Protein 8XTY (pdb70)

Organism: Homo sapiens (NCBI:txid9606)

Solvent-accessible surface area: 17473 Å² total; per-residue (Å²): 246,99,96,182,99,9,20,82,17,3,1,52,10,5,39,19,9,17,34,8,7,70,16,2,61,94,19,1,52,91,80,47,117,157,123,92,103,39,11,57,1,34,1,10,14,4,67,50,3,52,116,24,0,53,139,3,0,49,46,1,30,173,86,66,26,32,40,0,5,40,73,0,8,38,29,3,61,51,0,3,48,59,6,0,106,3,108,80,58,68,39,6,61,45,0,17,20,64,1,0,52,0,3,0,36,3,27,2,0,1,22,0,6,5,0,64,69,21,80,101,88,80,70,2,14,148,6,2,3,66,0,16,23,62,41,9,78,0,33,25,17,16,25,29,117,16,38,92,88,35,141,176,46,33,15,112,92,28,9,67,86,30,3,58,65,18,82,133,14,15,102,81,3,74,67,48,32,131,45,166,69,153,148,137,20,24,60,36,122,124,5,90,134,11,86,52,0,41,17,0,9,17,0,9,37,17,1,22,53,0,37,5,23,0,74,72,11,11,40,78,29,2,115,145,55,37,87,12,63,138,175,61,52,45,60,6,35,45,58,1,45,86,26,17,41,109,0,10,128,83,4,18,101,60,18,68,160,114,100,107,50,50,34,69,19,0,20,97,0,0,35,50,0,0,49,13,0,32,100,0,12,82,7,147,57,61,67,62,2,25,107,10,1,20,20,0,7,60,0,17,0,16,0,29,6,0,1,19,7,6,4,1,49,0,2,56,32,95,53,60,71,22,10,0,3,3,6,0,13,15,27,49,9,64,0,53,6,43,8,106,0,41,58,51,0,43,122,58,37,170,87,114,26,13,101,103,19,0,86,40,11,0,89,48,1,73,128,48,12,83,54,1,85,115,3,129,95,17,46,148,60,160

GO terms:
  GO:0015311 monoamine:proton antiporter activity (F, IDA)
  GO:0005278 acetylcholine:proton antiporter activity (F, IDA)
  GO:0051610 serotonin uptake (P, IDA)
  GO:0051630 acetylcholine uptake (P, IDA)
  GO:0005277 acetylcholine transmembrane transporter activity (F, TAS)
  GO:0060201 clathrin-sculpted acetylcholine transport vesicle membrane (C, TAS)
  GO:0005886 plasma membrane (C, TAS)
  GO:0030669 clathrin-coated endocytic vesicle membrane (C, TAS)
  GO:0006836 neurotransmitter transport (P, TAS)
  GO:0005515 protein binding (F, IPI)

Radius of gyration: 20.35 Å; Cα contacts (8 Å, |Δi|>4): 512; chains: 1; bounding box: 43×50×57 Å

Secondary structure (DSSP, 8-state):
-HHHHHHHHHHHHHHHHHHHHHTTTTTHHHHH--HHHHHHHHTTHHHHHHHHHHHHHHHHTTSTTTHHHHHHHHHHHHHHHHHHT--SHHHHHHHHHHHHHHHHHHHHHHHHHHHHH--SHHHHHHHHHHHHHHHHHHHHTHHHHHHHHHHHH-SHHHHHHHHHHHHHHHHHHHHHH-TT---PPPPHHHHTTSHHHHHHHHHHHHHTHHHHHHSTTSHHHHHHHH---HHHHHSSSGGGHHHHHHHHHHHHHHHHHSTT-HHHHHHHHHHHHHHHHHHGGG--SHHHHHHHHHHHHHHHHHHHHHHHHHHHHHHHHHS-S--SSSHHHHHHHHHHHHHHHHHHHHHHHHHH-HHHHHHHHHHHHHHHGGGGGGGTTTTS--

Nearest PDB structures (foldseek):
  8xty-assembly1_A  TM=1.003E+00  e=2.393E-48  Aequorea victoria
  8zms-assembly1_A  TM=9.905E-01  e=5.746E-39  Escherichia coli K-12
  8tgg-assembly1_A  TM=9.441E-01  e=5.287E-25  Homo sapiens
  8tgl-assembly1_B  TM=8.091E-01  e=7.254E-21  Homo sapiens
  8uck-assembly1_A  TM=8.853E-01  e=5.872E-19  Homo sapiens

Structure (mmCIF, N/CA/C/O backbone):
data_8XTY
#
_entry.id   8XTY
#
_cell.length_a   1.00
_cell.length_b   1.00
_cell.length_c   1.00
_cell.angle_alpha   90.00
_cell.angle_beta   90.00
_cell.angle_gamma   90.00
#
_symmetry.space_group_name_H-M   'P 1'
#
loop_
_entity.id
_entity.type
_entity.pdbx_description
1 polymer 'Vesicular acetylcholine transporter,Green fluorescent protein,antibody'
2 non-polymer vesamicol
#
loop_
_atom_site.group_PDB
_atom_site.id
_atom_site.type_symbol
_atom_site.label_atom_id
_atom_site.label_alt_id
_atom_site.label_comp_id
_atom_site.label_asym_id
_atom_site.label_entity_id
_atom_site.label_seq_id
_atom_site.pdbx_PDB_ins_code
_atom_site.Cartn_x
_atom_site.Cartn_y
_atom_site.Cartn_z
_atom_site.occupancy
_atom_site.B_iso_or_equiv
_atom_site.auth_seq_id
_atom_site.auth_comp_id
_atom_site.auth_asym_id
_atom_site.auth_atom_id
_atom_site.pdbx_PDB_model_num
ATOM 1 N N . ARG A 1 258 ? 7.451 -13.261 13.352 1.00 112.64 30 ARG A N 1
ATOM 2 C CA . ARG A 1 258 ? 7.974 -14.014 12.219 1.00 113.09 30 ARG A CA 1
ATOM 3 C C . ARG A 1 258 ? 6.907 -14.218 11.149 1.00 114.04 30 ARG A C 1
ATOM 4 O O . ARG A 1 258 ? 7.179 -14.067 9.960 1.00 116.81 30 ARG A O 1
ATOM 12 N N . GLN A 1 259 ? 5.693 -14.572 11.579 1.00 107.24 31 GLN A N 1
ATOM 13 C CA . GLN A 1 259 ? 4.605 -14.775 10.629 1.00 106.22 31 GLN A CA 1
ATOM 14 C C . GLN A 1 259 ? 4.264 -13.485 9.893 1.00 104.64 31 GLN A C 1
ATOM 15 O O . GLN A 1 259 ? 4.033 -13.498 8.680 1.00 103.03 31 GLN A O 1
ATOM 21 N N . ARG A 1 260 ? 4.221 -12.362 10.614 1.00 83.26 32 ARG A N 1
ATOM 22 C CA . ARG A 1 260 ? 3.944 -11.083 9.970 1.00 74.57 32 ARG A CA 1
ATOM 23 C C . ARG A 1 260 ? 5.035 -10.717 8.972 1.00 84.46 32 ARG A C 1
ATOM 24 O O . ARG A 1 260 ? 4.746 -10.198 7.889 1.00 89.06 32 ARG A O 1
ATOM 32 N N . ARG A 1 261 ? 6.296 -10.971 9.326 1.00 86.09 33 ARG A N 1
ATOM 33 C CA . ARG A 1 261 ? 7.398 -10.650 8.428 1.00 80.48 33 ARG A CA 1
ATOM 34 C C . ARG A 1 261 ? 7.406 -11.545 7.196 1.00 85.93 33 ARG A C 1
ATOM 35 O O . ARG A 1 261 ? 7.767 -11.092 6.106 1.00 93.38 33 ARG A O 1
ATOM 43 N N . LEU A 1 262 ? 7.021 -12.813 7.349 1.00 78.51 34 LEU A N 1
ATOM 44 C CA . LEU A 1 262 ? 7.014 -13.725 6.209 1.00 68.08 34 LEU A CA 1
ATOM 45 C C . LEU A 1 262 ? 5.898 -13.385 5.230 1.00 71.22 34 LEU A C 1
ATOM 46 O O . LEU A 1 262 ? 6.098 -13.435 4.013 1.00 80.58 34 LEU A O 1
ATOM 51 N N . VAL A 1 263 ? 4.714 -13.047 5.744 1.00 67.10 35 VAL A N 1
ATOM 52 C CA . VAL A 1 263 ? 3.587 -12.731 4.873 1.00 55.49 35 VAL A CA 1
ATOM 53 C C . VAL A 1 263 ? 3.829 -11.421 4.133 1.00 64.65 35 VAL A C 1
ATOM 54 O O . VAL A 1 263 ? 3.457 -11.275 2.963 1.00 76.78 35 VAL A O 1
ATOM 58 N N . LEU A 1 264 ? 4.457 -10.449 4.799 1.00 69.06 36 LEU A N 1
ATOM 59 C CA . LEU A 1 264 ? 4.741 -9.171 4.152 1.00 68.87 36 LEU A CA 1
ATOM 60 C C . LEU A 1 264 ? 5.685 -9.344 2.969 1.00 69.57 36 LEU A C 1
ATOM 61 O O . LEU A 1 264 ? 5.501 -8.711 1.924 1.00 76.82 36 LEU A O 1
ATOM 66 N N . VAL A 1 265 ? 6.705 -10.191 3.117 1.00 69.67 37 VAL A N 1
ATOM 67 C CA . VAL A 1 265 ? 7.643 -10.421 2.023 1.00 68.80 37 VAL A CA 1
ATOM 68 C C . VAL A 1 265 ? 6.938 -11.073 0.840 1.00 71.70 37 VAL A C 1
ATOM 69 O O . VAL A 1 265 ? 7.171 -10.705 -0.317 1.00 76.99 37 VAL A O 1
ATOM 73 N N . ILE A 1 266 ? 6.063 -12.044 1.109 1.00 72.35 38 ILE A N 1
ATOM 74 C CA . ILE A 1 266 ? 5.334 -12.716 0.037 1.00 70.76 38 ILE A CA 1
ATOM 75 C C . ILE A 1 266 ? 4.439 -11.730 -0.702 1.00 70.04 38 ILE A C 1
ATOM 76 O O . ILE A 1 266 ? 4.369 -11.737 -1.937 1.00 74.41 38 ILE A O 1
ATOM 81 N N . VAL A 1 267 ? 3.741 -10.868 0.038 1.00 68.10 39 VAL A N 1
ATOM 82 C CA . VAL A 1 267 ? 2.871 -9.879 -0.591 1.00 69.23 39 VAL A CA 1
ATOM 83 C C . VAL A 1 267 ? 3.689 -8.878 -1.399 1.00 75.81 39 VAL A C 1
ATOM 84 O O . VAL A 1 267 ? 3.302 -8.488 -2.506 1.00 83.53 39 VAL A O 1
ATOM 88 N N . CYS A 1 268 ? 4.833 -8.448 -0.859 1.00 77.30 40 CYS A N 1
ATOM 89 C CA . CYS A 1 268 ? 5.654 -7.455 -1.546 1.00 67.46 40 CYS A CA 1
ATOM 90 C C . CYS A 1 268 ? 6.215 -7.997 -2.855 1.00 70.12 40 CYS A C 1
ATOM 91 O O . CYS A 1 268 ? 6.304 -7.267 -3.848 1.00 74.80 40 CYS A O 1
ATOM 94 N N . VAL A 1 269 ? 6.614 -9.272 -2.873 1.00 74.50 41 VAL A N 1
ATOM 95 C CA . VAL A 1 269 ? 7.159 -9.864 -4.092 1.00 72.84 41 VAL A CA 1
ATOM 96 C C . VAL A 1 269 ? 6.108 -9.875 -5.195 1.00 75.63 41 VAL A C 1
ATOM 97 O O . VAL A 1 269 ? 6.416 -9.636 -6.369 1.00 85.30 41 VAL A O 1
ATOM 101 N N . ALA A 1 270 ? 4.852 -10.148 -4.836 1.00 67.92 42 ALA A N 1
ATOM 102 C CA . ALA A 1 270 ? 3.780 -10.137 -5.824 1.00 69.65 42 ALA A CA 1
ATOM 103 C C . ALA A 1 270 ? 3.589 -8.750 -6.423 1.00 67.14 42 ALA A C 1
ATOM 104 O O . ALA A 1 270 ? 3.348 -8.614 -7.628 1.00 71.39 42 ALA A O 1
ATOM 106 N N . LEU A 1 271 ? 3.678 -7.706 -5.595 1.00 76.93 43 LEU A N 1
ATOM 107 C CA . LEU A 1 271 ? 3.522 -6.345 -6.099 1.00 73.94 43 LEU A CA 1
ATOM 108 C C . LEU A 1 271 ? 4.669 -5.948 -7.020 1.00 74.98 43 LEU A C 1
ATOM 109 O O . LEU A 1 271 ? 4.468 -5.165 -7.953 1.00 80.22 43 LEU A O 1
ATOM 114 N N . LEU A 1 272 ? 5.875 -6.458 -6.764 1.00 77.02 44 LEU A N 1
ATOM 115 C CA . LEU A 1 272 ? 7.007 -6.162 -7.637 1.00 74.87 44 LEU A CA 1
ATOM 116 C C . LEU A 1 272 ? 6.808 -6.757 -9.025 1.00 83.50 44 LEU A C 1
ATOM 117 O O . LEU A 1 272 ? 7.121 -6.113 -10.033 1.00 87.98 44 LEU A O 1
ATOM 122 N N . LEU A 1 273 ? 6.294 -7.987 -9.099 1.00 90.16 45 LEU A N 1
ATOM 123 C CA . LEU A 1 273 ? 6.134 -8.648 -10.391 1.00 84.81 45 LEU A CA 1
ATOM 124 C C . LEU A 1 273 ? 4.969 -8.063 -11.179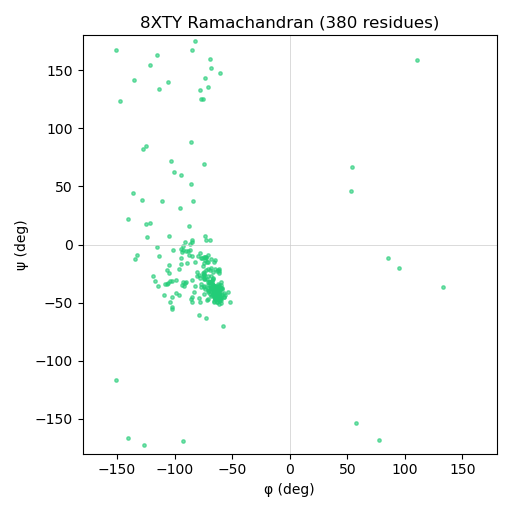 1.00 86.16 45 LEU A C 1
ATOM 125 O O . LEU A 1 273 ? 5.027 -7.983 -12.411 1.00 93.29 45 LEU A O 1
ATOM 130 N N . ASP A 1 274 ? 3.897 -7.667 -10.491 1.00 80.84 46 ASP A N 1
ATOM 131 C CA . ASP A 1 274 ? 2.736 -7.121 -11.185 1.00 78.24 46 ASP A CA 1
ATOM 132 C C . ASP A 1 274 ? 3.065 -5.801 -11.868 1.00 85.79 46 ASP A C 1
ATOM 133 O O . ASP A 1 274 ? 2.690 -5.583 -13.026 1.00 92.58 46 ASP A O 1
ATOM 138 N N . ASN A 1 275 ? 3.768 -4.907 -11.170 1.00 84.55 47 ASN A N 1
ATOM 139 C CA . ASN A 1 275 ? 4.083 -3.604 -11.745 1.00 82.89 47 ASN A CA 1
ATOM 140 C C . ASN A 1 275 ? 5.123 -3.711 -12.852 1.00 86.63 47 ASN A C 1
ATOM 141 O O . ASN A 1 275 ? 5.162 -2.861 -13.747 1.00 91.96 47 ASN A O 1
ATOM 146 N N . MET A 1 276 ? 5.976 -4.734 -12.805 1.00 85.83 48 MET A N 1
ATOM 147 C CA . MET A 1 276 ? 6.932 -4.942 -13.884 1.00 86.81 48 MET A CA 1
ATOM 148 C C . MET A 1 276 ? 6.239 -5.379 -15.168 1.00 95.26 48 MET A C 1
ATOM 149 O O . MET A 1 276 ? 6.695 -5.038 -16.264 1.00 97.87 48 MET A O 1
ATOM 154 N N . LEU A 1 277 ? 5.138 -6.124 -15.054 1.00 90.28 49 LEU A N 1
ATOM 155 C CA . LEU A 1 277 ? 4.440 -6.604 -16.240 1.00 86.45 49 LEU A CA 1
ATOM 156 C C . LEU A 1 277 ? 3.648 -5.498 -16.927 1.00 89.83 49 LEU A C 1
ATOM 157 O O . LEU A 1 277 ? 3.375 -5.594 -18.129 1.00 95.42 49 LEU A O 1
ATOM 162 N N . TYR A 1 278 ? 3.261 -4.452 -16.194 1.00 88.83 50 TYR A N 1
ATOM 163 C CA . TYR A 1 278 ? 2.488 -3.376 -16.803 1.00 84.64 50 TYR A CA 1
ATOM 164 C C . TYR A 1 278 ? 3.339 -2.469 -17.682 1.00 87.48 50 TYR A C 1
ATOM 165 O O . TYR A 1 278 ? 2.787 -1.740 -18.510 1.00 90.61 50 TYR A O 1
ATOM 174 N N . MET A 1 279 ? 4.661 -2.495 -17.522 1.00 85.96 51 MET A N 1
ATOM 175 C CA . MET A 1 279 ? 5.534 -1.573 -18.236 1.00 88.29 51 MET A CA 1
ATOM 176 C C . MET A 1 279 ? 6.304 -2.215 -19.379 1.00 89.07 51 MET A C 1
ATOM 177 O O . MET A 1 279 ? 6.563 -1.546 -20.383 1.00 91.88 51 MET A O 1
ATOM 182 N N . VAL A 1 280 ? 6.679 -3.490 -19.259 1.00 86.28 52 VAL A N 1
ATOM 183 C CA . VAL A 1 280 ? 7.521 -4.120 -20.270 1.00 86.91 52 VAL A CA 1
ATOM 184 C C . VAL A 1 280 ? 6.789 -4.402 -21.572 1.00 92.27 52 VAL A C 1
ATOM 185 O O . VAL A 1 280 ? 7.434 -4.746 -22.567 1.00 96.13 52 VAL A O 1
ATOM 189 N N . ILE A 1 281 ? 5.463 -4.268 -21.597 1.00 95.76 53 ILE A N 1
ATOM 190 C CA . ILE A 1 281 ? 4.708 -4.572 -22.806 1.00 91.41 53 ILE A CA 1
ATOM 191 C C . ILE A 1 281 ? 4.442 -3.346 -23.672 1.00 91.23 53 ILE A C 1
ATOM 192 O O . ILE A 1 281 ? 4.086 -3.499 -24.849 1.00 91.48 53 ILE A O 1
ATOM 197 N N . VAL A 1 282 ? 4.591 -2.138 -23.125 1.00 96.23 54 VAL A N 1
ATOM 198 C CA . VAL A 1 282 ? 4.301 -0.931 -23.900 1.00 98.47 54 VAL A CA 1
ATOM 199 C C . VAL A 1 282 ? 5.197 -0.803 -25.129 1.00 97.26 54 VAL A C 1
ATOM 200 O O . VAL A 1 282 ? 4.674 -0.526 -26.220 1.00 95.92 54 VAL A O 1
ATOM 204 N N . PRO A 1 283 ? 6.522 -0.985 -25.041 1.00 96.43 55 PRO A N 1
ATOM 205 C CA . PRO A 1 283 ? 7.330 -0.904 -26.269 1.00 95.05 55 PRO A CA 1
ATOM 206 C C . PRO A 1 283 ? 7.186 -2.116 -27.172 1.00 99.64 55 PRO A C 1
ATOM 207 O O . PRO A 1 283 ? 7.390 -1.994 -28.385 1.00 105.26 55 PRO A O 1
ATOM 211 N N . ILE A 1 284 ? 6.853 -3.283 -26.617 1.00 99.02 56 ILE A N 1
ATOM 212 C CA . ILE A 1 284 ? 6.780 -4.504 -27.414 1.00 99.96 56 ILE A CA 1
ATOM 213 C C . ILE A 1 284 ? 5.574 -4.477 -28.347 1.00 100.94 56 ILE A C 1
ATOM 214 O O . ILE A 1 284 ? 5.653 -4.923 -29.499 1.00 93.29 56 ILE A O 1
ATOM 219 N N . VAL A 1 285 ? 4.443 -3.949 -27.867 1.00 104.48 57 VAL A N 1
ATOM 220 C CA . VAL A 1 285 ? 3.181 -4.083 -28.604 1.00 102.73 57 VAL A CA 1
ATOM 221 C C . VAL A 1 285 ? 3.248 -3.523 -30.022 1.00 102.72 57 VAL A C 1
ATOM 222 O O . VAL A 1 285 ? 2.770 -4.197 -30.949 1.00 102.50 57 VAL A O 1
ATOM 226 N N . PRO A 1 286 ? 3.808 -2.332 -30.273 1.00 102.66 58 PRO A N 1
ATOM 227 C CA . PRO A 1 286 ? 3.806 -1.813 -31.652 1.00 100.66 58 PRO A CA 1
ATOM 228 C C . PRO A 1 286 ? 4.548 -2.687 -32.650 1.00 104.40 58 PRO A C 1
ATOM 229 O O . PRO A 1 286 ? 4.300 -2.564 -33.856 1.00 107.32 58 PRO A O 1
ATOM 233 N N . ASP A 1 287 ? 5.455 -3.553 -32.196 1.00 115.48 59 ASP A N 1
ATOM 234 C CA . ASP A 1 287 ? 6.177 -4.421 -33.121 1.00 114.50 59 ASP A CA 1
ATOM 235 C C . ASP A 1 287 ? 5.240 -5.400 -33.816 1.00 117.76 59 ASP A C 1
ATOM 236 O O . ASP A 1 287 ? 5.369 -5.647 -35.021 1.00 119.12 59 ASP A O 1
ATOM 241 N N . TYR A 1 288 ? 4.291 -5.970 -33.076 1.00 117.12 60 TYR A N 1
ATOM 242 C CA . TYR A 1 288 ? 3.401 -6.997 -33.603 1.00 112.30 60 TYR A CA 1
ATOM 243 C C . TYR A 1 288 ? 2.100 -6.438 -34.166 1.00 115.66 60 TYR A C 1
ATOM 244 O O . TYR A 1 288 ? 1.273 -7.215 -34.654 1.00 118.97 60 TYR A O 1
ATOM 253 N N . ILE A 1 289 ? 1.894 -5.128 -34.111 1.00 114.91 61 ILE A N 1
ATOM 254 C CA . ILE A 1 289 ? 0.688 -4.503 -34.644 1.00 111.37 61 ILE A CA 1
ATOM 255 C C . ILE A 1 289 ? 0.955 -3.839 -35.987 1.00 115.91 61 ILE A C 1
ATOM 256 O O . ILE A 1 289 ? 0.266 -4.110 -36.970 1.00 116.78 61 ILE A O 1
ATOM 261 N N . ALA A 1 290 ? 1.958 -2.968 -36.047 1.00 128.93 62 ALA A N 1
ATOM 262 C CA . ALA A 1 290 ? 2.305 -2.279 -37.282 1.00 129.67 62 ALA A CA 1
ATOM 263 C C . ALA A 1 290 ? 3.793 -1.947 -37.320 1.00 127.12 62 ALA A C 1
ATOM 264 O O . ALA A 1 290 ? 4.538 -2.474 -38.146 1.00 127.18 62 ALA A O 1
ATOM 266 N N . GLU A 1 348 ? -4.791 5.731 -37.204 1.00 140.47 120 GLU A N 1
ATOM 267 C CA . GLU A 1 348 ? -4.698 4.403 -36.611 1.00 140.33 120 GLU A CA 1
ATOM 268 C C . GLU A 1 348 ? -4.038 4.479 -35.236 1.00 138.75 120 GLU A C 1
ATOM 269 O O . GLU A 1 348 ? -4.052 3.513 -34.474 1.00 138.28 120 GLU A O 1
ATOM 275 N N . ASP A 1 349 ? -3.463 5.641 -34.922 1.00 124.24 121 ASP A N 1
ATOM 276 C CA . ASP A 1 349 ? -2.839 5.834 -33.620 1.00 123.44 121 ASP A CA 1
ATOM 277 C C . ASP A 1 349 ? -3.858 5.866 -32.488 1.00 122.94 121 ASP A C 1
ATOM 278 O O . ASP A 1 349 ? -3.486 5.649 -31.331 1.00 121.89 121 ASP A O 1
ATOM 283 N N . VAL A 1 350 ? -5.127 6.141 -32.793 1.00 110.90 122 VAL A N 1
ATOM 284 C CA . VAL A 1 350 ? -6.159 6.100 -31.762 1.00 110.46 122 VAL A CA 1
ATOM 285 C C . VAL A 1 350 ? -6.393 4.668 -31.299 1.00 112.32 122 VAL A C 1
ATOM 286 O O . VAL A 1 350 ? -6.627 4.418 -30.112 1.00 112.14 122 VAL A O 1
ATOM 290 N N . LYS A 1 351 ? -6.335 3.708 -32.226 1.00 108.11 123 LYS A N 1
ATOM 291 C CA . LYS A 1 351 ? -6.572 2.313 -31.870 1.00 102.90 123 LYS A CA 1
ATOM 292 C C . LYS A 1 351 ? -5.528 1.805 -30.885 1.00 104.56 123 LYS A C 1
ATOM 293 O O . LYS A 1 351 ? -5.854 1.068 -29.947 1.00 110.77 123 LYS A O 1
ATOM 299 N N . ILE A 1 352 ? -4.264 2.179 -31.088 1.00 94.76 124 ILE A N 1
ATOM 300 C CA . ILE A 1 352 ? -3.206 1.751 -30.180 1.00 93.19 124 ILE A CA 1
ATOM 301 C C . ILE A 1 352 ? -3.380 2.384 -28.805 1.00 92.20 124 ILE A C 1
ATOM 302 O O . ILE A 1 352 ? -3.137 1.736 -27.780 1.00 91.44 124 ILE A O 1
ATOM 307 N N . GLY A 1 353 ? -3.815 3.645 -28.754 1.00 88.49 125 GLY A N 1
ATOM 308 C CA . GLY A 1 353 ? -3.989 4.308 -27.471 1.00 84.83 125 GLY A CA 1
ATOM 309 C C . GLY A 1 353 ? -5.042 3.650 -26.601 1.00 88.49 125 GLY A C 1
ATOM 310 O O . GLY A 1 353 ? -4.878 3.547 -25.384 1.00 91.91 125 GLY A O 1
ATOM 311 N N . VAL A 1 354 ? -6.143 3.202 -27.211 1.00 93.98 126 VAL A N 1
ATOM 312 C CA . VAL A 1 354 ? -7.186 2.521 -26.450 1.00 91.09 126 VAL A CA 1
ATOM 313 C C . VAL A 1 354 ? -6.682 1.190 -25.911 1.00 89.39 126 VAL A C 1
ATOM 314 O O . VAL A 1 354 ? -7.077 0.766 -24.819 1.00 93.87 126 VAL A O 1
ATOM 318 N N . LEU A 1 355 ? -5.817 0.502 -26.660 1.00 87.59 127 LEU A N 1
ATOM 319 C CA . LEU A 1 355 ? -5.270 -0.765 -26.185 1.00 85.44 127 LEU A CA 1
ATOM 320 C C . LEU A 1 355 ? -4.453 -0.574 -24.914 1.00 88.86 127 LEU A C 1
ATOM 321 O O . LEU A 1 355 ? -4.584 -1.351 -23.961 1.00 91.03 127 LEU A O 1
ATOM 326 N N . PHE A 1 356 ? -3.599 0.451 -24.880 1.00 86.07 128 PHE A N 1
ATOM 327 C CA . PHE A 1 356 ? -2.795 0.699 -23.688 1.00 83.38 128 PHE A CA 1
ATOM 328 C C . PHE A 1 356 ? -3.661 1.152 -22.521 1.00 83.66 128 PHE A C 1
ATOM 329 O O . PHE A 1 356 ? -3.486 0.681 -21.391 1.00 88.92 128 PHE A O 1
ATOM 337 N N . ALA A 1 357 ? -4.599 2.060 -22.770 1.00 81.81 129 ALA A N 1
ATOM 338 C CA . ALA A 1 357 ? -5.498 2.544 -21.725 1.00 83.37 129 ALA A CA 1
ATOM 339 C C . ALA A 1 357 ? -6.704 1.628 -21.562 1.00 87.34 129 ALA A C 1
ATOM 340 O O . ALA A 1 357 ? -7.851 2.062 -21.600 1.00 96.39 129 ALA A O 1
ATOM 342 N N . SER A 1 358 ? -6.442 0.338 -21.384 1.00 78.02 130 SER A N 1
ATOM 343 C CA . SER A 1 358 ? -7.482 -0.649 -21.143 1.00 72.51 130 SER A CA 1
ATOM 344 C C . SER A 1 358 ? -7.348 -1.344 -19.800 1.00 74.93 130 SER A C 1
ATOM 345 O O . SER A 1 358 ? -8.354 -1.796 -19.253 1.00 77.25 130 SER A O 1
ATOM 348 N N . LYS A 1 359 ? -6.131 -1.447 -19.262 1.00 82.92 131 LYS A N 1
ATOM 349 C CA . LYS A 1 359 ? -5.959 -1.971 -17.913 1.00 78.67 131 LYS A CA 1
ATOM 350 C C . LYS A 1 359 ? -6.590 -1.047 -16.881 1.00 83.14 131 LYS A C 1
ATOM 351 O O . LYS A 1 359 ? -7.252 -1.508 -15.945 1.00 88.61 131 LYS A O 1
ATOM 357 N N . ALA A 1 360 ? -6.402 0.265 -17.040 1.00 82.78 132 ALA A N 1
ATOM 358 C CA . ALA A 1 360 ? -6.932 1.222 -16.076 1.00 74.73 132 ALA A CA 1
ATOM 359 C C . ALA A 1 360 ? -8.435 1.418 -16.217 1.00 77.75 132 ALA A C 1
ATOM 360 O O . ALA A 1 360 ? -9.098 1.783 -15.241 1.00 87.49 132 ALA A O 1
ATOM 362 N N . ILE A 1 361 ? -8.988 1.200 -17.412 1.00 75.30 133 ILE A N 1
ATOM 363 C CA . ILE A 1 361 ? -10.426 1.363 -17.603 1.00 72.53 133 ILE A CA 1
ATOM 364 C C . ILE A 1 361 ? -11.195 0.277 -16.862 1.00 76.92 133 ILE A C 1
ATOM 365 O O . ILE A 1 361 ? -12.218 0.550 -16.223 1.00 82.16 133 ILE A O 1
ATOM 370 N N . LEU A 1 362 ? -10.721 -0.969 -16.928 1.00 75.22 134 LEU A N 1
ATOM 371 C CA . LEU A 1 362 ? -11.385 -2.046 -16.204 1.00 78.06 134 LEU A CA 1
ATOM 372 C C . LEU A 1 362 ? -11.219 -1.925 -14.696 1.00 80.62 134 LEU A C 1
ATOM 373 O O . LEU A 1 362 ? -12.016 -2.503 -13.953 1.00 87.04 134 LEU A O 1
ATOM 378 N N . GLN A 1 363 ? -10.202 -1.204 -14.225 1.00 76.02 135 GLN A N 1
ATOM 379 C CA . GLN A 1 363 ? -10.072 -0.977 -12.790 1.00 73.43 135 GLN A CA 1
ATOM 380 C C . GLN A 1 363 ? -11.169 -0.051 -12.279 1.00 76.83 135 GLN A C 1
ATOM 381 O O . GLN A 1 363 ? -11.616 -0.180 -11.135 1.00 87.16 135 GLN A O 1
ATOM 387 N N . LEU A 1 364 ? -11.609 0.895 -13.111 1.00 68.18 136 LEU A N 1
ATOM 388 C CA . LEU A 1 364 ? -12.675 1.801 -12.699 1.00 67.83 136 LEU A CA 1
ATOM 389 C C . LEU A 1 364 ? -14.012 1.080 -12.607 1.00 80.71 136 LEU A C 1
ATOM 390 O O . LEU A 1 364 ? -14.860 1.433 -11.780 1.00 90.63 136 LEU A O 1
ATOM 395 N N . LEU A 1 365 ? -14.226 0.077 -13.455 1.00 75.65 137 LEU A N 1
ATOM 396 C CA . LEU A 1 365 ? -15.502 -0.622 -13.512 1.00 72.71 137 LEU A CA 1
ATOM 397 C C . LEU A 1 365 ? -15.586 -1.814 -12.568 1.00 76.00 137 LEU A C 1
ATOM 398 O O . LEU A 1 365 ? -16.692 -2.298 -12.308 1.00 84.52 137 LEU A O 1
ATOM 403 N N . VAL A 1 366 ? -14.458 -2.293 -12.045 1.00 68.34 138 VAL A N 1
ATOM 404 C CA . VAL A 1 366 ? -14.450 -3.464 -11.186 1.00 66.77 138 VAL A CA 1
ATOM 405 C C . VAL A 1 366 ? -14.215 -3.113 -9.719 1.00 70.34 138 VAL A C 1
ATOM 406 O O . VAL A 1 366 ? -14.783 -3.771 -8.840 1.00 82.04 138 VAL A O 1
ATOM 410 N N . ASN A 1 367 ? -13.418 -2.083 -9.430 1.00 67.98 139 ASN A N 1
ATOM 411 C CA . ASN A 1 367 ? -13.132 -1.728 -8.042 1.00 66.32 139 ASN A CA 1
ATOM 412 C C . ASN A 1 367 ? -14.373 -1.436 -7.203 1.00 72.47 139 ASN A C 1
ATOM 413 O O . ASN A 1 367 ? -14.396 -1.860 -6.034 1.00 78.19 139 ASN A O 1
ATOM 418 N N . PRO A 1 368 ? -15.399 -0.726 -7.685 1.00 69.38 140 PRO A N 1
ATOM 419 C CA . PRO A 1 368 ? -16.608 -0.562 -6.860 1.00 65.00 140 PRO A CA 1
ATOM 420 C C . PRO A 1 368 ? -17.299 -1.872 -6.523 1.00 73.56 140 PRO A C 1
ATOM 421 O O . PRO A 1 368 ? -18.035 -1.924 -5.530 1.00 80.79 140 PRO A O 1
ATOM 425 N N . LEU A 1 369 ? -17.093 -2.926 -7.310 1.00 77.70 141 LEU A N 1
ATOM 426 C CA . LEU A 1 369 ? -17.684 -4.227 -7.031 1.00 70.10 141 LEU A CA 1
ATOM 427 C C . LEU A 1 369 ? -16.773 -5.143 -6.228 1.00 68.01 141 LEU A C 1
ATOM 428 O O . LEU A 1 369 ? -17.267 -5.915 -5.402 1.00 80.10 141 LEU A O 1
ATOM 433 N N . SER A 1 370 ? -15.462 -5.080 -6.446 1.00 63.52 142 SER A N 1
ATOM 434 C CA . SER A 1 370 ? -14.516 -5.921 -5.728 1.00 64.09 142 SER A CA 1
ATOM 435 C C . SER A 1 370 ? -14.079 -5.318 -4.402 1.00 67.05 142 SER A C 1
ATOM 436 O O . SER A 1 370 ? -13.336 -5.967 -3.659 1.00 76.79 142 SER A O 1
ATOM 439 N N . GLY A 1 371 ? -14.511 -4.101 -4.090 1.00 72.71 143 GLY A N 1
ATOM 440 C CA . GLY A 1 371 ? -14.193 -3.473 -2.831 1.00 63.42 143 GLY A CA 1
ATOM 441 C C . GLY A 1 371 ? -14.955 -4.088 -1.676 1.00 68.80 143 GLY A C 1
ATOM 442 O O . GLY A 1 371 ? -14.368 -4.654 -0.750 1.00 72.89 143 GLY A O 1
ATOM 443 N N . PRO A 1 372 ? -16.285 -3.976 -1.702 1.00 82.56 144 PRO A N 1
ATOM 444 C CA . PRO A 1 372 ? -17.094 -4.625 -0.657 1.00 85.86 144 PRO A CA 1
ATOM 445 C C . PRO A 1 372 ? -16.942 -6.135 -0.614 1.00 85.70 144 PRO A C 1
ATOM 446 O O . PRO A 1 372 ? -17.183 -6.734 0.441 1.00 86.55 144 PRO A O 1
ATOM 450 N N . PHE A 1 373 ? -16.563 -6.772 -1.724 1.00 80.60 145 PHE A N 1
ATOM 451 C CA . PHE A 1 373 ? -16.354 -8.215 -1.716 1.00 74.05 145 PHE A CA 1
ATOM 452 C C . PHE A 1 373 ? -15.166 -8.593 -0.840 1.00 76.77 145 PHE A C 1
ATOM 453 O O . PHE A 1 373 ? -15.184 -9.633 -0.173 1.00 86.17 145 PHE A O 1
ATOM 461 N N . ILE A 1 374 ? -14.123 -7.761 -0.833 1.00 79.33 146 ILE A N 1
ATOM 462 C CA . ILE A 1 374 ? -12.972 -8.004 0.030 1.00 74.26 146 ILE A CA 1
ATOM 463 C C . ILE A 1 374 ? -13.373 -7.902 1.497 1.00 72.18 146 ILE A C 1
ATOM 464 O O . ILE A 1 374 ? -12.895 -8.667 2.342 1.00 75.31 146 ILE A O 1
ATOM 469 N N . ASP A 1 375 ? -14.272 -6.969 1.821 1.00 82.15 147 ASP A N 1
ATOM 470 C CA . ASP A 1 375 ? -14.736 -6.794 3.192 1.00 80.46 147 ASP A CA 1
ATOM 471 C C . ASP A 1 375 ? -15.510 -7.995 3.709 1.00 87.51 147 ASP A C 1
ATOM 472 O O . ASP A 1 375 ? -15.751 -8.083 4.918 1.00 92.67 147 ASP A O 1
ATOM 477 N N . ARG A 1 376 ? -15.911 -8.913 2.831 1.00 97.53 148 ARG A N 1
ATOM 478 C CA . ARG A 1 376 ? -16.770 -10.024 3.203 1.00 92.78 148 ARG A CA 1
ATOM 479 C C . ARG A 1 376 ? -16.054 -11.364 3.263 1.00 96.25 148 ARG A C 1
ATOM 480 O O . ARG A 1 376 ? -16.540 -12.269 3.948 1.00 100.67 148 ARG A O 1
ATOM 488 N N . MET A 1 377 ? -14.920 -11.514 2.582 1.00 94.24 149 MET A N 1
ATOM 489 C CA . MET A 1 377 ? -14.217 -12.789 2.496 1.00 91.71 149 MET A CA 1
ATOM 490 C C . MET A 1 377 ? -12.749 -12.634 2.865 1.00 98.57 149 MET A C 1
ATOM 491 O O . MET A 1 377 ? -11.874 -13.264 2.266 1.00 107.62 149 MET A O 1
ATOM 496 N N . SER A 1 378 ? -12.460 -11.807 3.864 1.00 83.52 150 SER A N 1
ATOM 497 C CA . SER A 1 378 ? -11.104 -11.586 4.393 1.00 79.29 150 SER A CA 1
ATOM 498 C C . SER A 1 378 ? -10.201 -11.102 3.253 1.00 82.92 150 SER A C 1
ATOM 499 O O . SER A 1 378 ? -10.675 -10.498 2.283 1.00 92.02 150 SER A O 1
ATOM 502 N N . TYR A 1 379 ? -8.893 -11.361 3.352 1.00 79.71 151 TYR A N 1
ATOM 503 C CA . TYR A 1 379 ? -7.924 -10.816 2.409 1.00 80.77 151 TYR A CA 1
ATOM 504 C C . TYR A 1 379 ? -7.055 -11.876 1.740 1.00 80.94 151 TYR A C 1
ATOM 505 O O . TYR A 1 379 ? -6.006 -11.531 1.185 1.00 86.11 151 TYR A O 1
ATOM 514 N N . ASP A 1 380 ? -7.449 -13.149 1.770 1.00 85.73 152 ASP A N 1
ATOM 515 C CA . ASP A 1 380 ? -6.667 -14.210 1.142 1.00 84.21 152 ASP A CA 1
ATOM 516 C C . ASP A 1 380 ? -7.271 -14.687 -0.174 1.00 86.45 152 ASP A C 1
ATOM 517 O O . ASP A 1 380 ? -6.564 -14.788 -1.184 1.00 98.12 152 ASP A O 1
ATOM 522 N N . VAL A 1 381 ? -8.568 -14.997 -0.174 1.00 72.32 153 VAL A N 1
ATOM 523 C CA . VAL A 1 381 ? -9.216 -15.477 -1.395 1.00 80.54 153 VAL A CA 1
ATOM 524 C C . VAL A 1 381 ? -9.149 -14.451 -2.522 1.00 83.07 153 VAL A C 1
ATOM 525 O O . VAL A 1 381 ? -8.830 -14.838 -3.659 1.00 86.20 153 VAL A O 1
ATOM 529 N N . PRO A 1 382 ? -9.449 -13.161 -2.304 1.00 76.23 154 PRO A N 1
ATOM 530 C CA . PRO A 1 382 ? -9.278 -12.195 -3.403 1.00 74.78 154 PRO A CA 1
ATOM 531 C C . PRO A 1 382 ? -7.855 -12.121 -3.928 1.00 79.73 154 PRO A C 1
ATOM 532 O O . PRO A 1 382 ? -7.657 -11.979 -5.142 1.00 87.89 154 PRO A O 1
ATOM 536 N N . LEU A 1 383 ? -6.856 -12.222 -3.050 1.00 75.38 155 LEU A N 1
ATOM 537 C CA . LEU A 1 383 ? -5.472 -12.200 -3.509 1.00 72.94 155 LEU A CA 1
ATOM 538 C C . LEU A 1 383 ? -5.160 -13.411 -4.378 1.00 73.83 155 LEU A C 1
ATOM 539 O O . LEU A 1 383 ? -4.487 -13.287 -5.409 1.00 82.94 155 LEU A O 1
ATOM 544 N N . LEU A 1 384 ? -5.638 -14.591 -3.979 1.00 69.24 156 LEU A N 1
ATOM 545 C CA . LEU A 1 384 ? -5.414 -15.783 -4.792 1.00 70.46 156 LEU A CA 1
ATOM 546 C C . LEU A 1 384 ? -6.091 -15.654 -6.152 1.00 75.13 156 LEU A C 1
ATOM 547 O O . LEU A 1 384 ? -5.521 -16.035 -7.184 1.00 84.53 156 LEU A O 1
ATOM 552 N N . ILE A 1 385 ? -7.311 -15.109 -6.174 1.00 66.66 157 ILE A N 1
ATOM 553 C CA . ILE A 1 385 ? -8.022 -14.926 -7.440 1.00 67.66 157 ILE A CA 1
ATOM 554 C C . ILE A 1 385 ? -7.258 -13.970 -8.345 1.00 77.71 157 ILE A C 1
ATOM 555 O O . ILE A 1 385 ? -7.099 -14.212 -9.550 1.00 87.10 157 ILE A O 1
ATOM 560 N N . GLY A 1 386 ? -6.775 -12.865 -7.781 1.00 74.72 158 GLY A N 1
ATOM 561 C CA . GLY A 1 386 ? -6.004 -11.903 -8.544 1.00 72.70 158 GLY A CA 1
ATOM 562 C C . GLY A 1 386 ? -4.726 -12.485 -9.111 1.00 77.57 158 GLY A C 1
ATOM 563 O O . GLY A 1 386 ? -4.380 -12.233 -10.271 1.00 83.80 158 GLY A O 1
ATOM 564 N N . LEU A 1 387 ? -4.012 -13.268 -8.298 1.00 71.39 159 LEU A N 1
ATOM 565 C CA . LEU A 1 387 ? -2.792 -13.907 -8.781 1.00 70.24 159 LEU A CA 1
ATOM 566 C C . LEU A 1 387 ? -3.090 -14.886 -9.909 1.00 81.79 159 LEU A C 1
ATOM 567 O O . LEU A 1 387 ? -2.346 -14.952 -10.896 1.00 89.38 159 LEU A O 1
ATOM 572 N N . GLY A 1 388 ? -4.174 -15.656 -9.786 1.00 69.81 160 GLY A N 1
ATOM 573 C CA . GLY A 1 388 ? -4.548 -16.559 -10.865 1.00 62.09 160 GLY A CA 1
ATOM 574 C C . GLY A 1 388 ? -4.866 -15.824 -12.154 1.00 70.36 160 GLY A C 1
ATOM 575 O O . GLY A 1 388 ? -4.449 -16.234 -13.243 1.00 84.46 160 GLY A O 1
ATOM 576 N N . VAL A 1 389 ? -5.607 -14.719 -12.045 1.00 68.16 161 VAL A N 1
ATOM 577 C CA . VAL A 1 389 ? -5.952 -13.940 -13.233 1.00 69.25 161 VAL A CA 1
ATOM 578 C C . VAL A 1 389 ? -4.69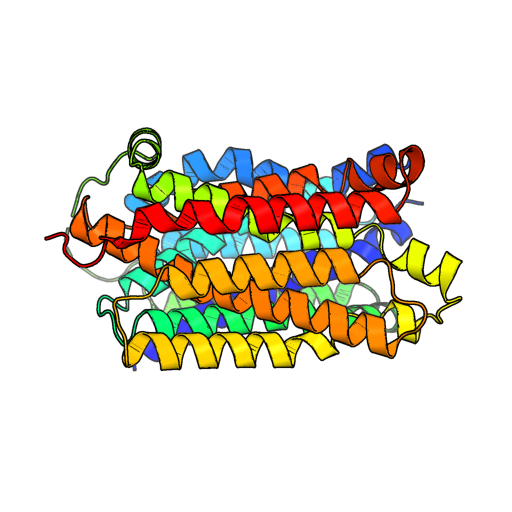7 -13.368 -13.884 1.00 77.05 161 VAL A C 1
ATOM 579 O O . VAL A 1 389 ? -4.556 -13.386 -15.114 1.00 84.65 161 VAL A O 1
ATOM 583 N N . MET A 1 390 ? -3.767 -12.851 -13.077 1.00 75.99 162 MET A N 1
ATOM 584 C CA . MET A 1 390 ? -2.531 -12.309 -13.638 1.00 76.38 162 MET A CA 1
ATOM 585 C C . MET A 1 390 ? -1.694 -13.396 -14.305 1.00 78.20 162 MET A C 1
ATOM 586 O O . MET A 1 390 ? -1.077 -13.156 -15.350 1.00 83.19 162 MET A O 1
ATOM 591 N N . PHE A 1 391 ? -1.647 -14.592 -13.713 1.00 73.77 163 PHE A N 1
ATOM 592 C CA . PHE A 1 391 ? -0.925 -15.698 -14.338 1.00 69.40 163 PHE A CA 1
ATOM 593 C C . PHE A 1 391 ? -1.529 -16.045 -15.694 1.00 72.95 163 PHE A C 1
ATOM 594 O O . PHE A 1 391 ? -0.810 -16.241 -16.683 1.00 80.81 163 PHE A O 1
ATOM 602 N N . ALA A 1 392 ? -2.860 -16.121 -15.756 1.00 67.49 164 ALA A N 1
ATOM 603 C CA . ALA A 1 392 ? -3.526 -16.415 -17.021 1.00 69.53 164 ALA A CA 1
ATOM 604 C C . ALA A 1 392 ? -3.230 -15.334 -18.055 1.00 76.09 164 ALA A C 1
ATOM 605 O O . ALA A 1 392 ? -2.989 -15.625 -19.233 1.00 76.69 164 ALA A O 1
ATOM 607 N N . SER A 1 393 ? -3.238 -14.071 -17.623 1.00 79.09 165 SER A N 1
ATOM 608 C CA . SER A 1 393 ? -2.948 -12.958 -18.517 1.00 77.21 165 SER A CA 1
ATOM 609 C C . SER A 1 393 ? -1.530 -13.037 -19.073 1.00 78.49 165 SER A C 1
ATOM 610 O O . SER A 1 393 ? -1.301 -12.790 -20.260 1.00 77.19 165 SER A O 1
ATOM 613 N N . THR A 1 394 ? -0.562 -13.375 -18.218 1.00 79.14 166 THR A N 1
ATOM 614 C CA . THR A 1 394 ? 0.818 -13.510 -18.680 1.00 68.27 166 THR A CA 1
ATOM 615 C C . THR A 1 394 ? 0.953 -14.644 -19.690 1.00 78.29 166 THR A C 1
ATOM 616 O O . THR A 1 394 ? 1.620 -14.499 -20.725 1.00 86.76 166 THR A O 1
ATOM 620 N N . VAL A 1 395 ? 0.323 -15.787 -19.404 1.00 77.93 167 VAL A N 1
ATOM 621 C CA . VAL A 1 395 ? 0.395 -16.917 -20.330 1.00 72.44 167 VAL A CA 1
ATOM 622 C C . VAL A 1 395 ? -0.225 -16.543 -21.672 1.00 80.22 167 VAL A C 1
ATOM 623 O O . VAL A 1 395 ? 0.275 -16.926 -22.735 1.00 85.60 167 VAL A O 1
ATOM 627 N N . LEU A 1 396 ? -1.088 -15.573 -21.804 1.00 83.01 168 LEU A N 1
ATOM 628 C CA . LEU A 1 396 ? -1.659 -15.308 -23.145 1.00 75.63 168 LEU A CA 1
ATOM 629 C C . LEU A 1 396 ? -0.866 -14.245 -23.869 1.00 80.68 168 LEU A C 1
ATOM 630 O O . LEU A 1 396 ? -1.150 -14.073 -25.012 1.00 87.27 168 LEU A O 1
ATOM 635 N N . PHE A 1 397 ? 0.109 -13.579 -23.270 1.00 85.74 169 PHE A N 1
ATOM 636 C CA . PHE A 1 397 ? 0.964 -12.573 -23.933 1.00 84.21 169 PHE A CA 1
ATOM 637 C C . PHE A 1 397 ? 2.070 -13.317 -24.640 1.00 81.05 169 PHE A C 1
ATOM 638 O O . PHE A 1 397 ? 2.341 -12.986 -25.742 1.00 82.15 169 PHE A O 1
ATOM 646 N N . ALA A 1 398 ? 2.627 -14.328 -24.048 1.00 81.68 170 ALA A N 1
ATOM 647 C CA . ALA A 1 398 ? 3.593 -15.149 -24.755 1.00 76.81 170 ALA A CA 1
ATOM 648 C C . ALA A 1 398 ? 2.951 -15.690 -25.992 1.00 79.71 170 ALA A C 1
ATOM 649 O O . ALA A 1 398 ? 3.591 -15.693 -27.006 1.00 84.54 170 ALA A O 1
ATOM 651 N N . PHE A 1 399 ? 1.718 -16.185 -25.893 1.00 90.39 171 PHE A N 1
ATOM 652 C CA . PHE A 1 399 ? 1.210 -16.616 -27.197 1.00 89.94 171 PHE A CA 1
ATOM 653 C C . PHE A 1 399 ? 0.218 -15.580 -27.721 1.00 95.14 171 PHE A C 1
ATOM 654 O O . PHE A 1 399 ? -0.988 -15.839 -27.764 1.00 104.63 171 PHE A O 1
ATOM 662 N N . ALA A 1 400 ? 0.715 -14.414 -28.127 1.00 98.74 172 ALA A N 1
ATOM 663 C CA . ALA A 1 400 ? -0.159 -13.364 -28.644 1.00 97.97 172 ALA A CA 1
ATOM 664 C C . ALA A 1 400 ? 0.580 -12.576 -29.713 1.00 102.81 172 ALA A C 1
ATOM 665 O O . ALA A 1 400 ? 1.661 -12.042 -29.452 1.00 108.47 172 ALA A O 1
ATOM 667 N N . GLU A 1 401 ? -0.002 -12.501 -30.913 1.00 110.59 173 GLU A N 1
ATOM 668 C CA . GLU A 1 401 ? 0.595 -11.772 -32.027 1.00 112.10 173 GLU A CA 1
ATOM 669 C C . GLU A 1 401 ? -0.454 -11.018 -32.838 1.00 110.84 173 GLU A C 1
ATOM 670 O O . GLU A 1 401 ? -0.222 -10.687 -34.003 1.00 112.17 173 GLU A O 1
ATOM 676 N N . ASP A 1 402 ? -1.611 -10.734 -32.243 1.00 109.07 174 ASP A N 1
ATOM 677 C CA . ASP A 1 402 ? -2.660 -10.003 -32.944 1.00 110.39 174 ASP A CA 1
ATOM 678 C C . ASP A 1 402 ? -3.106 -8.784 -32.149 1.00 110.40 174 ASP A C 1
ATOM 679 O O . ASP A 1 402 ? -2.496 -8.442 -31.133 1.00 116.42 174 ASP A O 1
ATOM 684 N N . TYR A 1 403 ? -4.164 -8.120 -32.607 1.00 84.82 175 TYR A N 1
ATOM 685 C CA . TYR A 1 403 ? -4.743 -6.984 -31.901 1.00 87.41 175 TYR A CA 1
ATOM 686 C C . TYR A 1 403 ? -5.738 -7.414 -30.829 1.00 96.38 175 TYR A C 1
ATOM 687 O O . TYR A 1 403 ? -5.659 -6.953 -29.685 1.00 99.13 175 TYR A O 1
ATOM 696 N N . ALA A 1 404 ? -6.677 -8.295 -31.183 1.00 90.28 176 ALA A N 1
ATOM 697 C CA . ALA A 1 404 ? -7.694 -8.726 -30.230 1.00 84.79 176 ALA A CA 1
ATOM 698 C C . ALA A 1 404 ? -7.080 -9.489 -29.064 1.00 89.61 176 ALA A C 1
ATOM 699 O O . ALA A 1 404 ? -7.498 -9.321 -27.913 1.00 90.75 176 ALA A O 1
ATOM 701 N N . THR A 1 405 ? -6.091 -10.342 -29.344 1.00 90.75 177 THR A N 1
ATOM 702 C CA . THR A 1 405 ? -5.454 -11.109 -28.279 1.00 89.98 177 THR A CA 1
ATOM 703 C C . THR A 1 405 ? -4.730 -10.197 -27.295 1.00 94.55 177 THR A C 1
ATOM 704 O O . THR A 1 405 ? -4.826 -10.385 -26.076 1.00 100.54 177 THR A O 1
ATOM 708 N N . LEU A 1 406 ? -4.007 -9.197 -27.804 1.00 86.83 178 LEU A N 1
ATOM 709 C CA . LEU A 1 406 ? -3.317 -8.262 -26.920 1.00 83.63 178 LEU A CA 1
ATOM 710 C C . LEU A 1 406 ? -4.309 -7.410 -26.138 1.00 83.81 178 LEU A C 1
ATOM 711 O O . LEU A 1 406 ? -4.078 -7.100 -24.962 1.00 90.93 178 LEU A O 1
ATOM 716 N N . PHE A 1 407 ? -5.418 -7.020 -26.772 1.00 81.05 179 PHE A N 1
ATOM 717 C CA . PHE A 1 407 ? -6.464 -6.289 -26.065 1.00 83.84 179 PHE A CA 1
ATOM 718 C C . PHE A 1 407 ? -7.016 -7.111 -24.906 1.00 87.69 179 PHE A C 1
ATOM 719 O O . PHE A 1 407 ? -7.175 -6.607 -23.784 1.00 91.68 179 PHE A O 1
ATOM 727 N N . ALA A 1 408 ? -7.310 -8.388 -25.162 1.00 78.33 180 ALA A N 1
ATOM 728 C CA . ALA A 1 408 ? -7.826 -9.259 -24.112 1.00 76.38 180 ALA A CA 1
ATOM 729 C C . ALA A 1 408 ? -6.807 -9.443 -22.996 1.00 80.32 180 ALA A C 1
ATOM 730 O O . ALA A 1 408 ? -7.167 -9.451 -21.813 1.00 89.33 180 ALA A O 1
ATOM 732 N N . ALA A 1 409 ? -5.530 -9.596 -23.353 1.00 76.62 181 ALA A N 1
ATOM 733 C CA . ALA A 1 409 ? -4.496 -9.754 -22.338 1.00 76.65 181 ALA A CA 1
ATOM 734 C C . ALA A 1 409 ? -4.381 -8.513 -21.459 1.00 82.06 181 ALA A C 1
ATOM 735 O O . ALA A 1 409 ? -4.252 -8.621 -20.235 1.00 93.40 181 ALA A O 1
ATOM 737 N N . ARG A 1 410 ? -4.434 -7.324 -22.064 1.00 66.94 182 ARG A N 1
ATOM 738 C CA . ARG A 1 410 ? -4.362 -6.095 -21.278 1.00 71.28 182 ARG A CA 1
ATOM 739 C C . ARG A 1 410 ? -5.577 -5.943 -20.367 1.00 81.37 182 ARG A C 1
ATOM 740 O O . ARG A 1 410 ? -5.447 -5.523 -19.208 1.00 81.26 182 ARG A O 1
ATOM 748 N N . SER A 1 411 ? -6.769 -6.280 -20.868 1.00 73.79 183 SER A N 1
ATOM 749 C CA . SER A 1 411 ? -7.963 -6.208 -20.031 1.00 69.22 183 SER A CA 1
ATOM 750 C C . SER A 1 411 ? -7.880 -7.183 -18.859 1.00 74.80 183 SER A C 1
ATOM 751 O O . SER A 1 411 ? -8.278 -6.853 -17.731 1.00 78.92 183 SER A O 1
ATOM 754 N N . LEU A 1 412 ? -7.372 -8.392 -19.108 1.00 77.05 184 LEU A N 1
ATOM 755 C CA . LEU A 1 412 ? -7.192 -9.355 -18.027 1.00 69.79 184 LEU A CA 1
ATOM 756 C C . LEU A 1 412 ? -6.173 -8.852 -17.013 1.00 67.38 184 LEU A C 1
ATOM 757 O O . LEU A 1 412 ? -6.324 -9.074 -15.807 1.00 81.59 184 LEU A O 1
ATOM 762 N N . GLN A 1 413 ? -5.124 -8.176 -17.489 1.00 66.46 185 GLN A N 1
ATOM 763 C CA . GLN A 1 413 ? -4.170 -7.553 -16.579 1.00 71.81 185 GLN A CA 1
ATOM 764 C C . GLN A 1 413 ? -4.858 -6.532 -15.685 1.00 76.27 185 GLN A C 1
ATOM 765 O O . GLN A 1 413 ? -4.598 -6.473 -14.478 1.00 80.93 185 GLN A O 1
ATOM 771 N N . GLY A 1 414 ? -5.742 -5.720 -16.264 1.00 83.66 186 GLY A N 1
ATOM 772 C CA . GLY A 1 414 ? -6.465 -4.741 -15.465 1.00 80.38 186 GLY A CA 1
ATOM 773 C C . GLY A 1 414 ? -7.349 -5.377 -14.408 1.00 78.14 186 GLY A C 1
ATOM 774 O O . GLY A 1 414 ? -7.366 -4.943 -13.252 1.00 77.60 186 GLY A O 1
ATOM 775 N N . LEU A 1 415 ? -8.093 -6.418 -14.790 1.00 81.52 187 LEU A N 1
ATOM 776 C CA . LEU A 1 415 ? -8.957 -7.103 -13.829 1.00 73.08 187 LEU A CA 1
ATOM 777 C C . LEU A 1 415 ? -8.145 -7.747 -12.708 1.00 75.80 187 LEU A C 1
ATOM 778 O O . LEU A 1 415 ? -8.505 -7.647 -11.524 1.00 79.79 187 LEU A O 1
ATOM 783 N N . GLY A 1 416 ? -7.038 -8.405 -13.060 1.00 77.22 188 GLY A N 1
ATOM 784 C CA . GLY A 1 416 ? -6.192 -9.002 -12.043 1.00 68.18 188 GLY A CA 1
ATOM 785 C C . GLY A 1 416 ? -5.590 -7.974 -11.107 1.00 71.51 188 GLY A C 1
ATOM 786 O O . GLY A 1 416 ? -5.492 -8.203 -9.900 1.00 78.50 188 GLY A O 1
ATOM 787 N N . SER A 1 417 ? -5.172 -6.827 -11.649 1.00 73.59 189 SER A N 1
ATOM 788 C CA . SER A 1 417 ? -4.648 -5.760 -10.804 1.00 73.40 189 SER A CA 1
ATOM 789 C C . SER A 1 417 ? -5.710 -5.268 -9.834 1.00 67.97 189 SER A C 1
ATOM 790 O O . SER A 1 417 ? -5.445 -5.098 -8.637 1.00 68.18 189 SER A O 1
ATOM 793 N N . ALA A 1 418 ? -6.931 -5.060 -10.333 1.00 84.59 190 ALA A N 1
ATOM 794 C CA . ALA A 1 418 ? -8.010 -4.585 -9.474 1.00 83.35 190 ALA A CA 1
ATOM 795 C C . ALA A 1 418 ? -8.285 -5.565 -8.344 1.00 79.39 190 ALA A C 1
ATOM 796 O O . ALA A 1 418 ? -8.548 -5.156 -7.207 1.00 83.61 190 ALA A O 1
ATOM 798 N N . PHE A 1 419 ? -8.236 -6.866 -8.635 1.00 87.30 191 PHE A N 1
ATOM 799 C CA . PHE A 1 419 ? -8.505 -7.839 -7.579 1.00 81.56 191 PHE A CA 1
ATOM 800 C C . PHE A 1 419 ? -7.324 -8.039 -6.630 1.00 78.39 191 PHE A C 1
ATOM 801 O O . PHE A 1 419 ? -7.537 -8.371 -5.459 1.00 75.76 191 PHE A O 1
ATOM 809 N N . ALA A 1 420 ? -6.087 -7.846 -7.093 1.00 84.91 192 ALA A N 1
ATOM 810 C CA . ALA A 1 420 ? -4.928 -8.276 -6.317 1.00 77.72 192 ALA A CA 1
ATOM 811 C C . ALA A 1 420 ? -4.166 -7.150 -5.628 1.00 80.33 192 ALA A C 1
ATOM 812 O O . ALA A 1 420 ? -3.384 -7.436 -4.716 1.00 85.60 192 ALA A O 1
ATOM 814 N N . ASP A 1 421 ? -4.348 -5.892 -6.028 1.00 84.87 193 ASP A N 1
ATOM 815 C CA . ASP A 1 421 ? -3.615 -4.820 -5.362 1.00 80.79 193 ASP A CA 1
ATOM 816 C C . ASP A 1 421 ? -4.327 -4.345 -4.099 1.00 84.60 193 ASP A C 1
ATOM 817 O O . ASP A 1 421 ? -3.694 -4.163 -3.048 1.00 94.71 193 ASP A O 1
ATOM 822 N N . THR A 1 422 ? -5.643 -4.141 -4.196 1.00 72.10 194 THR A N 1
ATOM 823 C CA . THR A 1 422 ? -6.420 -3.690 -3.048 1.00 70.68 194 THR A CA 1
ATOM 824 C C . THR A 1 422 ? -6.361 -4.701 -1.912 1.00 79.82 194 THR A C 1
ATOM 825 O O . THR A 1 422 ? -6.207 -4.323 -0.745 1.00 84.70 194 THR A O 1
ATOM 829 N N . SER A 1 423 ? -6.480 -5.990 -2.234 1.00 78.84 195 SER A N 1
ATOM 830 C CA . SER A 1 423 ? -6.448 -7.016 -1.199 1.00 75.79 195 SER A CA 1
ATOM 831 C C . SER A 1 423 ? -5.094 -7.061 -0.504 1.00 75.89 195 SER A C 1
ATOM 832 O O . SER A 1 423 ? -5.023 -7.213 0.720 1.00 83.85 195 SER A O 1
ATOM 835 N N . GLY A 1 424 ? -4.007 -6.925 -1.265 1.00 70.22 196 GLY A N 1
ATOM 836 C CA . GLY A 1 424 ? -2.688 -6.924 -0.654 1.00 73.56 196 GLY A CA 1
ATOM 837 C C . GLY A 1 424 ? -2.464 -5.735 0.260 1.00 74.84 196 GLY A C 1
ATOM 838 O O . GLY A 1 424 ? -1.951 -5.883 1.376 1.00 87.85 196 GLY A O 1
ATOM 839 N N . ILE A 1 425 ? -2.850 -4.540 -0.194 1.00 67.49 197 ILE A N 1
ATOM 840 C CA . ILE A 1 425 ? -2.692 -3.355 0.646 1.00 66.28 197 ILE A CA 1
ATOM 841 C C . ILE A 1 425 ? -3.551 -3.473 1.901 1.00 72.24 197 ILE A C 1
ATOM 842 O O . ILE A 1 425 ? -3.118 -3.118 3.007 1.00 73.56 197 ILE A O 1
ATOM 847 N N . ALA A 1 426 ? -4.777 -3.985 1.753 1.00 73.67 198 ALA A N 1
ATOM 848 C CA . ALA A 1 426 ? -5.655 -4.154 2.904 1.00 69.64 198 ALA A CA 1
ATOM 849 C C . ALA A 1 426 ? -5.090 -5.166 3.893 1.00 76.13 198 ALA A C 1
ATOM 850 O O . ALA A 1 426 ? -5.193 -4.974 5.108 1.00 84.89 198 ALA A O 1
ATOM 852 N N . MET A 1 427 ? -4.502 -6.257 3.395 1.00 74.93 199 MET A N 1
ATOM 853 C CA . MET A 1 427 ? -3.896 -7.234 4.294 1.00 69.36 199 MET A CA 1
ATOM 854 C C . MET A 1 427 ? -2.712 -6.638 5.040 1.00 64.98 199 MET A C 1
ATOM 855 O O . MET A 1 427 ? -2.532 -6.893 6.238 1.00 76.51 199 MET A O 1
ATOM 860 N N . ILE A 1 428 ? -1.888 -5.847 4.349 1.00 63.09 200 ILE A N 1
ATOM 861 C CA . ILE A 1 428 ? -0.768 -5.195 5.025 1.00 67.55 200 ILE A CA 1
ATOM 862 C C . ILE A 1 428 ? -1.280 -4.264 6.117 1.00 72.26 200 ILE A C 1
ATOM 863 O O . ILE A 1 428 ? -0.730 -4.220 7.225 1.00 67.74 200 ILE A O 1
ATOM 868 N N . ALA A 1 429 ? -2.341 -3.508 5.827 1.00 84.78 201 ALA A N 1
ATOM 869 C CA . ALA A 1 429 ? -2.905 -2.612 6.834 1.00 70.93 201 ALA A CA 1
ATOM 870 C C . ALA A 1 429 ? -3.489 -3.385 8.011 1.00 69.86 201 ALA A C 1
ATOM 871 O O . ALA A 1 429 ? -3.374 -2.954 9.163 1.00 81.39 201 ALA A O 1
ATOM 873 N N . ASP A 1 430 ? -4.129 -4.524 7.743 1.00 72.72 202 ASP A N 1
ATOM 874 C CA . ASP A 1 430 ? -4.799 -5.279 8.795 1.00 71.42 202 ASP A CA 1
ATOM 875 C C . ASP A 1 430 ? -3.811 -6.007 9.699 1.00 73.30 202 ASP A C 1
ATOM 876 O O . ASP A 1 430 ? -4.019 -6.078 10.915 1.00 74.05 202 ASP A O 1
ATOM 881 N N . LYS A 1 431 ? -2.737 -6.557 9.130 1.00 80.84 203 LYS A N 1
ATOM 882 C CA . LYS A 1 431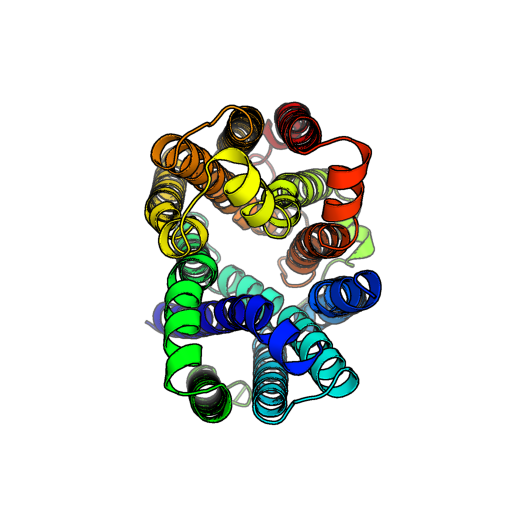 ? -1.775 -7.311 9.928 1.00 73.37 203 LYS A CA 1
ATOM 883 C C . LYS A 1 431 ? -0.932 -6.427 10.837 1.00 79.46 203 LYS A C 1
ATOM 884 O O . LYS A 1 431 ? -0.291 -6.950 11.753 1.00 83.20 203 LYS A O 1
ATOM 890 N N . TYR A 1 432 ? -0.917 -5.112 10.614 1.00 77.13 204 TYR A N 1
ATOM 891 C CA . TYR A 1 432 ? -0.134 -4.166 11.406 1.00 68.46 204 TYR A CA 1
ATOM 892 C C . TYR A 1 432 ? -1.087 -3.105 11.946 1.00 75.00 204 TYR A C 1
ATOM 893 O O . TYR A 1 432 ? -1.249 -2.035 11.342 1.00 79.55 204 TYR A O 1
ATOM 902 N N . PRO A 1 433 ? -1.737 -3.368 13.079 1.00 77.70 205 PRO A N 1
ATOM 903 C CA . PRO A 1 433 ? -2.739 -2.434 13.608 1.00 77.46 205 PRO A CA 1
ATOM 904 C C . PRO A 1 433 ? -2.188 -1.298 14.457 1.00 82.88 205 PRO A C 1
ATOM 905 O O . PRO A 1 433 ? -2.981 -0.498 14.962 1.00 86.02 205 PRO A O 1
ATOM 909 N N . GLU A 1 434 ? -0.874 -1.199 14.629 1.00 101.03 206 GLU A N 1
ATOM 910 C CA . GLU A 1 434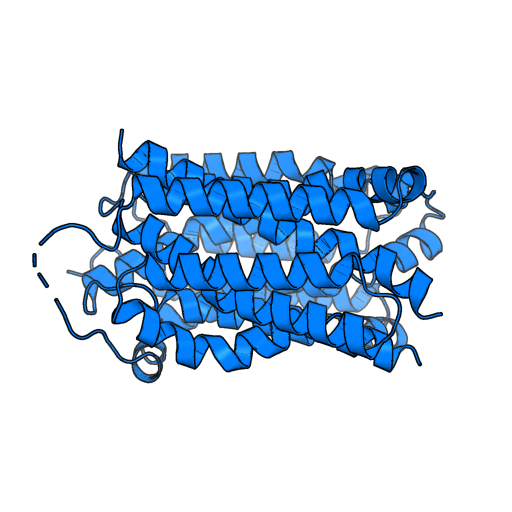 ? -0.275 -0.183 15.481 1.00 94.15 206 GLU A CA 1
ATOM 911 C C . GLU A 1 434 ? 0.372 0.906 14.636 1.00 96.16 206 GLU A C 1
ATOM 912 O O . GLU A 1 434 ? 1.008 0.622 13.618 1.00 103.93 206 GLU A O 1
ATOM 918 N N . GLU A 1 435 ? 0.205 2.153 15.076 1.00 98.56 207 GLU A N 1
ATOM 919 C CA . GLU A 1 435 ? 0.663 3.299 14.292 1.00 101.64 207 GLU A CA 1
ATOM 920 C C . GLU A 1 435 ? 2.164 3.303 14.021 1.00 104.79 207 GLU A C 1
ATOM 921 O O . GLU A 1 435 ? 2.553 3.574 12.871 1.00 108.38 207 GLU A O 1
ATOM 927 N N . PRO A 1 436 ? 3.053 3.059 14.995 1.00 92.75 208 PRO A N 1
ATOM 928 C CA . PRO A 1 436 ? 4.493 3.145 14.688 1.00 88.01 208 PRO A CA 1
ATOM 929 C C . PRO A 1 436 ? 4.965 2.167 13.624 1.00 88.35 208 PRO A C 1
ATOM 930 O O . PRO A 1 436 ? 5.845 2.518 12.829 1.00 90.67 208 PRO A O 1
ATOM 934 N N . GLU A 1 437 ? 4.407 0.957 13.574 1.00 93.87 209 GLU A N 1
ATOM 935 C CA . GLU A 1 437 ? 4.896 -0.093 12.689 1.00 87.48 209 GLU A CA 1
ATOM 936 C C . GLU A 1 437 ? 3.997 -0.315 11.478 1.00 87.32 209 GLU A C 1
ATOM 937 O O . GLU A 1 437 ? 4.216 -1.261 10.716 1.00 92.09 209 GLU A O 1
ATOM 943 N N . ARG A 1 438 ? 2.993 0.536 11.281 1.00 71.66 210 ARG A N 1
ATOM 944 C CA . ARG A 1 438 ? 2.135 0.471 10.105 1.00 68.63 210 ARG A CA 1
ATOM 945 C C . ARG A 1 438 ? 2.725 1.236 8.925 1.00 81.74 210 ARG A C 1
ATOM 946 O O . ARG A 1 438 ? 2.781 0.715 7.805 1.00 90.04 210 ARG A O 1
ATOM 954 N N . SER A 1 439 ? 3.185 2.466 9.167 1.00 75.07 211 SER A N 1
ATOM 955 C CA . SER A 1 439 ? 3.870 3.220 8.126 1.00 77.29 211 SER A CA 1
ATOM 956 C C . SER A 1 439 ? 5.164 2.541 7.705 1.00 79.74 211 SER A C 1
ATOM 957 O O . SER A 1 439 ? 5.520 2.564 6.523 1.00 89.08 211 SER A O 1
ATOM 960 N N . ARG A 1 440 ? 5.878 1.931 8.655 1.00 72.62 212 ARG A N 1
ATOM 961 C CA . ARG A 1 440 ? 7.102 1.213 8.315 1.00 73.39 212 ARG A CA 1
ATOM 962 C C . ARG A 1 440 ? 6.815 0.042 7.385 1.00 81.04 212 ARG A C 1
ATOM 963 O O . ARG A 1 440 ? 7.570 -0.209 6.440 1.00 86.73 212 ARG A O 1
ATOM 971 N N . ALA A 1 441 ? 5.728 -0.689 7.639 1.00 70.54 213 ALA A N 1
ATOM 972 C CA . ALA A 1 441 ? 5.384 -1.820 6.786 1.00 61.24 213 ALA A CA 1
ATOM 973 C C . ALA A 1 441 ? 4.889 -1.358 5.422 1.00 72.24 213 ALA A C 1
ATOM 974 O O . ALA A 1 441 ? 5.144 -2.018 4.408 1.00 82.95 213 ALA A O 1
ATOM 976 N N . LEU A 1 442 ? 4.172 -0.233 5.369 1.00 68.07 214 LEU A N 1
ATOM 977 C CA . LEU A 1 442 ? 3.686 0.254 4.081 1.00 68.51 214 LEU A CA 1
ATOM 978 C C . LEU A 1 442 ? 4.810 0.850 3.237 1.00 78.25 214 LEU A C 1
ATOM 979 O O . LEU A 1 442 ? 4.748 0.807 1.999 1.00 88.71 214 LEU A O 1
ATOM 984 N N . GLY A 1 443 ? 5.839 1.405 3.879 1.00 72.39 215 GLY A N 1
ATOM 985 C CA . GLY A 1 443 ? 6.962 1.946 3.130 1.00 68.92 215 GLY A CA 1
ATOM 986 C C . GLY A 1 443 ? 7.710 0.884 2.347 1.00 74.80 215 GLY A C 1
ATOM 987 O O . GLY A 1 443 ? 8.182 1.139 1.237 1.00 78.87 215 GLY A O 1
ATOM 988 N N . VAL A 1 444 ? 7.831 -0.317 2.914 1.00 73.55 216 VAL A N 1
ATOM 989 C CA . VAL A 1 444 ? 8.497 -1.411 2.211 1.00 72.27 216 VAL A CA 1
ATOM 990 C C . VAL A 1 444 ? 7.725 -1.786 0.952 1.00 77.39 216 VAL A C 1
ATOM 991 O O . VAL A 1 444 ? 8.313 -2.011 -0.115 1.00 82.92 216 VAL A O 1
ATOM 995 N N . ALA A 1 445 ? 6.397 -1.865 1.056 1.00 62.98 217 ALA A N 1
ATOM 996 C CA . ALA A 1 445 ? 5.581 -2.173 -0.115 1.00 65.54 217 ALA A CA 1
ATOM 997 C C . ALA A 1 445 ? 5.706 -1.085 -1.173 1.00 67.61 217 ALA A C 1
ATOM 998 O O . ALA A 1 445 ? 5.798 -1.381 -2.371 1.00 76.24 217 ALA A O 1
ATOM 1000 N N . LEU A 1 446 ? 5.711 0.182 -0.750 1.00 58.94 218 LEU A N 1
ATOM 1001 C CA . LEU A 1 446 ? 5.876 1.269 -1.712 1.00 68.23 218 LEU A CA 1
ATOM 1002 C C . LEU A 1 446 ? 7.235 1.200 -2.400 1.00 69.10 218 LEU A C 1
ATOM 1003 O O . LEU A 1 446 ? 7.340 1.441 -3.609 1.00 71.34 218 LEU A O 1
ATOM 1008 N N . ALA A 1 447 ? 8.289 0.876 -1.646 1.00 69.01 219 ALA A N 1
ATOM 1009 C CA . ALA A 1 447 ? 9.616 0.742 -2.239 1.00 67.70 219 ALA A CA 1
ATOM 1010 C C . ALA A 1 447 ? 9.661 -0.397 -3.247 1.00 72.16 219 ALA A C 1
ATOM 1011 O O . ALA A 1 447 ? 10.266 -0.264 -4.319 1.00 79.29 219 ALA A O 1
ATOM 1013 N N . PHE A 1 448 ? 9.031 -1.529 -2.923 1.00 69.82 220 PHE A N 1
ATOM 1014 C CA . PHE A 1 448 ? 8.983 -2.642 -3.868 1.00 66.07 220 PHE A CA 1
ATOM 1015 C C . PHE A 1 448 ? 8.240 -2.253 -5.141 1.00 69.89 220 PHE A C 1
ATOM 1016 O O . PHE A 1 448 ? 8.679 -2.581 -6.253 1.00 75.24 220 PHE A O 1
ATOM 1024 N N . ILE A 1 449 ? 7.115 -1.550 -4.996 1.00 71.22 221 ILE A N 1
ATOM 1025 C CA . ILE A 1 449 ? 6.345 -1.120 -6.162 1.00 76.08 221 ILE A CA 1
ATOM 1026 C C . ILE A 1 449 ? 7.179 -0.192 -7.037 1.00 80.03 221 ILE A C 1
ATOM 1027 O O . ILE A 1 449 ? 7.219 -0.334 -8.265 1.00 86.86 221 ILE A O 1
ATOM 1032 N N . SER A 1 450 ? 7.860 0.773 -6.413 1.00 72.27 222 SER A N 1
ATOM 1033 C CA . SER A 1 450 ? 8.675 1.711 -7.178 1.00 69.43 222 SER A CA 1
ATOM 1034 C C . SER A 1 450 ? 9.821 1.002 -7.886 1.00 72.77 222 SER A C 1
ATOM 1035 O O . SER A 1 450 ? 10.134 1.316 -9.040 1.00 70.91 222 SER A O 1
ATOM 1038 N N . PHE A 1 451 ? 10.468 0.050 -7.210 1.00 77.09 223 PHE A N 1
ATOM 1039 C CA . PHE A 1 451 ? 11.542 -0.705 -7.846 1.00 74.32 223 PHE A CA 1
ATOM 1040 C C . PHE A 1 451 ? 11.028 -1.444 -9.072 1.00 76.27 223 PHE A C 1
ATOM 1041 O O . PHE A 1 451 ? 11.598 -1.332 -10.165 1.00 75.45 223 PHE A O 1
ATOM 1049 N N . GLY A 1 452 ? 9.927 -2.183 -8.914 1.00 79.60 224 GLY A N 1
ATOM 1050 C CA . GLY A 1 452 ? 9.378 -2.924 -10.035 1.00 73.32 224 GLY A CA 1
ATOM 1051 C C . GLY A 1 452 ? 8.939 -2.037 -11.181 1.00 77.45 224 GLY A C 1
ATOM 1052 O O . GLY A 1 452 ? 9.044 -2.426 -12.346 1.00 80.83 224 GLY A O 1
ATOM 1053 N N . SER A 1 453 ? 8.447 -0.838 -10.874 1.00 81.32 225 SER A N 1
ATOM 1054 C CA . SER A 1 453 ? 7.981 0.075 -11.907 1.00 73.65 225 SER A CA 1
ATOM 1055 C C . SER A 1 453 ? 9.100 0.854 -12.587 1.00 73.59 225 SER A C 1
ATOM 1056 O O . SER A 1 453 ? 8.915 1.300 -13.724 1.00 76.33 225 SER A O 1
ATOM 1059 N N . LEU A 1 454 ? 10.247 1.031 -11.935 1.00 80.03 226 LEU A N 1
ATOM 1060 C CA . LEU A 1 454 ? 11.296 1.899 -12.463 1.00 78.50 226 LEU A CA 1
ATOM 1061 C C . LEU A 1 454 ? 12.528 1.166 -12.971 1.00 78.85 226 LEU A C 1
ATOM 1062 O O . LEU A 1 454 ? 13.042 1.515 -14.034 1.00 76.00 226 LEU A O 1
ATOM 1067 N N . VAL A 1 455 ? 13.032 0.164 -12.249 1.00 84.56 227 VAL A N 1
ATOM 1068 C CA . VAL A 1 455 ? 14.361 -0.369 -12.537 1.00 84.31 227 VAL A CA 1
ATOM 1069 C C . VAL A 1 455 ? 14.305 -1.538 -13.513 1.00 90.98 227 VAL A C 1
ATOM 1070 O O . VAL A 1 455 ? 15.199 -1.700 -14.350 1.00 92.40 227 VAL A O 1
ATOM 1074 N N . ALA A 1 456 ? 13.265 -2.356 -13.416 1.00 87.52 228 ALA A N 1
ATOM 1075 C CA . ALA A 1 456 ? 13.201 -3.606 -14.168 1.00 86.42 228 ALA A CA 1
ATOM 1076 C C . ALA A 1 456 ? 12.911 -3.450 -15.664 1.00 91.68 228 ALA A C 1
ATOM 1077 O O . ALA A 1 456 ? 13.534 -4.157 -16.467 1.00 95.15 228 ALA A O 1
ATOM 1079 N N . PRO A 1 457 ? 11.982 -2.590 -16.095 1.00 87.91 229 PRO A N 1
ATOM 1080 C CA . PRO A 1 457 ? 11.644 -2.531 -17.535 1.00 86.92 229 PRO A CA 1
ATOM 1081 C C . PRO A 1 457 ? 12.837 -2.175 -18.412 1.00 90.39 229 PRO A C 1
ATOM 1082 O O . PRO A 1 457 ? 12.916 -2.656 -19.553 1.00 98.26 229 PRO A O 1
ATOM 1086 N N . PRO A 1 458 ? 13.770 -1.319 -17.957 1.00 90.93 230 PRO A N 1
ATOM 1087 C CA . PRO A 1 458 ? 14.996 -1.135 -18.753 1.00 91.64 230 PRO A CA 1
ATOM 1088 C C . PRO A 1 458 ? 15.720 -2.431 -19.075 1.00 94.75 230 PRO A C 1
ATOM 1089 O O . PRO A 1 458 ? 16.203 -2.602 -20.201 1.00 95.13 230 PRO A O 1
ATOM 1093 N N . PHE A 1 459 ? 15.811 -3.354 -18.115 1.00 100.21 231 PHE A N 1
ATOM 1094 C CA . PHE A 1 459 ? 16.470 -4.630 -18.368 1.00 99.64 231 PHE A CA 1
ATOM 1095 C C . PHE A 1 459 ? 15.586 -5.580 -19.164 1.00 101.84 231 PHE A C 1
ATOM 1096 O O . PHE A 1 459 ? 16.095 -6.372 -19.967 1.00 104.51 231 PHE A O 1
ATOM 1104 N N . GLY A 1 460 ? 14.270 -5.525 -18.948 1.00 96.80 232 GLY A N 1
ATOM 1105 C CA . GLY A 1 460 ? 13.365 -6.326 -19.752 1.00 99.08 232 GLY A CA 1
ATOM 1106 C C . GLY A 1 460 ? 13.424 -5.977 -21.224 1.00 98.23 232 GLY A C 1
ATOM 1107 O O . GLY A 1 460 ? 13.341 -6.863 -22.081 1.00 99.51 232 GLY A O 1
ATOM 1108 N N . GLY A 1 461 ? 13.571 -4.690 -21.540 1.00 96.34 233 GLY A N 1
ATOM 1109 C CA . GLY A 1 461 ? 13.713 -4.289 -22.929 1.00 96.86 233 GLY A CA 1
ATOM 1110 C C . GLY A 1 461 ? 14.975 -4.824 -23.575 1.00 102.35 233 GLY A C 1
ATOM 1111 O O . GLY A 1 461 ? 14.974 -5.163 -24.761 1.00 100.48 233 GLY A O 1
ATOM 1112 N N . ILE A 1 462 ? 16.067 -4.903 -22.812 1.00 104.32 234 ILE A N 1
ATOM 1113 C CA . ILE A 1 4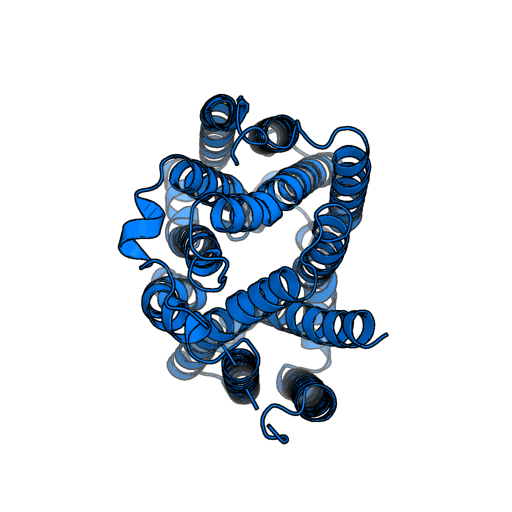62 ? 17.303 -5.478 -23.330 1.00 97.88 234 ILE A CA 1
ATOM 1114 C C . ILE A 1 462 ? 17.159 -6.983 -23.516 1.00 100.50 234 ILE A C 1
ATOM 1115 O O . ILE A 1 462 ? 17.648 -7.548 -24.500 1.00 104.07 234 ILE A O 1
ATOM 1120 N N . LEU A 1 463 ? 16.487 -7.651 -22.577 1.00 99.79 235 LEU A N 1
ATOM 1121 C CA . LEU A 1 463 ? 16.290 -9.095 -22.688 1.00 98.60 235 LEU A CA 1
ATOM 1122 C C . LEU A 1 463 ? 15.385 -9.461 -23.859 1.00 100.17 235 LEU A C 1
ATOM 1123 O O . LEU A 1 463 ? 15.578 -10.511 -24.483 1.00 99.61 235 LEU A O 1
ATOM 1128 N N . TYR A 1 464 ? 14.385 -8.625 -24.153 1.00 104.55 236 TYR A N 1
ATOM 1129 C CA . TYR A 1 464 ? 13.463 -8.925 -25.246 1.00 96.42 236 TYR A CA 1
ATOM 1130 C C . TYR A 1 464 ? 14.178 -8.958 -26.590 1.00 100.63 236 TYR A C 1
ATOM 1131 O O . TYR A 1 464 ? 13.897 -9.821 -27.429 1.00 103.95 236 TYR A O 1
ATOM 1140 N N . GLU A 1 465 ? 15.101 -8.023 -26.819 1.00 108.88 237 GLU A N 1
ATOM 1141 C CA . GLU A 1 465 ? 15.823 -7.975 -28.083 1.00 109.81 237 GLU A CA 1
ATOM 1142 C C . GLU A 1 465 ? 16.772 -9.151 -28.266 1.00 109.05 237 GLU A C 1
ATOM 1143 O O . GLU A 1 465 ? 17.267 -9.356 -29.378 1.00 113.54 237 GLU A O 1
ATOM 1149 N N . PHE A 1 466 ? 17.035 -9.921 -27.213 1.00 109.81 238 PHE A N 1
ATOM 1150 C CA . PHE A 1 466 ? 17.972 -11.033 -27.276 1.00 111.39 238 PHE A CA 1
ATOM 1151 C C . PHE A 1 466 ? 17.308 -12.399 -27.228 1.00 116.71 238 PHE A C 1
ATOM 1152 O O . PHE A 1 466 ? 17.797 -13.327 -27.875 1.00 120.20 238 PHE A O 1
ATOM 1160 N N . ALA A 1 467 ? 16.204 -12.549 -26.490 1.00 104.11 239 ALA A N 1
ATOM 1161 C CA . ALA A 1 467 ? 15.587 -13.858 -26.309 1.00 99.62 239 ALA A CA 1
ATOM 1162 C C . ALA A 1 467 ? 14.121 -13.905 -26.723 1.00 99.64 239 ALA A C 1
ATOM 1163 O O . ALA A 1 467 ? 13.465 -14.930 -26.502 1.00 102.73 239 ALA A O 1
ATOM 1165 N N . GLY A 1 468 ? 13.589 -12.843 -27.316 1.00 104.14 240 GLY A N 1
ATOM 1166 C CA . GLY A 1 468 ? 12.187 -12.837 -27.685 1.00 101.52 240 GLY A CA 1
ATOM 1167 C C . GLY A 1 468 ? 11.281 -12.599 -26.485 1.00 100.87 240 GLY A C 1
ATOM 1168 O O . GLY A 1 468 ? 11.715 -12.230 -25.395 1.00 103.29 240 GLY A O 1
ATOM 1169 N N . LYS A 1 469 ? 9.987 -12.827 -26.711 1.00 87.70 241 LYS A N 1
ATOM 1170 C CA . LYS A 1 469 ? 8.977 -12.598 -25.687 1.00 87.16 241 LYS A CA 1
ATOM 1171 C C . LYS A 1 469 ? 8.276 -13.869 -25.230 1.00 93.02 241 LYS A C 1
ATOM 1172 O O . LYS A 1 469 ? 7.439 -13.804 -24.325 1.00 95.56 241 LYS A O 1
ATOM 1178 N N . ARG A 1 470 ? 8.599 -15.024 -25.809 1.00 97.22 242 ARG A N 1
ATOM 1179 C CA . ARG A 1 470 ? 7.922 -16.255 -25.417 1.00 93.51 242 ARG A CA 1
ATOM 1180 C C . ARG A 1 470 ? 8.472 -16.798 -24.103 1.00 100.28 242 ARG A C 1
ATOM 1181 O O . ARG A 1 470 ? 7.738 -16.933 -23.118 1.00 104.20 242 ARG A O 1
ATOM 1189 N N . VAL A 1 471 ? 9.767 -17.122 -24.073 1.00 89.85 243 VAL A N 1
ATOM 1190 C CA . VAL A 1 471 ? 10.353 -17.737 -22.880 1.00 87.81 243 VAL A CA 1
ATOM 1191 C C . VAL A 1 471 ? 10.331 -16.813 -21.665 1.00 90.62 243 VAL A C 1
ATOM 1192 O O . VAL A 1 471 ? 9.973 -17.280 -20.571 1.00 99.17 243 VAL A O 1
ATOM 1196 N N . PRO A 1 472 ? 10.729 -15.534 -21.759 1.00 86.68 244 PRO A N 1
ATOM 1197 C CA . PRO A 1 472 ? 10.714 -14.691 -20.548 1.00 90.49 244 PRO A CA 1
ATOM 1198 C C . PRO A 1 472 ? 9.346 -14.568 -19.898 1.00 92.07 244 PRO A C 1
ATOM 1199 O O . PRO A 1 472 ? 9.247 -14.578 -18.662 1.00 99.99 244 PRO A O 1
ATOM 1203 N N . PHE A 1 473 ? 8.280 -14.467 -20.693 1.00 82.21 245 PHE A N 1
ATOM 1204 C CA . PHE A 1 473 ? 6.947 -14.354 -20.113 1.00 89.75 245 PHE A CA 1
ATOM 1205 C C . PHE A 1 473 ? 6.538 -15.649 -19.420 1.00 94.07 245 PHE A C 1
ATOM 1206 O O . PHE A 1 473 ? 5.897 -15.617 -18.362 1.00 98.01 245 PHE A O 1
ATOM 1214 N N . LEU A 1 474 ? 6.909 -16.797 -19.991 1.00 77.76 246 LEU A N 1
ATOM 1215 C CA . LEU A 1 474 ? 6.629 -18.069 -19.336 1.00 78.43 246 LEU A CA 1
ATOM 1216 C C . LEU A 1 474 ? 7.391 -18.192 -18.021 1.00 88.07 246 LEU A C 1
ATOM 1217 O O . LEU A 1 474 ? 6.853 -18.699 -17.028 1.00 96.86 246 LEU A O 1
ATOM 1222 N N . VAL A 1 475 ? 8.643 -17.731 -17.991 1.00 84.80 247 VAL A N 1
ATOM 1223 C CA . VAL A 1 475 ? 9.418 -17.766 -16.752 1.00 80.53 247 VAL A CA 1
ATOM 1224 C C . VAL A 1 475 ? 8.777 -16.873 -15.695 1.00 83.49 247 VAL A C 1
ATOM 1225 O O . VAL A 1 475 ? 8.677 -17.249 -14.518 1.00 94.70 247 VAL A O 1
ATOM 1229 N N . LEU A 1 476 ? 8.330 -15.681 -16.096 1.00 68.29 248 LEU A N 1
ATOM 1230 C CA . LEU A 1 476 ? 7.662 -14.790 -15.152 1.00 77.95 248 LEU A CA 1
ATOM 1231 C C . LEU A 1 476 ? 6.369 -15.408 -14.627 1.00 86.46 248 LEU A C 1
ATOM 1232 O O . LEU A 1 476 ? 6.054 -15.292 -13.435 1.00 94.13 248 LEU A O 1
ATOM 1237 N N . ALA A 1 477 ? 5.604 -16.063 -15.504 1.00 70.76 249 ALA A N 1
ATOM 1238 C CA . ALA A 1 477 ? 4.379 -16.727 -15.068 1.00 70.68 249 ALA A CA 1
ATOM 1239 C C . ALA A 1 477 ? 4.676 -17.849 -14.081 1.00 81.06 249 ALA A C 1
ATOM 1240 O O . ALA A 1 477 ? 3.949 -18.030 -13.096 1.00 87.98 249 ALA A O 1
ATOM 1242 N N . ALA A 1 478 ? 5.738 -18.618 -14.331 1.00 75.30 250 ALA A N 1
ATOM 1243 C CA . ALA A 1 478 ? 6.124 -19.670 -13.396 1.00 70.25 250 ALA A CA 1
ATOM 1244 C C . ALA A 1 478 ? 6.511 -19.091 -12.041 1.00 73.93 250 ALA A C 1
ATOM 1245 O O . ALA A 1 478 ? 6.159 -19.648 -10.994 1.00 81.13 250 ALA A O 1
ATOM 1247 N N . VAL A 1 479 ? 7.238 -17.972 -12.042 1.00 79.22 251 VAL A N 1
ATOM 1248 C CA . VAL A 1 479 ? 7.613 -17.326 -10.784 1.00 78.13 251 VAL A CA 1
ATOM 1249 C C . VAL A 1 479 ? 6.370 -16.868 -10.026 1.00 80.80 251 VAL A C 1
ATOM 1250 O O . VAL A 1 479 ? 6.265 -17.041 -8.803 1.00 90.17 251 VAL A O 1
ATOM 1254 N N . SER A 1 480 ? 5.411 -16.275 -10.740 1.00 79.41 252 SER A N 1
ATOM 1255 C CA . SER A 1 480 ? 4.176 -15.833 -10.098 1.00 84.34 252 SER A CA 1
ATOM 1256 C C . SER A 1 480 ? 3.404 -17.011 -9.510 1.00 84.09 252 SER A C 1
ATOM 1257 O O . SER A 1 480 ? 2.858 -16.917 -8.402 1.00 83.10 252 SER A O 1
ATOM 1260 N N . LEU A 1 481 ? 3.347 -18.129 -10.237 1.00 79.64 253 LEU A N 1
ATOM 1261 C CA . LEU A 1 481 ? 2.666 -19.312 -9.720 1.00 76.83 253 LEU A CA 1
ATOM 1262 C C . LEU A 1 481 ? 3.361 -19.853 -8.478 1.00 83.12 253 LEU A C 1
ATOM 1263 O O . LEU A 1 481 ? 2.702 -20.294 -7.529 1.00 89.14 253 LEU A O 1
ATOM 1268 N N . PHE A 1 482 ? 4.696 -19.842 -8.468 1.00 84.86 254 PHE A N 1
ATOM 1269 C CA . PHE A 1 482 ? 5.429 -20.292 -7.288 1.00 80.37 254 PHE A CA 1
ATOM 1270 C C . PHE A 1 482 ? 5.129 -19.409 -6.083 1.00 77.76 254 PHE A C 1
ATOM 1271 O O . PHE A 1 482 ? 4.937 -19.908 -4.966 1.00 81.60 254 PHE A O 1
ATOM 1279 N N . ASP A 1 483 ? 5.082 -18.091 -6.290 1.00 76.97 255 ASP A N 1
ATOM 1280 C CA . ASP A 1 483 ? 4.749 -17.188 -5.191 1.00 76.37 255 ASP A CA 1
ATOM 1281 C C . ASP A 1 483 ? 3.329 -17.435 -4.690 1.00 79.15 255 ASP A C 1
ATOM 1282 O O . ASP A 1 483 ? 3.072 -17.400 -3.479 1.00 76.88 255 ASP A O 1
ATOM 1287 N N . ALA A 1 484 ? 2.391 -17.675 -5.608 1.00 83.72 256 ALA A N 1
ATOM 1288 C CA . ALA A 1 484 ? 1.018 -17.963 -5.203 1.00 76.22 256 ALA A CA 1
ATOM 1289 C C . ALA A 1 484 ? 0.936 -19.250 -4.393 1.00 72.27 256 ALA A C 1
ATOM 1290 O O . ALA A 1 484 ? 0.194 -19.327 -3.407 1.00 74.63 256 ALA A O 1
ATOM 1292 N N . LEU A 1 485 ? 1.684 -20.277 -4.800 1.00 76.00 257 LEU A N 1
ATOM 1293 C CA . LEU A 1 485 ? 1.706 -21.524 -4.039 1.00 70.27 257 LEU A CA 1
ATOM 1294 C C . LEU A 1 485 ? 2.295 -21.311 -2.649 1.00 75.66 257 LEU A C 1
ATOM 1295 O O . LEU A 1 485 ? 1.808 -21.883 -1.665 1.00 77.78 257 LEU A O 1
ATOM 1300 N N . LEU A 1 486 ? 3.351 -20.500 -2.551 1.00 91.49 258 LEU A N 1
ATOM 1301 C CA . LEU A 1 486 ? 3.920 -20.193 -1.241 1.00 82.98 258 LEU A CA 1
ATOM 1302 C C . LEU A 1 486 ? 2.905 -19.488 -0.351 1.00 80.34 258 LEU A C 1
ATOM 1303 O O . LEU A 1 486 ? 2.785 -19.803 0.840 1.00 82.21 258 LEU A O 1
ATOM 1308 N N . LEU A 1 487 ? 2.166 -18.527 -0.912 1.00 84.55 259 LEU A N 1
ATOM 1309 C CA . LEU A 1 487 ? 1.137 -17.843 -0.134 1.00 85.15 259 LEU A CA 1
ATOM 1310 C C . LEU A 1 487 ? 0.051 -18.809 0.318 1.00 78.70 259 LEU A C 1
ATOM 1311 O O . LEU A 1 487 ? -0.404 -18.753 1.467 1.00 81.06 259 LEU A O 1
ATOM 1316 N N . LEU A 1 488 ? -0.378 -19.705 -0.574 1.00 86.97 260 LEU A N 1
ATOM 1317 C CA . LEU A 1 488 ? -1.408 -20.675 -0.214 1.00 82.07 260 LEU A CA 1
ATOM 1318 C C . LEU A 1 488 ? -0.938 -21.588 0.908 1.00 79.68 260 LEU A C 1
ATOM 1319 O O . LEU A 1 488 ? -1.706 -21.909 1.821 1.00 82.45 260 LEU A O 1
ATOM 1324 N N . ALA A 1 489 ? 0.321 -22.026 0.854 1.00 86.76 261 ALA A N 1
ATOM 1325 C CA . ALA A 1 489 ? 0.843 -22.890 1.906 1.00 82.45 261 ALA A CA 1
ATOM 1326 C C . ALA A 1 489 ? 0.956 -22.149 3.233 1.00 84.95 261 ALA A C 1
ATOM 1327 O O . ALA A 1 489 ? 0.591 -22.691 4.283 1.00 88.62 261 ALA A O 1
ATOM 1329 N N . VAL A 1 490 ? 1.459 -20.914 3.213 1.00 90.85 262 VAL A N 1
ATOM 1330 C CA . VAL A 1 490 ? 1.716 -20.196 4.458 1.00 86.68 262 VAL A CA 1
ATOM 1331 C C . VAL A 1 490 ? 0.415 -19.754 5.119 1.00 90.63 262 VAL A C 1
ATOM 1332 O O . VAL A 1 490 ? 0.214 -19.956 6.322 1.00 92.94 262 VAL A O 1
ATOM 1336 N N . ALA A 1 491 ? -0.489 -19.144 4.349 1.00 103.87 263 ALA A N 1
ATOM 1337 C CA . ALA A 1 491 ? -1.692 -18.564 4.943 1.00 101.24 263 ALA A CA 1
ATOM 1338 C C . ALA A 1 491 ? -2.663 -19.635 5.421 1.00 101.35 263 ALA A C 1
ATOM 1339 O O . ALA A 1 491 ? -3.308 -19.472 6.463 1.00 103.58 263 ALA A O 1
ATOM 1341 N N . LYS A 1 492 ? -2.783 -20.734 4.673 1.00 106.52 264 LYS A N 1
ATOM 1342 C CA . LYS A 1 492 ? -3.748 -21.797 4.936 1.00 103.82 264 LYS A CA 1
ATOM 1343 C C . LYS A 1 492 ? -5.161 -21.231 5.026 1.00 108.38 264 LYS A C 1
ATOM 1344 O O . LYS A 1 492 ? -5.764 -21.249 6.107 1.00 111.74 264 LYS A O 1
ATOM 1350 N N . PRO A 1 493 ? -5.721 -20.715 3.926 1.00 114.72 265 PRO A N 1
ATOM 1351 C CA . PRO A 1 493 ? -7.082 -20.161 3.990 1.00 113.82 265 PRO A CA 1
ATOM 1352 C C . PRO A 1 493 ? -8.152 -21.194 4.297 1.00 111.41 265 PRO A C 1
ATOM 1353 O O . PRO A 1 493 ? -9.239 -20.815 4.751 1.00 115.03 265 PRO A O 1
ATOM 1357 N N . PHE A 1 494 ? -7.886 -22.479 4.068 1.00 114.21 266 PHE A N 1
ATOM 1358 C CA . PHE A 1 494 ? -8.878 -23.533 4.245 1.00 118.52 266 PHE A CA 1
ATOM 1359 C C . PHE A 1 494 ? -8.546 -24.434 5.431 1.00 120.99 266 PHE A C 1
ATOM 1360 O O . PHE A 1 494 ? -8.755 -25.648 5.374 1.00 120.63 266 PHE A O 1
ATOM 1368 N N . SER A 1 495 ? -8.029 -23.854 6.510 1.00 129.13 267 SER A N 1
ATOM 1369 C CA . SER A 1 495 ? -7.694 -24.612 7.707 1.00 128.81 267 SER A CA 1
ATOM 1370 C C . SER A 1 495 ? -8.877 -24.591 8.675 1.00 128.51 267 SER A C 1
ATOM 1371 O O . SER A 1 495 ? -9.987 -24.173 8.334 1.00 127.42 267 SER A O 1
ATOM 1374 N N . ALA A 1 496 ? -8.646 -25.048 9.902 1.00 133.14 268 ALA A N 1
ATOM 1375 C CA . ALA A 1 496 ? -9.680 -25.064 10.930 1.00 131.01 268 ALA A CA 1
ATOM 1376 C C . ALA A 1 496 ? -9.755 -23.727 11.662 1.00 129.75 268 ALA A C 1
ATOM 1377 O O . ALA A 1 496 ? -10.360 -22.773 11.175 1.00 128.87 268 ALA A O 1
ATOM 1379 N N . PRO A 1 505 ? -17.388 -8.029 11.001 1.00 135.84 277 PRO A N 1
ATOM 1380 C CA . PRO A 1 505 ? -18.493 -7.075 11.136 1.00 135.37 277 PRO A CA 1
ATOM 1381 C C . PRO A 1 505 ? -18.896 -6.461 9.800 1.00 134.46 277 PRO A C 1
ATOM 1382 O O . PRO A 1 505 ? -18.136 -6.538 8.835 1.00 133.69 277 PRO A O 1
ATOM 1386 N N . VAL A 1 506 ? -20.081 -5.856 9.750 1.00 127.77 278 VAL A N 1
ATOM 1387 C CA . VAL A 1 506 ? -20.554 -5.235 8.519 1.00 127.39 278 VAL A CA 1
ATOM 1388 C C . VAL A 1 506 ? -19.850 -3.899 8.325 1.00 128.74 278 VAL A C 1
ATOM 1389 O O . VAL A 1 506 ? -19.880 -3.029 9.205 1.00 128.72 278 VAL A O 1
ATOM 1393 N N . GLY A 1 507 ? -19.210 -3.731 7.169 1.00 116.21 279 GLY A N 1
ATOM 1394 C CA . GLY A 1 507 ? -18.470 -2.519 6.906 1.00 114.19 279 GLY A CA 1
ATOM 1395 C C . GLY A 1 507 ? -19.334 -1.398 6.362 1.00 116.24 279 GLY A C 1
ATOM 1396 O O . GLY A 1 507 ? -20.480 -1.590 5.956 1.00 116.61 279 GLY A O 1
ATOM 1397 N N . THR A 1 508 ? -18.756 -0.205 6.359 1.00 99.07 280 THR A N 1
ATOM 1398 C CA . THR A 1 508 ? -19.445 0.968 5.835 1.00 90.50 280 THR A CA 1
ATOM 1399 C C . THR A 1 508 ? -19.550 0.869 4.316 1.00 91.63 280 THR A C 1
ATOM 1400 O O . THR A 1 508 ? -18.570 0.502 3.657 1.00 96.04 280 THR A O 1
ATOM 1404 N N . PRO A 1 509 ? -20.709 1.169 3.727 1.00 87.20 281 PRO A N 1
ATOM 1405 C CA . PRO A 1 509 ? -20.831 1.102 2.266 1.00 83.98 281 PRO A CA 1
ATOM 1406 C C . PRO A 1 509 ? -19.872 2.060 1.579 1.00 80.96 281 PRO A C 1
ATOM 1407 O O . PRO A 1 509 ? -19.544 3.128 2.100 1.00 98.69 281 PRO A O 1
ATOM 1411 N N . ILE A 1 510 ? -19.413 1.657 0.393 1.00 74.78 282 ILE A N 1
ATOM 1412 C CA . ILE A 1 510 ? -18.405 2.436 -0.319 1.00 74.51 282 ILE A CA 1
ATOM 1413 C C . ILE A 1 510 ? -18.969 3.782 -0.763 1.00 77.52 282 ILE A C 1
ATOM 1414 O O . ILE A 1 510 ? -18.257 4.792 -0.777 1.00 83.99 282 ILE A O 1
ATOM 1419 N N . HIS A 1 511 ? -20.251 3.824 -1.131 1.00 88.91 283 HIS A N 1
ATOM 1420 C CA . HIS A 1 511 ? -20.848 5.086 -1.558 1.00 86.12 283 HIS A CA 1
ATOM 1421 C C . HIS A 1 511 ? -20.945 6.077 -0.407 1.00 85.43 283 HIS A C 1
ATOM 1422 O O . HIS A 1 511 ? -20.770 7.282 -0.613 1.00 95.95 283 HIS A O 1
ATOM 1429 N N . ARG A 1 512 ? -21.233 5.596 0.800 1.00 90.00 284 ARG A N 1
ATOM 1430 C CA . ARG A 1 512 ? -21.317 6.441 1.981 1.00 87.52 284 ARG A CA 1
ATOM 1431 C C . ARG A 1 512 ? -19.950 6.797 2.552 1.00 86.49 284 ARG A C 1
ATOM 1432 O O . ARG A 1 512 ? -19.809 7.854 3.175 1.00 96.95 284 ARG A O 1
ATOM 1440 N N . LEU A 1 513 ? -18.936 5.958 2.333 1.00 77.31 285 LEU A N 1
ATOM 1441 C CA . LEU A 1 513 ? -17.586 6.278 2.778 1.00 73.78 285 LEU A CA 1
ATOM 1442 C C . LEU A 1 513 ? -17.040 7.524 2.095 1.00 84.69 285 LEU A C 1
ATOM 1443 O O . LEU A 1 513 ? -16.324 8.308 2.729 1.00 89.74 285 LEU A O 1
ATOM 1448 N N . MET A 1 514 ? -17.358 7.725 0.817 1.00 91.00 286 MET A N 1
ATOM 1449 C CA . MET A 1 514 ? -16.889 8.900 0.092 1.00 85.29 286 MET A CA 1
ATOM 1450 C C . MET A 1 514 ? -17.608 10.176 0.505 1.00 86.70 286 MET A C 1
ATOM 1451 O O . MET A 1 514 ? -17.174 11.263 0.114 1.00 94.38 286 MET A O 1
ATOM 1456 N N . LEU A 1 515 ? -18.690 10.072 1.275 1.00 79.18 287 LEU A N 1
ATOM 1457 C CA . LEU A 1 515 ? -19.368 11.248 1.802 1.00 72.73 287 LEU A CA 1
ATOM 1458 C C . LEU A 1 515 ? -18.652 11.848 3.003 1.00 80.55 287 LEU A C 1
ATOM 1459 O O . LEU A 1 515 ? -19.048 12.922 3.466 1.00 88.49 287 LEU A O 1
ATOM 1464 N N . ASP A 1 516 ? -17.628 11.183 3.518 1.00 79.13 288 ASP A N 1
ATOM 1465 C CA . ASP A 1 516 ? -16.834 11.730 4.610 1.00 75.51 288 ASP A CA 1
ATOM 1466 C C . ASP A 1 516 ? -15.913 12.818 4.073 1.00 89.62 288 ASP A C 1
ATOM 1467 O O . ASP A 1 516 ? -15.152 12.559 3.132 1.00 98.20 288 ASP A O 1
ATOM 1472 N N . PRO A 1 517 ? -15.948 14.034 4.622 1.00 77.86 289 PRO A N 1
ATOM 1473 C CA . PRO A 1 517 ? -15.094 15.105 4.085 1.00 70.15 289 PRO A CA 1
ATOM 1474 C C . PRO A 1 517 ? -13.605 14.834 4.207 1.00 76.32 289 PRO A C 1
ATOM 1475 O O . PRO A 1 517 ? -12.823 15.415 3.445 1.00 88.13 289 PRO A O 1
ATOM 1479 N N . TYR A 1 518 ? -13.180 13.979 5.138 1.00 75.58 290 TYR A N 1
ATOM 1480 C CA . TYR A 1 518 ? -11.758 13.728 5.336 1.00 78.56 290 TYR A CA 1
ATOM 1481 C C . TYR A 1 518 ? -11.187 12.707 4.361 1.00 79.86 290 TYR A C 1
ATOM 1482 O O . TYR A 1 518 ? -9.962 12.610 4.245 1.00 86.13 290 TYR A O 1
ATOM 1491 N N . ILE A 1 519 ? -12.032 11.949 3.666 1.00 73.56 291 ILE A N 1
ATOM 1492 C CA . ILE A 1 519 ? -11.571 10.987 2.681 1.00 74.09 291 ILE A CA 1
ATOM 1493 C C . ILE A 1 519 ? -11.658 11.532 1.257 1.00 84.57 291 ILE A C 1
ATOM 1494 O O . ILE A 1 519 ? -10.836 11.156 0.410 1.00 94.81 291 ILE A O 1
ATOM 1499 N N . ALA A 1 520 ? -12.615 12.418 0.976 1.00 75.34 292 ALA A N 1
ATOM 1500 C CA . ALA A 1 520 ? -12.700 13.028 -0.346 1.00 75.84 292 ALA A CA 1
ATOM 1501 C C . ALA A 1 520 ? -11.455 13.850 -0.656 1.00 83.45 292 ALA A C 1
ATOM 1502 O O . ALA A 1 520 ? -10.962 13.837 -1.789 1.00 92.37 292 ALA A O 1
ATOM 1504 N N . VAL A 1 521 ? -10.930 14.566 0.340 1.00 73.55 293 VAL A N 1
ATOM 1505 C CA . VAL A 1 521 ? -9.730 15.367 0.117 1.00 73.87 293 VAL A CA 1
ATOM 1506 C C . VAL A 1 521 ? -8.526 14.472 -0.155 1.00 78.49 293 VAL A C 1
ATOM 1507 O O . VAL A 1 521 ? -7.677 14.794 -0.994 1.00 91.09 293 VAL A O 1
ATOM 1511 N N . VAL A 1 522 ? -8.434 13.330 0.532 1.00 62.16 294 VAL A N 1
ATOM 1512 C CA . VAL A 1 522 ? -7.326 12.410 0.287 1.00 70.10 294 VAL A CA 1
ATOM 1513 C C . VAL A 1 522 ? -7.429 11.809 -1.109 1.00 73.74 294 VAL A C 1
ATOM 1514 O O . VAL A 1 522 ? -6.422 11.668 -1.817 1.00 82.55 294 VAL A O 1
ATOM 1518 N N . ALA A 1 523 ? -8.643 11.446 -1.527 1.00 70.49 295 ALA A N 1
ATOM 1519 C CA . ALA A 1 523 ? -8.831 10.927 -2.879 1.00 68.71 295 ALA A CA 1
ATOM 1520 C C . ALA A 1 523 ? -8.451 11.966 -3.927 1.00 72.83 295 ALA A C 1
ATOM 1521 O O . ALA A 1 523 ? -7.790 11.644 -4.925 1.00 84.19 295 ALA A O 1
ATOM 1523 N N . GLY A 1 524 ? -8.859 13.219 -3.717 1.00 65.84 296 GLY A N 1
ATOM 1524 C CA . GLY A 1 524 ? -8.473 14.276 -4.635 1.00 71.25 296 GLY A CA 1
ATOM 1525 C C . GLY A 1 524 ? -6.972 14.484 -4.683 1.00 76.81 296 GLY A C 1
ATOM 1526 O O . GLY A 1 524 ? -6.398 14.689 -5.755 1.00 79.33 296 GLY A O 1
ATOM 1527 N N . ALA A 1 525 ? -6.314 14.423 -3.523 1.00 79.23 297 ALA A N 1
ATOM 1528 C CA . ALA A 1 525 ? -4.864 14.568 -3.487 1.00 74.25 297 ALA A CA 1
ATOM 1529 C C . ALA A 1 525 ? -4.180 13.453 -4.265 1.00 72.24 297 ALA A C 1
ATOM 1530 O O . ALA A 1 525 ? -3.231 13.705 -5.016 1.00 81.65 297 ALA A O 1
ATOM 1532 N N . LEU A 1 526 ? -4.650 12.216 -4.103 1.00 68.58 298 LEU A N 1
ATOM 1533 C CA . LEU A 1 526 ? -4.040 11.098 -4.819 1.00 77.64 298 LEU A CA 1
ATOM 1534 C C . LEU A 1 526 ? -4.233 11.234 -6.326 1.00 79.87 298 LEU A C 1
ATOM 1535 O O . LEU A 1 526 ? -3.284 11.058 -7.106 1.00 82.92 298 LEU A O 1
ATOM 1540 N N . THR A 1 527 ? -5.457 11.558 -6.759 1.00 74.32 299 THR A N 1
ATOM 1541 C CA . THR A 1 527 ? -5.706 11.662 -8.192 1.00 70.84 299 THR A CA 1
ATOM 1542 C C . THR A 1 527 ? -4.986 12.858 -8.804 1.00 71.97 299 THR A C 1
ATOM 1543 O O . THR A 1 527 ? -4.652 12.830 -9.992 1.00 77.63 299 THR A O 1
ATOM 1547 N N . THR A 1 528 ? -4.731 13.908 -8.018 1.00 77.28 300 THR A N 1
ATOM 1548 C CA . THR A 1 528 ? -3.967 15.039 -8.529 1.00 72.10 300 THR A CA 1
ATOM 1549 C C . THR A 1 528 ? -2.476 14.730 -8.584 1.00 72.71 300 THR A C 1
ATOM 1550 O O . THR A 1 528 ? -1.785 15.159 -9.515 1.00 77.86 300 THR A O 1
ATOM 1554 N N . CYS A 1 529 ? -1.962 13.984 -7.605 1.00 68.29 301 CYS A N 1
ATOM 1555 C CA . CYS A 1 529 ? -0.540 13.670 -7.587 1.00 72.68 301 CYS A CA 1
ATOM 1556 C C . CYS A 1 529 ? -0.161 12.626 -8.627 1.00 74.66 301 CYS A C 1
ATOM 1557 O O . CYS A 1 529 ? 0.996 12.598 -9.060 1.00 73.31 301 CYS A O 1
ATOM 1560 N N . ASN A 1 530 ? -1.095 11.772 -9.040 1.00 82.01 302 ASN A N 1
ATOM 1561 C CA . ASN A 1 530 ? -0.776 10.735 -10.015 1.00 77.62 302 ASN A CA 1
ATOM 1562 C C . ASN A 1 530 ? -0.860 11.207 -11.463 1.00 76.81 302 ASN A C 1
ATOM 1563 O O . ASN A 1 530 ? -0.677 10.392 -12.372 1.00 89.30 302 ASN A O 1
ATOM 1568 N N . ILE A 1 531 ? -1.125 12.486 -11.707 1.00 74.12 303 ILE A N 1
ATOM 1569 C CA . ILE A 1 531 ? -1.340 12.993 -13.065 1.00 79.42 303 ILE A CA 1
ATOM 1570 C C . ILE A 1 531 ? -0.029 13.205 -13.825 1.00 82.59 303 ILE A C 1
ATOM 1571 O O . ILE A 1 531 ? 0.046 12.818 -15.003 1.00 88.76 303 ILE A O 1
ATOM 1576 N N . PRO A 1 532 ? 1.011 13.827 -13.241 1.00 82.69 304 PRO A N 1
ATOM 1577 C CA . PRO A 1 532 ? 2.238 14.061 -14.029 1.00 81.11 304 PRO A CA 1
ATOM 1578 C C . PRO A 1 532 ? 2.852 12.810 -14.641 1.00 84.08 304 PRO A C 1
ATOM 1579 O O . PRO A 1 532 ? 3.248 12.839 -15.810 1.00 85.10 304 PRO A O 1
ATOM 1583 N N . LEU A 1 533 ? 2.933 11.708 -13.892 1.00 78.06 305 LEU A N 1
ATOM 1584 C CA . LEU A 1 533 ? 3.510 10.488 -14.449 1.00 77.18 305 LEU A CA 1
ATOM 1585 C C . LEU A 1 533 ? 2.681 9.969 -15.616 1.00 83.94 305 LEU A C 1
ATOM 1586 O O . LEU A 1 533 ? 3.227 9.625 -16.674 1.00 90.08 305 LEU A O 1
ATOM 1591 N N . ALA A 1 534 ? 1.360 9.919 -15.443 1.00 80.49 306 ALA A N 1
ATOM 1592 C CA . ALA A 1 534 ? 0.488 9.374 -16.477 1.00 79.75 306 ALA A CA 1
ATOM 1593 C C . ALA A 1 534 ? 0.532 10.217 -17.742 1.00 79.11 306 ALA A C 1
ATOM 1594 O O . ALA A 1 534 ? 0.496 9.680 -18.855 1.00 74.56 306 ALA A O 1
ATOM 1596 N N . PHE A 1 535 ? 0.599 11.539 -17.597 1.00 81.70 307 PHE A N 1
ATOM 1597 C CA . PHE A 1 535 ? 0.615 12.417 -18.759 1.00 79.28 307 PHE A CA 1
ATOM 1598 C C . PHE A 1 535 ? 2.011 12.663 -19.315 1.00 81.57 307 PHE A C 1
ATOM 1599 O O . PHE A 1 535 ? 2.132 13.256 -20.390 1.00 84.79 307 PHE A O 1
ATOM 1607 N N . LEU A 1 536 ? 3.063 12.231 -18.622 1.00 90.07 308 LEU A N 1
ATOM 1608 C CA . LEU A 1 536 ? 4.422 12.440 -19.101 1.00 84.82 308 LEU A CA 1
ATOM 1609 C C . LEU A 1 536 ? 5.070 11.185 -19.660 1.00 90.67 308 LEU A C 1
ATOM 1610 O O . LEU A 1 536 ? 5.994 11.295 -20.471 1.00 97.28 308 LEU A O 1
ATOM 1615 N N . GLU A 1 537 ? 4.628 9.999 -19.242 1.00 99.32 309 GLU A N 1
ATOM 1616 C CA . GLU A 1 537 ? 5.223 8.773 -19.770 1.00 101.29 309 GLU A CA 1
ATOM 1617 C C . GLU A 1 537 ? 5.056 8.619 -21.279 1.00 97.39 309 GLU A C 1
ATOM 1618 O O . GLU A 1 537 ? 6.052 8.307 -21.954 1.00 96.91 309 GLU A O 1
ATOM 1624 N N . PRO A 1 538 ? 3.870 8.811 -21.875 1.00 91.90 310 PRO A N 1
ATOM 1625 C CA . PRO A 1 538 ? 3.740 8.544 -23.316 1.00 91.57 310 PRO A CA 1
ATOM 1626 C C . PRO A 1 538 ? 4.267 9.640 -24.229 1.00 90.92 310 PRO A C 1
ATOM 1627 O O . PRO A 1 538 ? 4.364 9.403 -25.439 1.00 96.54 310 PRO A O 1
ATOM 1631 N N . THR A 1 539 ? 4.609 10.819 -23.715 1.00 95.64 311 THR A N 1
ATOM 1632 C CA . THR A 1 539 ? 4.977 11.945 -24.572 1.00 99.91 311 THR A CA 1
ATOM 1633 C C . THR A 1 539 ? 6.210 12.666 -24.040 1.00 96.76 311 THR A C 1
ATOM 1634 O O . THR A 1 539 ? 6.269 13.896 -24.000 1.00 104.43 311 THR A O 1
ATOM 1638 N N . ILE A 1 540 ? 7.226 11.910 -23.633 1.00 95.40 312 ILE A N 1
ATOM 1639 C CA . ILE A 1 540 ? 8.496 12.495 -23.239 1.00 91.45 312 ILE A CA 1
ATOM 1640 C C . ILE A 1 540 ? 9.639 12.104 -24.173 1.00 94.94 312 ILE A C 1
ATOM 1641 O O . ILE A 1 540 ? 10.525 12.931 -24.425 1.00 96.38 312 ILE A O 1
ATOM 1646 N N . ALA A 1 541 ? 9.646 10.875 -24.699 1.00 105.07 313 ALA A N 1
ATOM 1647 C CA . ALA A 1 541 ? 10.721 10.453 -25.590 1.00 97.66 313 ALA A CA 1
ATOM 1648 C C . ALA A 1 541 ? 10.717 11.255 -26.885 1.00 97.05 313 ALA A C 1
ATOM 1649 O O . ALA A 1 541 ? 11.781 11.613 -27.402 1.00 102.56 313 ALA A O 1
ATOM 1651 N N . THR A 1 542 ? 9.530 11.539 -27.427 1.00 99.48 314 THR A N 1
ATOM 1652 C CA . THR A 1 542 ? 9.446 12.328 -28.651 1.00 99.15 314 THR A CA 1
ATOM 1653 C C . THR A 1 542 ? 10.011 13.727 -28.445 1.00 103.34 314 THR A C 1
ATOM 1654 O O . THR A 1 542 ? 10.775 14.226 -29.280 1.00 106.95 314 THR A O 1
ATOM 1658 N N . TRP A 1 543 ? 9.649 14.371 -27.333 1.00 101.16 315 TRP A N 1
ATOM 1659 C CA . TRP A 1 543 ? 10.180 15.699 -27.045 1.00 96.96 315 TRP A CA 1
ATOM 1660 C C . TRP A 1 543 ? 11.685 15.657 -26.831 1.00 97.61 315 TRP A C 1
ATOM 1661 O O . TRP A 1 543 ? 12.408 16.548 -27.290 1.00 98.86 315 TRP A O 1
ATOM 1672 N N . MET A 1 544 ? 12.175 14.631 -26.131 1.00 98.60 316 MET A N 1
ATOM 1673 C CA . MET A 1 544 ? 13.612 14.514 -25.912 1.00 93.73 316 MET A CA 1
ATOM 1674 C C . MET A 1 544 ? 14.354 14.373 -27.234 1.00 100.63 316 MET A C 1
ATOM 1675 O O . MET A 1 544 ? 15.377 15.032 -27.454 1.00 106.06 316 MET A O 1
ATOM 1680 N N . LYS A 1 545 ? 13.839 13.534 -28.134 1.00 107.19 317 LYS A N 1
ATOM 1681 C CA . LYS A 1 545 ? 14.470 13.358 -29.438 1.00 105.98 317 LYS A CA 1
ATOM 1682 C C . LYS A 1 545 ? 14.426 14.642 -30.256 1.00 109.97 317 LYS A C 1
ATOM 1683 O O . LYS A 1 545 ? 15.407 14.997 -30.920 1.00 108.66 317 LYS A O 1
ATOM 1689 N N . HIS A 1 546 ? 13.298 15.353 -30.224 1.00 115.90 318 HIS A N 1
ATOM 1690 C CA . HIS A 1 546 ? 13.150 16.555 -31.034 1.00 115.45 318 HIS A CA 1
ATOM 1691 C C . HIS A 1 546 ? 13.925 17.746 -30.489 1.00 117.88 318 HIS A C 1
ATOM 1692 O O . HIS A 1 546 ? 14.253 18.655 -31.259 1.00 120.11 318 HIS A O 1
ATOM 1699 N N . THR A 1 547 ? 14.225 17.772 -29.191 1.00 111.36 319 THR A N 1
ATOM 1700 C CA . THR A 1 547 ? 14.899 18.913 -28.585 1.00 108.62 319 THR A CA 1
ATOM 1701 C C . THR A 1 547 ? 16.383 18.665 -28.337 1.00 108.19 319 THR A C 1
ATOM 1702 O O . THR A 1 547 ? 17.224 19.440 -28.800 1.00 108.88 319 THR A O 1
ATOM 1706 N N . MET A 1 548 ? 16.724 17.601 -27.614 1.00 112.48 320 MET A N 1
ATOM 1707 C CA . MET A 1 548 ? 18.106 17.334 -27.243 1.00 113.32 320 MET A CA 1
ATOM 1708 C C . MET A 1 548 ? 18.825 16.400 -28.207 1.00 114.78 320 MET A C 1
ATOM 1709 O O . MET A 1 548 ? 20.028 16.173 -28.035 1.00 114.66 320 MET A O 1
ATOM 1714 N N . ALA A 1 549 ? 18.128 15.864 -29.210 1.00 116.55 321 ALA A N 1
ATOM 1715 C CA . ALA A 1 549 ? 18.688 14.867 -30.124 1.00 115.48 321 ALA A CA 1
ATOM 1716 C C . ALA A 1 549 ? 19.293 13.700 -29.347 1.00 118.12 321 ALA A C 1
ATOM 1717 O O . ALA A 1 549 ? 20.404 13.242 -29.619 1.00 119.01 321 ALA A O 1
ATOM 1719 N N . ALA A 1 550 ? 18.539 13.221 -28.361 1.00 118.04 322 ALA A N 1
ATOM 1720 C CA . ALA A 1 550 ? 19.035 12.204 -27.448 1.00 116.60 322 ALA A CA 1
ATOM 1721 C C . ALA A 1 550 ? 19.218 10.866 -28.158 1.00 119.64 322 ALA A C 1
ATOM 1722 O O . ALA A 1 550 ? 18.541 10.548 -29.138 1.00 120.42 322 ALA A O 1
ATOM 1724 N N . SER A 1 551 ? 20.159 10.078 -27.643 1.00 130.97 323 SER A N 1
ATOM 1725 C CA . SER A 1 551 ? 20.425 8.748 -28.162 1.00 131.81 323 SER A CA 1
ATOM 1726 C C . SER A 1 551 ? 19.430 7.741 -27.588 1.00 130.95 323 SER A C 1
ATOM 1727 O O . SER A 1 551 ? 18.594 8.062 -26.740 1.00 133.60 323 SER A O 1
ATOM 1730 N N . GLU A 1 552 ? 19.526 6.500 -28.074 1.00 129.05 324 GLU A N 1
ATOM 1731 C CA . GLU A 1 552 ? 18.647 5.444 -27.581 1.00 129.59 324 GLU A CA 1
ATOM 1732 C C . GLU A 1 552 ? 18.905 5.151 -26.108 1.00 130.42 324 GLU A C 1
ATOM 1733 O O . GLU A 1 552 ? 17.960 4.951 -25.334 1.00 130.27 324 GLU A O 1
ATOM 1739 N N . TRP A 1 553 ? 20.176 5.116 -25.702 1.00 133.22 325 TRP A N 1
ATOM 1740 C CA . TRP A 1 553 ? 20.492 4.891 -24.294 1.00 134.22 325 TRP A CA 1
ATOM 1741 C C . TRP A 1 553 ? 19.979 6.030 -23.424 1.00 135.64 325 TRP A C 1
ATOM 1742 O O . TRP A 1 553 ? 19.455 5.796 -22.329 1.00 134.86 325 TRP A O 1
ATOM 1753 N N . GLU A 1 554 ? 20.128 7.273 -23.887 1.00 126.34 326 GLU A N 1
ATOM 1754 C CA . GLU A 1 554 ? 19.608 8.406 -23.128 1.00 123.35 326 GLU A CA 1
ATOM 1755 C C . GLU A 1 554 ? 18.088 8.361 -23.045 1.00 122.32 326 GLU A C 1
ATOM 1756 O O . GLU A 1 554 ? 17.505 8.679 -22.003 1.00 125.57 326 GLU A O 1
ATOM 1762 N N . MET A 1 555 ? 17.429 7.970 -24.135 1.00 112.36 327 MET A N 1
ATOM 1763 C CA . MET A 1 555 ? 15.974 7.896 -24.158 1.00 114.33 327 MET A CA 1
ATOM 1764 C C . MET A 1 555 ? 15.431 6.722 -23.355 1.00 116.04 327 MET A C 1
ATOM 1765 O O . MET A 1 555 ? 14.264 6.755 -22.949 1.00 117.37 327 MET A O 1
ATOM 1770 N N . GLY A 1 556 ? 16.241 5.693 -23.115 1.00 113.57 328 GLY A N 1
ATOM 1771 C CA . GLY A 1 556 ? 15.789 4.525 -22.385 1.00 112.33 328 GLY A CA 1
ATOM 1772 C C . GLY A 1 556 ? 16.116 4.544 -20.906 1.00 114.02 328 GLY A C 1
ATOM 1773 O O . GLY A 1 556 ? 15.276 4.187 -20.075 1.00 113.98 328 GLY A O 1
ATOM 1774 N N . MET A 1 557 ? 17.339 4.950 -20.564 1.00 115.12 329 MET A N 1
ATOM 1775 C CA . MET A 1 557 ? 17.793 4.980 -19.173 1.00 113.98 329 MET A CA 1
ATOM 1776 C C . MET A 1 557 ? 17.569 6.377 -18.593 1.00 113.58 329 MET A C 1
ATOM 1777 O O . MET A 1 557 ? 18.489 7.064 -18.149 1.00 117.49 329 MET A O 1
ATOM 1782 N N . ALA A 1 558 ? 16.304 6.790 -18.601 1.00 102.29 330 ALA A N 1
ATOM 1783 C CA . ALA A 1 558 ? 15.918 8.112 -18.122 1.00 98.81 330 ALA A CA 1
ATOM 1784 C C . ALA A 1 558 ? 15.305 8.087 -16.730 1.00 100.46 330 ALA A C 1
ATOM 1785 O O . ALA A 1 558 ? 15.660 8.919 -15.889 1.00 101.15 330 ALA A O 1
ATOM 1787 N N . TRP A 1 559 ? 14.392 7.156 -16.462 1.00 89.83 331 TRP A N 1
ATOM 1788 C CA . TRP A 1 559 ? 13.746 7.064 -15.161 1.00 87.13 331 TRP A CA 1
ATOM 1789 C C . TRP A 1 559 ? 14.480 6.153 -14.186 1.00 90.35 331 TRP A C 1
ATOM 1790 O O . TRP A 1 559 ? 14.072 6.066 -13.023 1.00 92.63 331 TRP A O 1
ATOM 1801 N N . LEU A 1 560 ? 15.534 5.467 -14.627 1.00 83.45 332 LEU A N 1
ATOM 1802 C CA . LEU A 1 560 ? 16.242 4.548 -13.738 1.00 77.51 332 LEU A CA 1
ATOM 1803 C C . LEU A 1 560 ? 16.896 5.239 -12.548 1.00 80.89 332 LEU A C 1
ATOM 1804 O O . LEU A 1 560 ? 16.698 4.773 -11.413 1.00 88.72 332 LEU A O 1
ATOM 1809 N N . PRO A 1 561 ? 17.672 6.332 -12.706 1.00 81.02 333 PRO A N 1
ATOM 1810 C CA . PRO A 1 561 ? 18.358 6.900 -11.536 1.00 80.84 333 PRO A CA 1
ATOM 1811 C C . PRO A 1 561 ? 17.426 7.625 -10.577 1.00 74.44 333 PRO A C 1
ATOM 1812 O O . PRO A 1 561 ? 17.882 8.205 -9.587 1.00 82.03 333 PRO A O 1
ATOM 1816 N N . ALA A 1 562 ? 16.126 7.595 -10.851 1.00 70.47 334 ALA A N 1
ATOM 1817 C CA . ALA A 1 562 ? 15.131 8.215 -9.989 1.00 65.26 334 ALA A CA 1
ATOM 1818 C C . ALA A 1 562 ? 14.665 7.296 -8.871 1.00 74.35 334 ALA A C 1
ATOM 1819 O O . ALA A 1 562 ? 13.805 7.695 -8.079 1.00 83.42 334 ALA A O 1
ATOM 1821 N N . PHE A 1 563 ? 15.201 6.079 -8.791 1.00 77.18 335 PHE A N 1
ATOM 1822 C CA . PHE A 1 563 ? 14.794 5.142 -7.751 1.00 74.47 335 PHE A CA 1
ATOM 1823 C C . PHE A 1 563 ? 15.373 5.518 -6.392 1.00 77.11 335 PHE A C 1
ATOM 1824 O O . PHE A 1 563 ? 14.706 5.349 -5.365 1.00 83.70 335 PHE A O 1
ATOM 1832 N N . VAL A 1 564 ? 16.609 6.021 -6.363 1.00 71.39 336 VAL A N 1
ATOM 1833 C CA . VAL A 1 564 ? 17.229 6.398 -5.090 1.00 71.65 336 VAL A CA 1
ATOM 1834 C C . VAL A 1 564 ? 16.476 7.524 -4.389 1.00 80.50 336 VAL A C 1
ATOM 1835 O O . VAL A 1 564 ? 16.237 7.415 -3.173 1.00 88.06 336 VAL A O 1
ATOM 1839 N N . PRO A 1 565 ? 16.096 8.622 -5.057 1.00 70.43 337 PRO A N 1
ATOM 1840 C CA . PRO A 1 565 ? 15.299 9.641 -4.356 1.00 65.15 337 PRO A CA 1
ATOM 1841 C C . PRO A 1 565 ? 13.985 9.118 -3.814 1.00 65.43 337 PRO A C 1
ATOM 1842 O O . PRO A 1 565 ? 13.540 9.583 -2.760 1.00 79.99 337 PRO A O 1
ATOM 1846 N N . HIS A 1 566 ? 13.353 8.153 -4.485 1.00 57.55 338 HIS A N 1
ATOM 1847 C CA . HIS A 1 566 ? 12.079 7.632 -3.997 1.00 64.80 338 HIS A CA 1
ATOM 1848 C C . HIS A 1 566 ? 12.248 6.909 -2.664 1.00 73.72 338 HIS A C 1
ATOM 1849 O O . HIS A 1 566 ? 11.507 7.166 -1.707 1.00 78.61 338 HIS A O 1
ATOM 1856 N N . VAL A 1 567 ? 13.221 5.998 -2.582 1.00 71.11 339 VAL A N 1
ATOM 1857 C CA . VAL A 1 567 ? 13.433 5.278 -1.332 1.00 68.62 339 VAL A CA 1
ATOM 1858 C C . VAL A 1 567 ? 13.944 6.218 -0.249 1.00 71.41 339 VAL A C 1
ATOM 1859 O O . VAL A 1 567 ? 13.590 6.066 0.927 1.00 80.60 339 VAL A O 1
ATOM 1863 N N . LEU A 1 568 ? 14.770 7.203 -0.613 1.00 59.69 340 LEU A N 1
ATOM 1864 C CA . LEU A 1 568 ? 15.213 8.178 0.379 1.00 62.45 340 LEU A CA 1
ATOM 1865 C C . LEU A 1 568 ? 14.037 8.968 0.944 1.00 70.75 340 LEU A C 1
ATOM 1866 O O . LEU A 1 568 ? 13.955 9.186 2.158 1.00 76.41 340 LEU A O 1
ATOM 1871 N N . GLY A 1 569 ? 13.113 9.394 0.081 1.00 67.25 341 GLY A N 1
ATOM 1872 C CA . GLY A 1 569 ? 11.944 10.110 0.559 1.00 66.69 341 GLY A CA 1
ATOM 1873 C C . GLY A 1 569 ? 11.039 9.249 1.419 1.00 71.61 341 GLY A C 1
ATOM 1874 O O . GLY A 1 569 ? 10.493 9.718 2.422 1.00 79.82 341 GLY A O 1
ATOM 1875 N N . VAL A 1 570 ? 10.870 7.979 1.045 1.00 61.85 342 VAL A N 1
ATOM 1876 C CA . VAL A 1 570 ? 10.051 7.072 1.848 1.00 64.65 342 VAL A CA 1
ATOM 1877 C C . VAL A 1 570 ? 10.664 6.891 3.234 1.00 70.69 342 VAL A C 1
ATOM 1878 O O . VAL A 1 570 ? 9.968 6.956 4.256 1.00 76.20 342 VAL A O 1
ATOM 1882 N N . TYR A 1 571 ? 11.981 6.673 3.288 1.00 66.17 343 TYR A N 1
ATOM 1883 C CA . TYR A 1 571 ? 12.650 6.505 4.573 1.00 56.01 343 TYR A CA 1
ATOM 1884 C C . TYR A 1 571 ? 12.559 7.771 5.416 1.00 65.97 343 TYR A C 1
ATOM 1885 O O . TYR A 1 571 ? 12.333 7.700 6.630 1.00 75.23 343 TYR A O 1
ATOM 1894 N N . LEU A 1 572 ? 12.741 8.937 4.793 1.00 74.16 344 LEU A N 1
ATOM 1895 C CA . LEU A 1 572 ? 12.654 10.190 5.537 1.00 68.53 344 LEU A CA 1
ATOM 1896 C C . LEU A 1 572 ? 11.254 10.407 6.095 1.00 62.27 344 LEU A C 1
ATOM 1897 O O . LEU A 1 572 ? 11.097 10.830 7.245 1.00 71.05 344 LEU A O 1
ATOM 1902 N N . THR A 1 573 ? 10.223 10.120 5.296 1.00 64.62 345 THR A N 1
ATOM 1903 C CA . THR A 1 573 ? 8.854 10.261 5.780 1.00 66.95 345 THR A CA 1
ATOM 1904 C C . THR A 1 573 ? 8.572 9.305 6.932 1.00 64.90 345 THR A C 1
ATOM 1905 O O . THR A 1 573 ? 7.933 9.687 7.918 1.00 71.08 345 THR A O 1
ATOM 1909 N N . VAL A 1 574 ? 9.039 8.058 6.824 1.00 75.02 346 VAL A N 1
ATOM 1910 C CA . VAL A 1 574 ? 8.819 7.090 7.896 1.00 67.46 346 VAL A CA 1
ATOM 1911 C C . VAL A 1 574 ? 9.516 7.542 9.174 1.00 72.24 346 VAL A C 1
ATOM 1912 O O . VAL A 1 574 ? 8.949 7.456 10.270 1.00 75.07 346 VAL A O 1
ATOM 1916 N N . ARG A 1 575 ? 10.751 8.035 9.057 1.00 70.31 347 ARG A N 1
ATOM 1917 C CA . ARG A 1 575 ? 11.474 8.507 10.235 1.00 64.43 347 ARG A CA 1
ATOM 1918 C C . ARG A 1 575 ? 10.797 9.719 10.862 1.00 70.55 347 ARG A C 1
ATOM 1919 O O . ARG A 1 575 ? 10.719 9.824 12.091 1.00 76.89 347 ARG A O 1
ATOM 1927 N N . LEU A 1 576 ? 10.309 10.650 10.041 1.00 81.53 348 LEU A N 1
ATOM 1928 C CA . LEU A 1 576 ? 9.686 11.858 10.567 1.00 75.29 348 LEU A CA 1
ATOM 1929 C C . LEU A 1 576 ? 8.299 11.609 11.143 1.00 78.77 348 LEU A C 1
ATOM 1930 O O . LEU A 1 576 ? 7.866 12.363 12.019 1.00 83.54 348 LEU A O 1
ATOM 1935 N N . ALA A 1 577 ? 7.593 10.580 10.675 1.00 88.24 349 ALA A N 1
ATOM 1936 C CA . ALA A 1 577 ? 6.267 10.281 11.202 1.00 81.90 349 ALA A CA 1
ATOM 1937 C C . ALA A 1 577 ? 6.303 9.604 12.566 1.00 84.87 349 ALA A C 1
ATOM 1938 O O . ALA A 1 577 ? 5.253 9.488 13.205 1.00 85.92 349 ALA A O 1
ATOM 1940 N N . ALA A 1 578 ? 7.470 9.155 13.024 1.00 83.28 350 ALA A N 1
ATOM 1941 C CA . ALA A 1 578 ? 7.588 8.502 14.319 1.00 73.53 350 ALA A CA 1
ATOM 1942 C C . ALA A 1 578 ? 8.025 9.443 15.431 1.00 76.45 350 ALA A C 1
ATOM 1943 O O . ALA A 1 578 ? 7.792 9.138 16.605 1.00 79.48 350 ALA A O 1
ATOM 1945 N N . ARG A 1 579 ? 8.652 10.569 15.095 1.00 91.36 351 ARG A N 1
ATOM 1946 C CA . ARG A 1 579 ? 9.040 11.552 16.097 1.00 94.09 351 ARG A CA 1
ATOM 1947 C C . ARG A 1 579 ? 7.985 12.629 16.299 1.00 102.43 351 ARG A C 1
ATOM 1948 O O . ARG A 1 579 ? 7.840 13.142 17.414 1.00 104.47 351 ARG A O 1
ATOM 1956 N N . TYR A 1 580 ? 7.243 12.979 15.249 1.00 97.01 352 TYR A N 1
ATOM 1957 C CA . TYR A 1 580 ? 6.160 13.958 15.321 1.00 93.23 352 TYR A CA 1
ATOM 1958 C C . TYR A 1 580 ? 4.916 13.315 14.727 1.00 96.16 352 TYR A C 1
ATOM 1959 O O . TYR A 1 580 ? 4.593 13.529 13.552 1.00 100.56 352 TYR A O 1
ATOM 1968 N N . PRO A 1 581 ? 4.191 12.511 15.513 1.00 97.12 353 PRO A N 1
ATOM 1969 C CA . PRO A 1 581 ? 3.063 11.728 14.988 1.00 97.23 353 PRO A CA 1
ATOM 1970 C C . PRO A 1 581 ? 1.747 12.499 14.904 1.00 96.53 353 PRO A C 1
ATOM 1971 O O . PRO A 1 581 ? 0.670 11.952 15.142 1.00 104.00 353 PRO A O 1
ATOM 1975 N N . HIS A 1 582 ? 1.832 13.781 14.549 1.00 96.16 354 HIS A N 1
ATOM 1976 C CA . HIS A 1 582 ? 0.630 14.579 14.322 1.00 97.78 354 HIS A CA 1
ATOM 1977 C C . HIS A 1 582 ? 0.671 15.431 13.063 1.00 100.85 354 HIS A C 1
ATOM 1978 O O . HIS A 1 582 ? -0.381 15.942 12.663 1.00 105.86 354 HIS A O 1
ATOM 1985 N N . LEU A 1 583 ? 1.820 15.606 12.418 1.00 81.32 355 LEU A N 1
ATOM 1986 C CA . LEU A 1 583 ? 1.918 16.397 11.192 1.00 80.50 355 LEU A CA 1
ATOM 1987 C C . LEU A 1 583 ? 1.969 15.496 9.961 1.00 84.77 355 LEU A C 1
ATOM 1988 O O . LEU A 1 583 ? 2.944 15.480 9.217 1.00 97.79 355 LEU A O 1
ATOM 1993 N N . GLN A 1 584 ? 0.898 14.739 9.743 1.00 82.06 356 GLN A N 1
ATOM 1994 C CA . GLN A 1 584 ? 0.787 13.926 8.540 1.00 79.75 356 GLN A CA 1
ATOM 1995 C C . GLN A 1 584 ? 0.243 14.706 7.351 1.00 84.95 356 GLN A C 1
ATOM 1996 O O . GLN A 1 584 ? 0.264 14.191 6.228 1.00 89.57 356 GLN A O 1
ATOM 2002 N N . TRP A 1 585 ? -0.239 15.927 7.568 1.00 73.97 357 TRP A N 1
ATOM 2003 C CA . TRP A 1 585 ? -0.709 16.778 6.483 1.00 69.38 357 TRP A CA 1
ATOM 2004 C C . TRP A 1 585 ? 0.394 17.659 5.919 1.00 81.99 357 TRP A C 1
ATOM 2005 O O . TRP A 1 585 ? 0.385 17.968 4.719 1.00 89.97 357 TRP A O 1
ATOM 2016 N N . LEU A 1 586 ? 1.343 18.065 6.765 1.00 73.16 358 LEU A N 1
ATOM 2017 C CA . LEU A 1 586 ? 2.453 18.890 6.306 1.00 71.49 358 LEU A CA 1
ATOM 2018 C C . LEU A 1 586 ? 3.300 18.151 5.281 1.00 78.00 358 LEU A C 1
ATOM 2019 O O . LEU A 1 586 ? 3.737 18.740 4.285 1.00 89.63 358 LEU A O 1
ATOM 2024 N N . TYR A 1 587 ? 3.546 16.859 5.508 1.00 67.33 359 TYR A N 1
ATOM 2025 C CA . TYR A 1 587 ? 4.353 16.089 4.568 1.00 78.97 359 TYR A CA 1
ATOM 2026 C C . TYR A 1 587 ? 3.657 15.971 3.218 1.00 83.53 359 TYR A C 1
ATOM 2027 O O . TYR A 1 587 ? 4.298 16.098 2.168 1.00 90.66 359 TYR A O 1
ATOM 2036 N N . GLY A 1 588 ? 2.344 15.739 3.224 1.00 70.02 360 GLY A N 1
ATOM 2037 C CA . GLY A 1 588 ? 1.606 15.691 1.973 1.00 72.28 360 GLY A CA 1
ATOM 2038 C C . GLY A 1 588 ? 1.617 17.015 1.234 1.00 78.88 360 GLY A C 1
ATOM 2039 O O . GLY A 1 588 ? 1.781 17.054 0.011 1.00 85.65 360 GLY A O 1
ATOM 2040 N N . ALA A 1 589 ? 1.444 18.121 1.965 1.00 63.77 361 ALA A N 1
ATOM 2041 C CA . ALA A 1 589 ? 1.487 19.435 1.329 1.00 66.61 361 ALA A CA 1
ATOM 2042 C C . ALA A 1 589 ? 2.857 19.712 0.721 1.00 74.24 361 ALA A C 1
ATOM 2043 O O . ALA A 1 589 ? 2.957 20.216 -0.408 1.00 84.82 361 ALA A O 1
ATOM 2045 N N . LEU A 1 590 ? 3.926 19.382 1.450 1.00 67.68 362 LEU A N 1
ATOM 2046 C CA . LEU A 1 590 ? 5.272 19.577 0.924 1.00 67.70 362 LEU A CA 1
ATOM 2047 C C . LEU A 1 590 ? 5.514 18.715 -0.308 1.00 81.17 362 LEU A C 1
ATOM 2048 O O . LEU A 1 590 ? 6.130 19.169 -1.279 1.00 87.08 362 LEU A O 1
ATOM 2053 N N . GLY A 1 591 ? 5.038 17.468 -0.288 1.00 69.65 363 GLY A N 1
ATOM 2054 C CA . GLY A 1 591 ? 5.189 16.615 -1.454 1.00 60.58 363 GLY A CA 1
ATOM 2055 C C . GLY A 1 591 ? 4.460 17.154 -2.669 1.00 70.24 363 GLY A C 1
ATOM 2056 O O . GLY A 1 591 ? 4.987 17.129 -3.784 1.00 80.09 363 GLY A O 1
ATOM 2057 N N . LEU A 1 592 ? 3.237 17.652 -2.470 1.00 69.86 364 LEU A N 1
ATOM 2058 C CA . LEU A 1 592 ? 2.489 18.233 -3.581 1.00 64.25 364 LEU A CA 1
ATOM 2059 C C . LEU A 1 592 ? 3.203 19.455 -4.148 1.00 70.90 364 LEU A C 1
ATOM 2060 O O . LEU A 1 592 ? 3.287 19.625 -5.372 1.00 79.06 364 LEU A O 1
ATOM 2065 N N . ALA A 1 593 ? 3.729 20.317 -3.272 1.00 65.59 365 ALA A N 1
ATOM 2066 C CA . ALA A 1 593 ? 4.455 21.492 -3.746 1.00 61.00 365 ALA A CA 1
ATOM 2067 C C . ALA A 1 593 ? 5.710 21.099 -4.516 1.00 69.30 365 ALA A C 1
ATOM 2068 O O . ALA A 1 593 ? 6.032 21.705 -5.546 1.00 75.57 365 ALA A O 1
ATOM 2070 N N . VAL A 1 594 ? 6.437 20.089 -4.030 1.00 69.65 366 VAL A N 1
ATOM 2071 C CA . VAL A 1 594 ? 7.639 19.632 -4.724 1.00 71.33 366 VAL A CA 1
ATOM 2072 C C . VAL A 1 594 ? 7.286 19.074 -6.096 1.00 74.48 366 VAL A C 1
ATOM 2073 O O . VAL A 1 594 ? 7.979 19.339 -7.088 1.00 78.33 366 VAL A O 1
ATOM 2077 N N . ILE A 1 595 ? 6.205 18.292 -6.177 1.00 67.67 367 ILE A N 1
ATOM 2078 C CA . ILE A 1 595 ? 5.776 17.746 -7.463 1.00 68.74 367 ILE A CA 1
ATOM 2079 C C . ILE A 1 595 ? 5.432 18.870 -8.431 1.00 67.46 367 ILE A C 1
ATOM 2080 O O . ILE A 1 595 ? 5.819 18.838 -9.606 1.00 73.68 367 ILE A O 1
ATOM 2085 N N . GLY A 1 596 ? 4.699 19.879 -7.956 1.00 67.45 368 GLY A N 1
ATOM 2086 C CA . GLY A 1 596 ? 4.352 20.994 -8.824 1.00 67.34 368 GLY A CA 1
ATOM 2087 C C . GLY A 1 596 ? 5.568 21.753 -9.321 1.00 77.57 368 GLY A C 1
ATOM 2088 O O . GLY A 1 596 ? 5.657 22.100 -10.504 1.00 80.69 368 GLY A O 1
ATOM 2089 N N . ALA A 1 597 ? 6.524 22.019 -8.427 1.00 74.79 369 ALA A N 1
ATOM 2090 C CA . ALA A 1 597 ? 7.734 22.727 -8.834 1.00 69.86 369 ALA A CA 1
ATOM 2091 C C . ALA A 1 597 ? 8.532 21.925 -9.856 1.00 77.50 369 ALA A C 1
ATOM 2092 O O . ALA A 1 597 ? 9.015 22.479 -10.850 1.00 81.04 369 ALA A O 1
ATOM 2094 N N . SER A 1 598 ? 8.674 20.615 -9.634 1.00 84.01 370 SER A N 1
ATOM 2095 C CA . SER A 1 598 ? 9.414 19.786 -10.581 1.00 78.06 370 SER A CA 1
ATOM 2096 C C . SER A 1 598 ? 8.721 19.740 -11.937 1.00 79.65 370 SER A C 1
ATOM 2097 O O . SER A 1 598 ? 9.381 19.788 -12.984 1.00 80.60 370 SER A O 1
ATOM 2100 N N . SER A 1 599 ? 7.390 19.636 -11.940 1.00 85.79 371 SER A N 1
ATOM 2101 C CA . SER A 1 599 ? 6.654 19.629 -13.199 1.00 82.02 371 SER A CA 1
ATOM 2102 C C . SER A 1 599 ? 6.827 20.944 -13.946 1.00 79.02 371 SER A C 1
ATOM 2103 O O . SER A 1 599 ? 6.985 20.954 -15.172 1.00 84.01 371 SER A O 1
ATOM 2106 N N . CYS A 1 600 ? 6.797 22.069 -13.225 1.00 85.91 372 CYS A N 1
ATOM 2107 C CA . CYS A 1 600 ? 7.014 23.357 -13.876 1.00 86.34 372 CYS A CA 1
ATOM 2108 C C . CYS A 1 600 ? 8.441 23.499 -14.391 1.00 86.81 372 CYS A C 1
ATOM 2109 O O . CYS A 1 600 ? 8.670 24.193 -15.388 1.00 83.54 372 CYS A O 1
ATOM 2112 N N . ILE A 1 601 ? 9.409 22.863 -13.730 1.00 91.36 373 ILE A N 1
ATOM 2113 C CA . ILE A 1 601 ? 10.802 22.996 -14.148 1.00 83.44 373 ILE A CA 1
ATOM 2114 C C . ILE A 1 601 ? 11.126 22.085 -15.334 1.00 88.61 373 ILE A C 1
ATOM 2115 O O . ILE A 1 601 ? 12.007 22.407 -16.140 1.00 91.77 373 ILE A O 1
ATOM 2120 N N . VAL A 1 602 ? 10.407 20.962 -15.480 1.00 93.44 374 VAL A N 1
ATOM 2121 C CA . VAL A 1 602 ? 10.745 19.983 -16.522 1.00 88.34 374 VAL A CA 1
ATOM 2122 C C . VAL A 1 602 ? 10.883 20.601 -17.915 1.00 91.55 374 VAL A C 1
ATOM 2123 O O . VAL A 1 602 ? 11.890 20.332 -18.584 1.00 94.26 374 VAL A O 1
ATOM 2127 N N . PRO A 1 603 ? 9.941 21.416 -18.409 1.00 95.54 375 PRO A N 1
ATOM 2128 C CA . PRO A 1 603 ? 10.067 21.904 -19.795 1.00 88.26 375 PRO A CA 1
ATOM 2129 C C . PRO A 1 603 ? 11.256 22.819 -20.033 1.00 91.94 375 PRO A C 1
ATOM 2130 O O . PRO A 1 603 ? 11.610 23.053 -21.194 1.00 96.45 375 PRO A O 1
ATOM 2134 N N . ALA A 1 604 ? 11.882 23.351 -18.981 1.00 102.87 376 ALA A N 1
ATOM 2135 C CA . ALA A 1 604 ? 12.992 24.286 -19.125 1.00 102.76 376 ALA A CA 1
ATOM 2136 C C . ALA A 1 604 ? 14.355 23.606 -19.054 1.00 106.64 376 ALA A C 1
ATOM 2137 O O . ALA A 1 604 ? 15.323 24.216 -18.582 1.00 106.81 376 ALA A O 1
ATOM 2139 N N . CYS A 1 605 ? 14.460 22.362 -19.509 1.00 122.33 377 CYS A N 1
ATOM 2140 C CA . CYS A 1 605 ? 15.711 21.614 -19.495 1.00 121.84 377 CYS A CA 1
ATOM 2141 C C . CYS A 1 605 ? 16.171 21.364 -20.924 1.00 122.46 377 CYS A C 1
ATOM 2142 O O . CYS A 1 605 ? 15.371 20.963 -21.776 1.00 121.67 377 CYS A O 1
ATOM 2145 N N . ARG A 1 606 ? 17.458 21.604 -21.184 1.00 135.41 378 ARG A N 1
ATOM 2146 C CA . ARG A 1 606 ? 18.037 21.424 -22.511 1.00 134.34 378 ARG A CA 1
ATOM 2147 C C . ARG A 1 606 ? 19.194 20.430 -22.506 1.00 135.09 378 ARG A C 1
ATOM 2148 O O . ARG A 1 606 ? 19.998 20.417 -23.444 1.00 132.56 378 ARG A O 1
ATOM 2156 N N . SER A 1 607 ? 19.296 19.594 -21.475 1.00 134.12 379 SER A N 1
ATOM 2157 C CA . SER A 1 607 ? 20.378 18.626 -21.380 1.00 131.21 379 SER A CA 1
ATOM 2158 C C . SER A 1 607 ? 19.895 17.417 -20.590 1.00 130.43 379 SER A C 1
ATOM 2159 O O . SER A 1 607 ? 18.843 17.446 -19.947 1.00 131.63 379 SER A O 1
ATOM 2162 N N . PHE A 1 608 ? 20.685 16.343 -20.651 1.00 125.95 380 PHE A N 1
ATOM 2163 C CA . PHE A 1 608 ? 20.275 15.081 -20.039 1.00 126.76 380 PHE A CA 1
ATOM 2164 C C . PHE A 1 608 ? 20.302 15.157 -18.516 1.00 127.54 380 PHE A C 1
ATOM 2165 O O . PHE A 1 608 ? 19.349 14.729 -17.853 1.00 126.59 380 PHE A O 1
ATOM 2173 N N . ALA A 1 609 ? 21.384 15.685 -17.943 1.00 120.10 381 ALA A N 1
ATOM 2174 C CA . ALA A 1 609 ? 21.515 15.720 -16.487 1.00 121.10 381 ALA A CA 1
ATOM 2175 C C . ALA A 1 609 ? 20.473 16.601 -15.804 1.00 124.38 381 ALA A C 1
ATOM 2176 O O . ALA A 1 609 ? 19.900 16.161 -14.789 1.00 121.35 381 ALA A O 1
ATOM 2178 N N . PRO A 1 610 ? 20.206 17.836 -16.250 1.00 121.98 382 PRO A N 1
ATOM 2179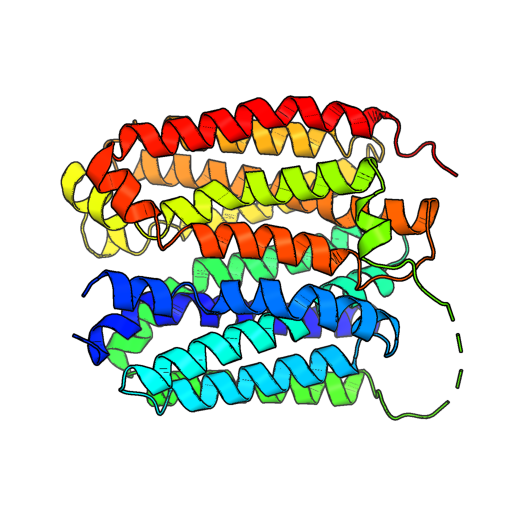 C CA . PRO A 1 610 ? 19.119 18.602 -15.618 1.00 119.23 382 PRO A CA 1
ATOM 2180 C C . PRO A 1 610 ? 17.772 17.913 -15.713 1.00 118.97 382 PRO A C 1
ATOM 2181 O O . PRO A 1 610 ? 16.989 17.968 -14.757 1.00 119.95 382 PRO A O 1
ATOM 2185 N N . LEU A 1 611 ? 17.487 17.252 -16.836 1.00 113.31 383 LEU A N 1
ATOM 2186 C CA . LEU A 1 611 ? 16.235 16.515 -16.964 1.00 112.71 383 LEU A CA 1
ATOM 2187 C C . LEU A 1 611 ? 16.175 15.357 -15.977 1.00 110.14 383 LEU A C 1
ATOM 2188 O O . LEU A 1 611 ? 15.130 15.103 -15.368 1.00 111.17 383 LEU A O 1
ATOM 2193 N N . VAL A 1 612 ? 17.293 14.649 -15.801 1.00 105.48 384 VAL A N 1
ATOM 2194 C CA . VAL A 1 612 ? 17.334 13.540 -14.852 1.00 108.98 384 VAL A CA 1
ATOM 2195 C C . VAL A 1 612 ? 17.089 14.046 -13.435 1.00 110.88 384 VAL A C 1
ATOM 2196 O O . VAL A 1 612 ? 16.341 13.439 -12.660 1.00 111.80 384 VAL A O 1
ATOM 2200 N N . VAL A 1 613 ? 17.712 15.171 -13.077 1.00 105.55 385 VAL A N 1
ATOM 2201 C CA . VAL A 1 613 ? 17.530 15.727 -11.736 1.00 105.04 385 VAL A CA 1
ATOM 2202 C C . VAL A 1 613 ? 16.086 16.175 -11.529 1.00 104.54 385 VAL A C 1
ATOM 2203 O O . VAL A 1 613 ? 15.484 15.936 -10.468 1.00 104.60 385 VAL A O 1
ATOM 2207 N N . SER A 1 614 ? 15.504 16.830 -12.536 1.00 96.96 386 SER A N 1
ATOM 2208 C CA . SER A 1 614 ? 14.136 17.312 -12.413 1.00 94.43 386 SER A CA 1
ATOM 2209 C C . SER A 1 614 ? 13.138 16.164 -12.348 1.00 95.66 386 SER A C 1
ATOM 2210 O O . SER A 1 614 ? 12.087 16.296 -11.713 1.00 99.53 386 SER A O 1
ATOM 2213 N N . LEU A 1 615 ? 13.434 15.040 -13.004 1.00 92.46 387 LEU A N 1
ATOM 2214 C CA . LEU A 1 615 ? 12.604 13.851 -12.859 1.00 91.01 387 LEU A CA 1
ATOM 2215 C C . LEU A 1 615 ? 12.820 13.152 -11.524 1.00 94.64 387 LEU A C 1
ATOM 2216 O O . LEU A 1 615 ? 11.895 12.508 -11.019 1.00 96.90 387 LEU A O 1
ATOM 2221 N N . CYS A 1 616 ? 14.023 13.251 -10.955 1.00 94.17 388 CYS A N 1
ATOM 2222 C CA . CYS A 1 616 ? 14.267 12.720 -9.619 1.00 89.25 388 CYS A CA 1
ATOM 2223 C C . CYS A 1 616 ? 13.444 13.464 -8.577 1.00 88.99 388 CYS A C 1
ATOM 2224 O O . CYS A 1 616 ? 12.920 12.856 -7.635 1.00 96.36 388 CYS A O 1
ATOM 2227 N N . GLY A 1 617 ? 13.338 14.786 -8.722 1.00 80.72 389 GLY A N 1
ATOM 2228 C CA . GLY A 1 617 ? 12.531 15.562 -7.791 1.00 80.28 389 GLY A CA 1
ATOM 2229 C C . GLY A 1 617 ? 11.067 15.160 -7.781 1.00 82.64 389 GLY A C 1
ATOM 2230 O O . GLY A 1 617 ? 10.429 15.131 -6.720 1.00 91.36 389 GLY A O 1
ATOM 2231 N N . LEU A 1 618 ? 10.512 14.845 -8.952 1.00 76.98 390 LEU A N 1
ATOM 2232 C CA . LEU A 1 618 ? 9.117 14.428 -9.033 1.00 81.31 390 LEU A CA 1
ATOM 2233 C C . LEU A 1 618 ? 8.879 13.135 -8.262 1.00 85.04 390 LEU A C 1
ATOM 2234 O O . LEU A 1 618 ? 7.917 13.027 -7.488 1.00 91.84 390 LEU A O 1
ATOM 2239 N N . CYS A 1 619 ? 9.751 12.145 -8.452 1.00 86.84 391 CYS A N 1
ATOM 2240 C CA . CYS A 1 619 ? 9.652 10.895 -7.711 1.00 83.96 391 CYS A CA 1
ATOM 2241 C C . CYS A 1 619 ? 9.917 11.079 -6.224 1.00 84.61 391 CYS A C 1
ATOM 2242 O O . CYS A 1 619 ? 9.375 10.320 -5.415 1.00 87.26 391 CYS A O 1
ATOM 2245 N N . PHE A 1 620 ? 10.742 12.058 -5.848 1.00 71.01 392 PHE A N 1
ATOM 2246 C CA . PHE A 1 620 ? 10.907 12.373 -4.434 1.00 65.95 392 PHE A CA 1
ATOM 2247 C C . PHE A 1 620 ? 9.615 12.915 -3.832 1.00 75.99 392 PHE A C 1
ATOM 2248 O O . PHE A 1 620 ? 9.261 12.565 -2.702 1.00 85.41 392 PHE A O 1
ATOM 2256 N N . GLY A 1 621 ? 8.906 13.772 -4.568 1.00 70.11 393 GLY A N 1
ATOM 2257 C CA . GLY A 1 621 ? 7.643 14.294 -4.065 1.00 63.44 393 GLY A CA 1
ATOM 2258 C C . GLY A 1 621 ? 6.550 13.241 -3.972 1.00 68.72 393 GLY A C 1
ATOM 2259 O O . GLY A 1 621 ? 5.761 13.228 -3.016 1.00 78.34 393 GLY A O 1
ATOM 2260 N N . ILE A 1 622 ? 6.477 12.355 -4.970 1.00 71.21 394 ILE A N 1
ATOM 2261 C CA . ILE A 1 622 ? 5.441 11.321 -4.968 1.00 71.80 394 ILE A CA 1
ATOM 2262 C C . ILE A 1 622 ? 5.594 10.409 -3.757 1.00 75.05 394 ILE A C 1
ATOM 2263 O O . ILE A 1 622 ? 4.603 10.001 -3.137 1.00 79.23 394 ILE A O 1
ATOM 2268 N N . ALA A 1 623 ? 6.835 10.063 -3.409 1.00 70.13 395 ALA A N 1
ATOM 2269 C CA . ALA A 1 623 ? 7.072 9.195 -2.260 1.00 71.52 395 ALA A CA 1
ATOM 2270 C C . ALA A 1 623 ? 6.587 9.845 -0.973 1.00 66.74 395 ALA A C 1
ATOM 2271 O O . ALA A 1 623 ? 5.955 9.192 -0.133 1.00 70.70 395 ALA A O 1
ATOM 2273 N N . LEU A 1 624 ? 6.872 11.137 -0.801 1.00 59.81 396 LEU A N 1
ATOM 2274 C CA . LEU A 1 624 ? 6.400 11.855 0.376 1.00 65.40 396 LEU A CA 1
ATOM 2275 C C . LEU A 1 624 ? 4.880 11.833 0.453 1.00 72.57 396 LEU A C 1
ATOM 2276 O O . LEU A 1 624 ? 4.302 11.517 1.501 1.00 74.34 396 LEU A O 1
ATOM 2281 N N . VAL A 1 625 ? 4.214 12.141 -0.664 1.00 78.72 397 VAL A N 1
ATOM 2282 C CA . VAL A 1 625 ? 2.752 12.197 -0.659 1.00 68.70 397 VAL A CA 1
ATOM 2283 C C . VAL A 1 625 ? 2.164 10.837 -0.300 1.00 70.45 397 VAL A C 1
ATOM 2284 O O . VAL A 1 625 ? 1.271 10.729 0.553 1.00 82.97 397 VAL A O 1
ATOM 2288 N N . ASP A 1 626 ? 2.664 9.775 -0.936 1.00 70.39 398 ASP A N 1
ATOM 2289 C CA . ASP A 1 626 ? 2.104 8.446 -0.708 1.00 70.16 398 ASP A CA 1
ATOM 2290 C C . ASP A 1 626 ? 2.352 7.974 0.720 1.00 76.93 398 ASP A C 1
ATOM 2291 O O . ASP A 1 626 ? 1.433 7.490 1.394 1.00 77.70 398 ASP A O 1
ATOM 2296 N N . THR A 1 627 ? 3.594 8.096 1.199 1.00 81.58 399 THR A N 1
ATOM 2297 C CA . THR A 1 627 ? 3.918 7.640 2.543 1.00 74.12 399 THR A CA 1
ATOM 2298 C C . THR A 1 627 ? 3.224 8.465 3.615 1.00 72.70 399 THR A C 1
ATOM 2299 O O . THR A 1 627 ? 3.026 7.968 4.729 1.00 76.03 399 THR A O 1
ATOM 2303 N N . ALA A 1 628 ? 2.845 9.707 3.315 1.00 76.62 400 ALA A N 1
ATOM 2304 C CA . ALA A 1 628 ? 2.098 10.493 4.283 1.00 71.86 400 ALA A CA 1
ATOM 2305 C C . ALA A 1 628 ? 0.607 10.189 4.273 1.00 74.13 400 ALA A C 1
ATOM 2306 O O . ALA A 1 628 ? -0.021 10.198 5.337 1.00 72.78 400 ALA A O 1
ATOM 2308 N N . LEU A 1 629 ? 0.021 9.911 3.107 1.00 79.20 401 LEU A N 1
ATOM 2309 C CA . LEU A 1 629 ? -1.427 9.793 3.006 1.00 72.24 401 LEU A CA 1
ATOM 2310 C C . LEU A 1 629 ? -1.945 8.361 2.969 1.00 73.52 401 LEU A C 1
ATOM 2311 O O . LEU A 1 629 ? -3.165 8.171 2.977 1.00 77.24 401 LEU A O 1
ATOM 2316 N N . LEU A 1 630 ? -1.080 7.349 2.932 1.00 80.60 402 LEU A N 1
ATOM 2317 C CA . LEU A 1 630 ? -1.636 5.999 2.870 1.00 78.74 402 LEU A CA 1
ATOM 2318 C C . LEU A 1 630 ? -2.141 5.493 4.224 1.00 77.97 402 LEU A C 1
ATOM 2319 O O . LEU A 1 630 ? -3.267 4.988 4.290 1.00 87.96 402 LEU A O 1
ATOM 2324 N N . PRO A 1 631 ? -1.371 5.586 5.320 1.00 72.51 403 PRO A N 1
ATOM 2325 C CA . PRO A 1 631 ? -1.910 5.129 6.614 1.00 73.69 403 PRO A CA 1
ATOM 2326 C C . PRO A 1 631 ? -2.997 6.028 7.183 1.00 75.72 403 PRO A C 1
ATOM 2327 O O . PRO A 1 631 ? -3.705 5.610 8.112 1.00 86.32 403 PRO A O 1
ATOM 2331 N N . THR A 1 632 ? -3.149 7.248 6.665 1.00 70.44 404 THR A N 1
ATOM 2332 C CA . THR A 1 632 ? -4.185 8.143 7.166 1.00 65.58 404 THR A CA 1
ATOM 2333 C C . THR A 1 632 ? -5.580 7.600 6.888 1.00 75.18 404 THR A C 1
ATOM 2334 O O . THR A 1 632 ? -6.486 7.785 7.705 1.00 82.61 404 THR A O 1
ATOM 2338 N N . LEU A 1 633 ? -5.774 6.934 5.748 1.00 68.14 405 LEU A N 1
ATOM 2339 C CA . LEU A 1 633 ? -7.071 6.333 5.450 1.00 69.54 405 LEU A CA 1
ATOM 2340 C C . LEU A 1 633 ? -7.419 5.254 6.469 1.00 69.16 405 LEU A C 1
ATOM 2341 O O . LEU A 1 633 ? -8.554 5.184 6.959 1.00 74.38 405 LEU A O 1
ATOM 2346 N N . ALA A 1 634 ? -6.445 4.405 6.802 1.00 59.48 406 ALA A N 1
ATOM 2347 C CA . ALA A 1 634 ? -6.670 3.378 7.811 1.00 58.75 406 ALA A CA 1
ATOM 2348 C C . ALA A 1 634 ? -6.974 3.997 9.167 1.00 68.46 406 ALA A C 1
ATOM 2349 O O . ALA A 1 634 ? -7.868 3.531 9.883 1.00 78.08 406 ALA A O 1
ATOM 2351 N N . PHE A 1 635 ? -6.247 5.055 9.535 1.00 73.06 407 PHE A N 1
ATOM 2352 C CA . PHE A 1 635 ? -6.514 5.717 10.810 1.00 70.72 407 PHE A CA 1
ATOM 2353 C C . PHE A 1 635 ? -7.918 6.308 10.846 1.00 73.52 407 PHE A C 1
ATOM 2354 O O . PHE A 1 635 ? -8.629 6.185 11.852 1.00 77.67 407 PHE A O 1
ATOM 2362 N N . LEU A 1 636 ? -8.336 6.955 9.754 1.00 70.55 408 LEU A N 1
ATOM 2363 C CA . LEU A 1 636 ? -9.664 7.556 9.705 1.00 70.65 408 LEU A CA 1
ATOM 2364 C C . LEU A 1 636 ? -10.754 6.498 9.797 1.00 68.09 408 LEU A C 1
ATOM 2365 O O . LEU A 1 636 ? -11.768 6.698 10.474 1.00 76.51 408 LEU A O 1
ATOM 2370 N N . VAL A 1 637 ? -10.566 5.367 9.116 1.00 70.52 409 VAL A N 1
ATOM 2371 C CA . VAL A 1 637 ? -11.558 4.298 9.188 1.00 73.79 409 VAL A CA 1
ATOM 2372 C C . VAL A 1 637 ? -11.604 3.706 10.591 1.00 74.44 409 VAL A C 1
ATOM 2373 O O . VAL A 1 637 ? -12.679 3.377 11.107 1.00 72.59 409 VAL A O 1
ATOM 2377 N N . ASP A 1 638 ? -10.443 3.573 11.235 1.00 78.99 410 ASP A N 1
ATOM 2378 C CA . ASP A 1 638 ? -10.410 3.061 12.601 1.00 71.52 410 ASP A CA 1
ATOM 2379 C C . ASP A 1 638 ? -11.135 3.992 13.563 1.00 73.18 410 ASP A C 1
ATOM 2380 O O . ASP A 1 638 ? -11.843 3.534 14.467 1.00 79.25 410 ASP A O 1
ATOM 2385 N N . VAL A 1 639 ? -10.974 5.305 13.387 1.00 78.83 411 VAL A N 1
ATOM 2386 C CA . VAL A 1 639 ? -11.442 6.267 14.377 1.00 73.74 411 VAL A CA 1
ATOM 2387 C C . VAL A 1 639 ? -12.840 6.803 14.081 1.00 79.68 411 VAL A C 1
ATOM 2388 O O . VAL A 1 639 ? -13.439 7.443 14.955 1.00 84.47 411 VAL A O 1
ATOM 2392 N N . ARG A 1 640 ? -13.388 6.559 12.886 1.00 86.09 412 ARG A N 1
ATOM 2393 C CA . ARG A 1 640 ? -14.692 7.111 12.538 1.00 79.41 412 ARG A CA 1
ATOM 2394 C C . ARG A 1 640 ? -15.667 6.122 11.913 1.00 83.78 412 ARG A C 1
ATOM 2395 O O . ARG A 1 640 ? -16.841 6.474 11.752 1.00 87.05 412 ARG A O 1
ATOM 2403 N N . HIS A 1 641 ? -15.238 4.914 11.560 1.00 83.73 413 HIS A N 1
ATOM 2404 C CA . HIS A 1 641 ? -16.115 3.935 10.929 1.00 76.33 413 HIS A CA 1
ATOM 2405 C C . HIS A 1 641 ? -15.798 2.561 11.509 1.00 77.49 413 HIS A C 1
ATOM 2406 O O . HIS A 1 641 ? -15.117 2.437 12.531 1.00 83.14 413 HIS A O 1
ATOM 2413 N N . VAL A 1 642 ? -16.309 1.518 10.856 1.00 80.77 414 VAL A N 1
ATOM 2414 C CA . VAL A 1 642 ? -16.018 0.151 11.273 1.00 80.27 414 VAL A CA 1
ATOM 2415 C C . VAL A 1 642 ? -14.625 -0.232 10.799 1.00 74.62 414 VAL A C 1
ATOM 2416 O O . VAL A 1 642 ? -14.266 -0.019 9.634 1.00 71.00 414 VAL A O 1
ATOM 2420 N N . SER A 1 643 ? -13.833 -0.814 11.700 1.00 78.54 415 SER A N 1
ATOM 2421 C CA . SER A 1 643 ? -12.419 -1.094 11.443 1.00 67.93 415 SER A CA 1
ATOM 2422 C C . SER A 1 643 ? -12.279 -2.284 10.493 1.00 71.54 415 SER A C 1
ATOM 2423 O O . SER A 1 643 ? -11.830 -3.373 10.853 1.00 79.31 415 SER A O 1
ATOM 2426 N N . VAL A 1 644 ? -12.673 -2.052 9.243 1.00 78.69 416 VAL A N 1
ATOM 2427 C CA . VAL A 1 644 ? -12.496 -3.016 8.165 1.00 70.93 416 VAL A CA 1
ATOM 2428 C C . VAL A 1 644 ? -11.981 -2.274 6.939 1.00 73.41 416 VAL A C 1
ATOM 2429 O O . VAL A 1 644 ? -12.377 -1.132 6.677 1.00 77.45 416 VAL A O 1
ATOM 2433 N N . TYR A 1 645 ? -11.068 -2.906 6.210 1.00 73.17 417 TYR A N 1
ATOM 2434 C CA . TYR A 1 645 ? -10.416 -2.295 5.064 1.00 71.04 417 TYR A CA 1
ATOM 2435 C C . TYR A 1 645 ? -10.674 -3.126 3.815 1.00 79.08 417 TYR A C 1
ATOM 2436 O O . TYR A 1 645 ? -10.904 -4.336 3.882 1.00 94.17 417 TYR A O 1
ATOM 2445 N N . GLY A 1 646 ? -10.622 -2.461 2.668 1.00 61.51 418 GLY A N 1
ATOM 2446 C CA . GLY A 1 646 ? -10.899 -3.113 1.405 1.00 58.66 418 GLY A CA 1
ATOM 2447 C C . GLY A 1 646 ? -11.842 -2.300 0.545 1.00 74.21 418 GLY A C 1
ATOM 2448 O O . GLY A 1 646 ? -11.705 -2.268 -0.680 1.00 89.58 418 GLY A O 1
ATOM 2449 N N . SER A 1 647 ? -12.807 -1.637 1.180 1.00 77.58 419 SER A N 1
ATOM 2450 C CA . SER A 1 647 ? -13.634 -0.657 0.492 1.00 80.78 419 SER A CA 1
ATOM 2451 C C . SER A 1 647 ? -13.029 0.734 0.533 1.00 84.40 419 SER A C 1
ATOM 2452 O O . SER A 1 647 ? -13.561 1.649 -0.105 1.00 93.62 419 SER A O 1
ATOM 2455 N N . VAL A 1 648 ? -11.931 0.909 1.267 1.00 81.34 420 VAL A N 1
ATOM 2456 C CA . VAL A 1 648 ? -11.303 2.214 1.405 1.00 73.59 420 VAL A CA 1
ATOM 2457 C C . VAL A 1 648 ? -10.116 2.387 0.466 1.00 78.78 420 VAL A C 1
ATOM 2458 O O . VAL A 1 648 ? -9.960 3.462 -0.128 1.00 90.04 420 VAL A O 1
ATOM 2462 N N . TYR A 1 649 ? -9.277 1.365 0.319 1.00 68.17 421 TYR A N 1
ATOM 2463 C CA . TYR A 1 649 ? -8.206 1.398 -0.663 1.00 78.63 421 TYR A CA 1
ATOM 2464 C C . TYR A 1 649 ? -8.717 1.213 -2.083 1.00 83.12 421 TYR A C 1
ATOM 2465 O O . TYR A 1 649 ? -7.999 1.535 -3.040 1.00 90.43 421 TYR A O 1
ATOM 2474 N N . ALA A 1 650 ? -9.951 0.726 -2.239 1.00 74.26 422 ALA A N 1
ATOM 2475 C CA . ALA A 1 650 ? -10.587 0.731 -3.550 1.00 76.75 422 ALA A CA 1
ATOM 2476 C C . ALA A 1 650 ? -10.742 2.151 -4.077 1.00 81.59 422 ALA A C 1
ATOM 2477 O O . ALA A 1 650 ? -10.625 2.386 -5.281 1.00 86.93 422 ALA A O 1
ATOM 2479 N N . ILE A 1 651 ? -10.995 3.115 -3.188 1.00 71.75 423 ILE A N 1
ATOM 2480 C CA . ILE A 1 651 ? -11.109 4.509 -3.608 1.00 75.93 423 ILE A CA 1
ATOM 2481 C C . ILE A 1 651 ? -9.771 5.033 -4.125 1.00 81.30 423 ILE A C 1
ATOM 2482 O O . ILE A 1 651 ? -9.711 5.728 -5.150 1.00 89.25 423 ILE A O 1
ATOM 2487 N N . ALA A 1 652 ? -8.679 4.721 -3.421 1.00 74.66 424 ALA A N 1
ATOM 2488 C CA . ALA A 1 652 ? -7.358 5.132 -3.885 1.00 85.41 424 ALA A CA 1
ATOM 2489 C C . ALA A 1 652 ? -7.025 4.494 -5.226 1.00 88.93 424 ALA A C 1
ATOM 2490 O O . ALA A 1 652 ? -6.483 5.155 -6.126 1.00 97.72 424 ALA A O 1
ATOM 2492 N N . ASP A 1 653 ? -7.346 3.207 -5.380 1.00 75.70 425 ASP A N 1
ATOM 2493 C CA . ASP A 1 653 ? -7.146 2.548 -6.664 1.00 77.56 425 ASP A CA 1
ATOM 2494 C C . ASP A 1 653 ? -7.986 3.190 -7.759 1.00 80.86 425 ASP A C 1
ATOM 2495 O O . ASP A 1 653 ? -7.523 3.314 -8.894 1.00 88.18 425 ASP A O 1
ATOM 2500 N N . ILE A 1 654 ? -9.210 3.611 -7.435 1.00 66.88 426 ILE A N 1
ATOM 2501 C CA . ILE A 1 654 ? -10.071 4.260 -8.419 1.00 72.85 426 ILE A CA 1
ATOM 2502 C C . ILE A 1 654 ? -9.463 5.581 -8.876 1.00 78.65 426 ILE A C 1
ATOM 2503 O O . ILE A 1 654 ? -9.473 5.905 -10.068 1.00 89.87 426 ILE A O 1
ATOM 2508 N N . SER A 1 655 ? -8.929 6.364 -7.937 1.00 68.88 427 SER A N 1
ATOM 2509 C CA . SER A 1 655 ? -8.302 7.635 -8.300 1.00 70.57 427 SER A CA 1
ATOM 2510 C C . SER A 1 655 ? -7.080 7.415 -9.191 1.00 82.07 427 SER A C 1
ATOM 2511 O O . SER A 1 655 ? -6.931 8.050 -10.249 1.00 87.40 427 SER A O 1
ATOM 2514 N N . TYR A 1 656 ? -6.194 6.507 -8.776 1.00 77.90 428 TYR A N 1
ATOM 2515 C CA . TYR A 1 656 ? -5.008 6.214 -9.575 1.00 77.45 428 TYR A CA 1
ATOM 2516 C C . TYR A 1 656 ? -5.401 5.722 -10.966 1.00 81.72 428 TYR A C 1
ATOM 2517 O O . TYR A 1 656 ? -4.819 6.145 -11.979 1.00 81.28 428 TYR A O 1
ATOM 2526 N N . SER A 1 657 ? -6.414 4.856 -11.035 1.00 78.89 429 SER A N 1
ATOM 2527 C CA . SER A 1 657 ? -6.862 4.304 -12.302 1.00 79.01 429 SER A CA 1
ATOM 2528 C C . SER A 1 657 ? -7.478 5.361 -13.204 1.00 75.13 429 SER A C 1
ATOM 2529 O O . SER A 1 657 ? -7.270 5.319 -14.417 1.00 84.92 429 SER A O 1
ATOM 2532 N N . VAL A 1 658 ? -8.249 6.301 -12.654 1.00 74.21 430 VAL A N 1
ATOM 2533 C CA . VAL A 1 658 ? -8.858 7.316 -13.510 1.00 84.07 430 VAL A CA 1
ATOM 2534 C C . VAL A 1 658 ? -7.781 8.221 -14.092 1.00 78.97 430 VAL A C 1
ATOM 2535 O O . VAL A 1 658 ? -7.834 8.598 -15.271 1.00 80.59 430 VAL A O 1
ATOM 2539 N N . ALA A 1 659 ? -6.755 8.541 -13.294 1.00 84.39 431 ALA A N 1
ATOM 2540 C CA . ALA A 1 659 ? -5.644 9.321 -13.838 1.00 89.12 431 ALA A CA 1
ATOM 2541 C C . ALA A 1 659 ? -4.951 8.573 -14.977 1.00 85.68 431 ALA A C 1
ATOM 2542 O O . ALA A 1 659 ? -4.767 9.115 -16.080 1.00 74.34 431 ALA A O 1
ATOM 2544 N N . TYR A 1 660 ? -4.576 7.313 -14.732 1.00 93.40 432 TYR A N 1
ATOM 2545 C CA . TYR A 1 660 ? -3.829 6.546 -15.722 1.00 79.81 432 TYR A CA 1
ATOM 2546 C C . TYR A 1 660 ? -4.682 6.072 -16.892 1.00 78.89 432 TYR A C 1
ATOM 2547 O O . TYR A 1 660 ? -4.127 5.572 -17.876 1.00 82.08 432 TYR A O 1
ATOM 2556 N N . ALA A 1 661 ? -6.004 6.195 -16.808 1.00 82.01 433 ALA A N 1
ATOM 2557 C CA . ALA A 1 661 ? -6.871 5.919 -17.943 1.00 80.92 433 ALA A CA 1
ATOM 2558 C C . ALA A 1 661 ? -7.131 7.156 -18.780 1.00 85.54 433 ALA A C 1
ATOM 2559 O O . ALA A 1 661 ? -7.279 7.048 -20.003 1.00 81.32 433 ALA A O 1
ATOM 2561 N N . LEU A 1 662 ? -7.190 8.333 -18.153 1.00 94.94 434 LEU A N 1
ATOM 2562 C CA . LEU A 1 662 ? -7.338 9.556 -18.928 1.00 85.87 434 LEU A CA 1
ATOM 2563 C C . LEU A 1 662 ? -6.048 9.949 -19.633 1.00 87.17 434 LEU A C 1
ATOM 2564 O O . LEU A 1 662 ? -6.103 10.581 -20.693 1.00 91.52 434 LEU A O 1
ATOM 2569 N N . GLY A 1 663 ? -4.889 9.591 -19.077 1.00 88.67 435 GLY A N 1
ATOM 2570 C CA . GLY A 1 663 ? -3.628 10.040 -19.631 1.00 86.75 435 GLY A CA 1
ATOM 2571 C C . GLY A 1 663 ? -3.343 9.676 -21.082 1.00 84.40 435 GLY A C 1
ATOM 2572 O O . GLY A 1 663 ? -3.360 10.534 -21.977 1.00 86.08 435 GLY A O 1
ATOM 2573 N N . PRO A 1 664 ? -3.102 8.381 -21.352 1.00 83.51 436 PRO A N 1
ATOM 2574 C CA . PRO A 1 664 ? -2.493 7.990 -22.634 1.00 82.43 436 PRO A CA 1
ATOM 2575 C C . PRO A 1 664 ? -3.407 8.066 -23.849 1.00 84.98 436 PRO A C 1
ATOM 2576 O O . PRO A 1 664 ? -3.020 7.620 -24.933 1.00 79.53 436 PRO A O 1
ATOM 2580 N N . ILE A 1 665 ? -4.611 8.614 -23.698 1.00 96.42 437 ILE A N 1
ATOM 2581 C CA . ILE A 1 665 ? -5.486 8.843 -24.835 1.00 90.79 437 ILE A CA 1
ATOM 2582 C C . ILE A 1 665 ? -5.499 10.304 -25.271 1.00 91.59 437 ILE A C 1
ATOM 2583 O O . ILE A 1 665 ? -5.658 10.579 -26.466 1.00 88.32 437 ILE A O 1
ATOM 2588 N N . VAL A 1 666 ? -5.321 11.246 -24.348 1.00 91.69 438 VAL A N 1
ATOM 2589 C CA . VAL A 1 666 ? -5.400 12.666 -24.664 1.00 89.67 438 VAL A CA 1
ATOM 2590 C C . VAL A 1 666 ? -4.074 13.391 -24.507 1.00 91.57 438 VAL A C 1
ATOM 2591 O O . VAL A 1 666 ? -3.977 14.556 -24.921 1.00 92.04 438 VAL A O 1
ATOM 2595 N N . ALA A 1 667 ? -3.048 12.759 -23.926 1.00 88.89 439 ALA A N 1
ATOM 2596 C CA . ALA A 1 667 ? -1.768 13.442 -23.758 1.00 92.68 439 ALA A CA 1
ATOM 2597 C C . ALA A 1 667 ? -1.174 13.845 -25.103 1.00 90.11 439 ALA A C 1
ATOM 2598 O O . ALA A 1 667 ? -0.707 14.978 -25.278 1.00 92.81 439 ALA A O 1
ATOM 2600 N N . GLY A 1 668 ? -1.191 12.928 -26.073 1.00 87.58 440 GLY A N 1
ATOM 2601 C CA . GLY A 1 668 ? -0.617 13.232 -27.374 1.00 90.59 440 GLY A CA 1
ATOM 2602 C C . GLY A 1 668 ? -1.371 14.321 -28.111 1.00 93.12 440 GLY A C 1
ATOM 2603 O O . GLY A 1 668 ? -0.766 15.192 -28.740 1.00 95.00 440 GLY A O 1
ATOM 2604 N N . HIS A 1 669 ? -2.704 14.284 -28.050 1.00 102.22 441 HIS A N 1
ATOM 2605 C CA . HIS A 1 669 ? -3.500 15.316 -28.704 1.00 99.86 441 HIS A CA 1
ATOM 2606 C C . HIS A 1 669 ? -3.284 16.676 -28.054 1.00 104.72 441 HIS A C 1
ATOM 2607 O O . H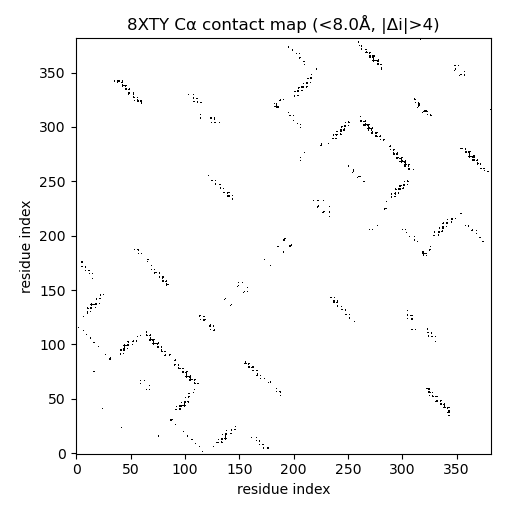IS A 1 669 ? -3.205 17.697 -28.749 1.00 108.73 441 HIS A O 1
ATOM 2614 N N . ILE A 1 670 ? -3.180 16.712 -26.722 1.00 93.76 442 ILE A N 1
ATOM 2615 C CA . ILE A 1 670 ? -2.904 17.972 -26.037 1.00 88.87 442 ILE A CA 1
ATOM 2616 C C . ILE A 1 670 ? -1.543 18.512 -26.451 1.00 87.22 442 ILE A C 1
ATOM 2617 O O . ILE A 1 670 ? -1.386 19.713 -26.704 1.00 85.79 442 ILE A O 1
ATOM 2622 N N . VAL A 1 671 ? -0.537 17.638 -26.534 1.00 94.55 443 VAL A N 1
ATOM 2623 C CA . VAL A 1 671 ? 0.794 18.073 -26.951 1.00 92.96 443 VAL A CA 1
ATOM 2624 C C . VAL A 1 671 ? 0.760 18.610 -28.378 1.00 93.63 443 VAL A C 1
ATOM 2625 O O . VAL A 1 671 ? 1.379 19.635 -28.688 1.00 95.39 443 VAL A O 1
ATOM 2629 N N . HIS A 1 672 ? 0.036 17.929 -29.268 1.00 110.45 444 HIS A N 1
ATOM 2630 C CA . HIS A 1 672 ? -0.039 18.367 -30.659 1.00 108.11 444 HIS A CA 1
ATOM 2631 C C . HIS A 1 672 ? -0.737 19.719 -30.777 1.00 105.42 444 HIS A C 1
ATOM 2632 O O . HIS A 1 672 ? -0.314 20.572 -31.564 1.00 104.53 444 HIS A O 1
ATOM 2639 N N . SER A 1 673 ? -1.806 19.933 -30.010 1.00 101.61 445 SER A N 1
ATOM 2640 C CA . SER A 1 673 ? -2.622 21.129 -30.174 1.00 103.89 445 SER A CA 1
ATOM 2641 C C . SER A 1 673 ? -2.105 22.341 -29.410 1.00 106.06 445 SER A C 1
ATOM 2642 O O . SER A 1 673 ? -2.304 23.472 -29.870 1.00 105.98 445 SER A O 1
ATOM 2645 N N . LEU A 1 674 ? -1.448 22.147 -28.267 1.00 104.00 446 LEU A N 1
ATOM 2646 C CA . LEU A 1 674 ? -1.035 23.275 -27.441 1.00 101.58 446 LEU A CA 1
ATOM 2647 C C . LEU A 1 674 ? 0.481 23.361 -27.321 1.00 100.69 446 LEU A C 1
ATOM 2648 O O . LEU A 1 674 ? 1.039 24.456 -27.205 1.00 102.63 446 LEU A O 1
ATOM 2653 N N . GLY A 1 675 ? 1.153 22.222 -27.353 1.00 98.50 447 GLY A N 1
ATOM 2654 C CA . GLY A 1 675 ? 2.588 22.175 -27.191 1.00 97.40 447 GLY A CA 1
ATOM 2655 C C . GLY A 1 675 ? 2.989 21.537 -25.870 1.00 100.34 447 GLY A C 1
ATOM 2656 O O . GLY A 1 675 ? 2.215 21.470 -24.910 1.00 101.11 447 GLY A O 1
ATOM 2657 N N . PHE A 1 676 ? 4.233 21.061 -25.832 1.00 91.44 448 PHE A N 1
ATOM 2658 C CA . PHE A 1 676 ? 4.753 20.379 -24.654 1.00 83.09 448 PHE A CA 1
ATOM 2659 C C . PHE A 1 676 ? 5.018 21.323 -23.492 1.00 89.14 448 PHE A C 1
ATOM 2660 O O . PHE A 1 676 ? 4.925 20.899 -22.335 1.00 94.42 448 PHE A O 1
ATOM 2668 N N . GLU A 1 677 ? 5.341 22.584 -23.767 1.00 104.67 449 GLU A N 1
ATOM 2669 C CA . GLU A 1 677 ? 5.723 23.521 -22.718 1.00 101.01 449 GLU A CA 1
ATOM 2670 C C . GLU A 1 677 ? 4.549 23.992 -21.872 1.00 104.73 449 GLU A C 1
ATOM 2671 O O . GLU A 1 677 ? 4.773 24.581 -20.811 1.00 110.15 449 GLU A O 1
ATOM 2677 N N . GLN A 1 678 ? 3.312 23.749 -22.305 1.00 98.73 450 GLN A N 1
ATOM 2678 C CA . GLN A 1 678 ? 2.137 24.224 -21.588 1.00 91.81 450 GLN A CA 1
ATOM 2679 C C . GLN A 1 678 ? 1.416 23.140 -20.803 1.00 96.61 450 GLN A C 1
ATOM 2680 O O . GLN A 1 678 ? 0.834 23.438 -19.760 1.00 103.66 450 GLN A O 1
ATOM 2686 N N . LEU A 1 679 ? 1.443 21.892 -21.273 1.00 90.95 451 LEU A N 1
ATOM 2687 C CA . LEU A 1 679 ? 0.845 20.802 -20.510 1.00 90.78 451 LEU A CA 1
ATOM 2688 C C . LEU A 1 679 ? 1.564 20.601 -19.181 1.00 92.96 451 LEU A C 1
ATOM 2689 O O . LEU A 1 679 ? 0.926 20.400 -18.139 1.00 97.42 451 LEU A O 1
ATOM 2694 N N . SER A 1 680 ? 2.899 20.654 -19.201 1.00 88.46 452 SER A N 1
ATOM 2695 C CA . SER A 1 680 ? 3.667 20.527 -17.967 1.00 91.14 452 SER A CA 1
ATOM 2696 C C . SER A 1 680 ? 3.375 21.681 -17.016 1.00 95.58 452 SER A C 1
ATOM 2697 O O . SER A 1 680 ? 3.253 21.481 -15.801 1.00 95.59 452 SER A O 1
ATOM 2700 N N . LEU A 1 681 ? 3.256 22.897 -17.554 1.00 86.48 453 LEU A N 1
ATOM 2701 C CA . LEU A 1 681 ? 2.906 24.046 -16.724 1.00 82.73 453 LEU A CA 1
ATOM 2702 C C . LEU A 1 681 ? 1.526 23.877 -16.103 1.00 85.85 453 LEU A C 1
ATOM 2703 O O . LEU A 1 681 ? 1.323 24.207 -14.931 1.00 92.45 453 LEU A O 1
ATOM 2708 N N . GLY A 1 682 ? 0.563 23.371 -16.873 1.00 85.83 454 GLY A N 1
ATOM 2709 C CA . GLY A 1 682 ? -0.765 23.149 -16.324 1.00 85.20 454 GLY A CA 1
ATOM 2710 C C . GLY A 1 682 ? -0.776 22.109 -15.220 1.00 86.11 454 GLY A C 1
ATOM 2711 O O . GLY A 1 682 ? -1.432 22.290 -14.190 1.00 96.11 454 GLY A O 1
ATOM 2712 N N . MET A 1 683 ? -0.050 21.006 -15.419 1.00 84.87 455 MET A N 1
ATOM 2713 C CA . MET A 1 683 ? 0.032 19.986 -14.377 1.00 84.50 455 MET A CA 1
ATOM 2714 C C . MET A 1 683 ? 0.688 20.536 -13.115 1.00 87.31 455 MET A C 1
ATOM 2715 O O . MET A 1 683 ? 0.207 20.298 -11.998 1.00 90.04 455 MET A O 1
ATOM 2720 N N . GLY A 1 684 ? 1.783 21.281 -13.275 1.00 83.63 456 GLY A N 1
ATOM 2721 C CA . GLY A 1 684 ? 2.429 21.880 -12.119 1.00 81.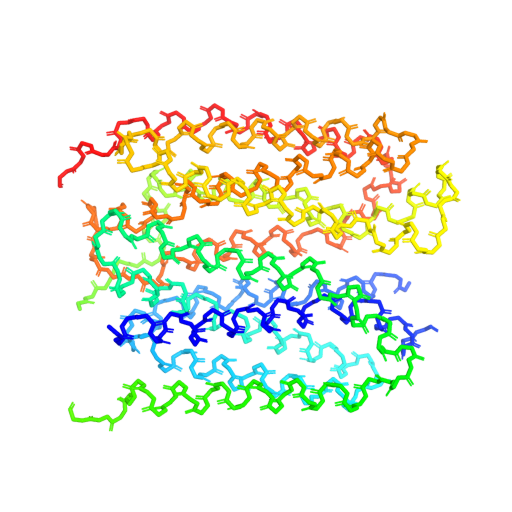99 456 GLY A CA 1
ATOM 2722 C C . GLY A 1 684 ? 1.535 22.873 -11.402 1.00 83.35 456 GLY A C 1
ATOM 2723 O O . GLY A 1 684 ? 1.515 22.926 -10.171 1.00 91.81 456 GLY A O 1
ATOM 2724 N N . LEU A 1 685 ? 0.781 23.668 -12.163 1.00 80.58 457 LEU A N 1
ATOM 2725 C CA . LEU A 1 685 ? -0.136 24.629 -11.559 1.00 77.28 457 LEU A CA 1
ATOM 2726 C C . LEU A 1 685 ? -1.234 23.927 -10.773 1.00 77.80 457 LEU A C 1
ATOM 2727 O O . LEU A 1 685 ? -1.584 24.360 -9.671 1.00 87.01 457 LEU A O 1
ATOM 2732 N N . ALA A 1 686 ? -1.794 22.847 -11.324 1.00 72.14 458 ALA A N 1
ATOM 2733 C CA . ALA A 1 686 ? -2.820 22.105 -10.597 1.00 75.91 458 ALA A CA 1
ATOM 2734 C C . ALA A 1 686 ? -2.265 21.511 -9.307 1.00 77.27 458 ALA A C 1
ATOM 2735 O O . ALA A 1 686 ? -2.909 21.580 -8.250 1.00 81.69 458 ALA A O 1
ATOM 2737 N N . ASN A 1 687 ? -1.063 20.929 -9.372 1.00 78.90 459 ASN A N 1
ATOM 2738 C CA . ASN A 1 687 ? -0.465 20.354 -8.169 1.00 67.90 459 ASN A CA 1
ATOM 2739 C C . ASN A 1 687 ? -0.176 21.425 -7.126 1.00 71.89 459 ASN A C 1
ATOM 2740 O O . ASN A 1 687 ? -0.377 21.200 -5.927 1.00 68.93 459 ASN A O 1
ATOM 2745 N N . LEU A 1 688 ? 0.302 22.593 -7.557 1.00 78.45 460 LEU A N 1
ATOM 2746 C CA . LEU A 1 688 ? 0.566 23.680 -6.620 1.00 73.70 460 LEU A CA 1
ATOM 2747 C C . LEU A 1 688 ? -0.723 24.204 -5.999 1.00 77.32 460 LEU A C 1
ATOM 2748 O O . LEU A 1 688 ? -0.756 24.532 -4.808 1.00 81.26 460 LEU A O 1
ATOM 2753 N N . LEU A 1 689 ? -1.793 24.295 -6.794 1.00 76.30 461 LEU A N 1
ATOM 2754 C CA . LEU A 1 689 ? -3.050 24.833 -6.288 1.00 64.26 461 LEU A CA 1
ATOM 2755 C C . LEU A 1 689 ? -3.729 23.876 -5.320 1.00 76.23 461 LEU A C 1
ATOM 2756 O O . LEU A 1 689 ? -4.412 24.325 -4.393 1.00 83.68 461 LEU A O 1
ATOM 2761 N N . TYR A 1 690 ? -3.575 22.566 -5.516 1.00 80.12 462 TYR A N 1
ATOM 2762 C CA . TYR A 1 690 ? -4.193 21.633 -4.581 1.00 68.39 462 TYR A CA 1
ATOM 2763 C C . TYR A 1 690 ? -3.436 21.510 -3.262 1.00 73.44 462 TYR A C 1
ATOM 2764 O O . TYR A 1 690 ? -3.974 20.927 -2.316 1.00 80.33 462 TYR A O 1
ATOM 2773 N N . ALA A 1 691 ? -2.220 22.044 -3.167 1.00 81.79 463 ALA A N 1
ATOM 2774 C CA . ALA A 1 691 ? -1.437 21.890 -1.942 1.00 77.97 463 ALA A CA 1
ATOM 2775 C C . ALA A 1 691 ? -2.102 22.505 -0.714 1.00 78.69 463 ALA A C 1
ATOM 2776 O O . ALA A 1 691 ? -2.167 21.824 0.324 1.00 80.61 463 ALA A O 1
ATOM 2778 N N . PRO A 1 692 ? -2.601 23.749 -0.737 1.00 77.47 464 PRO A N 1
ATOM 2779 C CA . PRO A 1 692 ? -3.207 24.309 0.484 1.00 71.18 464 PRO A CA 1
ATOM 2780 C C . PRO A 1 692 ? -4.543 23.689 0.859 1.00 72.69 464 PRO A C 1
ATOM 2781 O O . PRO A 1 692 ? -5.049 23.981 1.949 1.00 78.26 464 PRO A O 1
ATOM 2785 N N . VAL A 1 693 ? -5.135 22.859 -0.002 1.00 71.45 465 VAL A N 1
ATOM 2786 C CA . VAL A 1 693 ? -6.403 22.222 0.338 1.00 66.01 465 VAL A CA 1
ATOM 2787 C C . VAL A 1 693 ? -6.221 21.242 1.488 1.00 67.70 465 VAL A C 1
ATOM 2788 O O . VAL A 1 693 ? -7.148 21.018 2.276 1.00 79.82 465 VAL A O 1
ATOM 2792 N N . LEU A 1 694 ? -5.034 20.659 1.622 1.00 67.80 466 LEU A N 1
ATOM 2793 C CA . LEU A 1 694 ? -4.742 19.683 2.670 1.00 67.04 466 LEU A CA 1
ATOM 2794 C C . LEU A 1 694 ? -4.695 20.293 4.072 1.00 71.71 466 LEU A C 1
ATOM 2795 O O . LEU A 1 694 ? -4.377 19.557 5.012 1.00 79.10 466 LEU A O 1
ATOM 2800 N N . LEU A 1 695 ? -4.980 21.583 4.260 1.00 68.35 467 LEU A N 1
ATOM 2801 C CA . LEU A 1 695 ? -5.053 22.151 5.600 1.00 67.42 467 LEU A CA 1
ATOM 2802 C C . LEU A 1 695 ? -6.293 21.707 6.359 1.00 79.53 467 LEU A C 1
ATOM 2803 O O . LEU A 1 695 ? -6.375 21.945 7.568 1.00 90.18 467 LEU A O 1
ATOM 2808 N N . LEU A 1 696 ? -7.259 21.081 5.686 1.00 77.69 468 LEU A N 1
ATOM 2809 C CA . LEU A 1 696 ? -8.460 20.603 6.356 1.00 78.07 468 LEU A CA 1
ATOM 2810 C C . LEU A 1 696 ? -8.192 19.407 7.259 1.00 80.17 468 LEU A C 1
ATOM 2811 O O . LEU A 1 696 ? -8.984 19.154 8.171 1.00 83.41 468 LEU A O 1
ATOM 2816 N N . LEU A 1 697 ? -7.103 18.676 7.033 1.00 70.38 469 LEU A N 1
ATOM 2817 C CA . LEU A 1 697 ? -6.713 17.558 7.879 1.00 70.92 469 LEU A CA 1
ATOM 2818 C C . LEU A 1 697 ? -5.845 17.995 9.052 1.00 73.30 469 LEU A C 1
ATOM 2819 O O . LEU A 1 697 ? -5.192 17.154 9.678 1.00 82.08 469 LEU A O 1
ATOM 2824 N N . ARG A 1 698 ? -5.822 19.294 9.352 1.00 83.39 470 ARG A N 1
ATOM 2825 C CA . ARG A 1 698 ? -4.952 19.811 10.403 1.00 85.17 470 ARG A CA 1
ATOM 2826 C C . ARG A 1 698 ? -5.338 19.263 11.770 1.00 91.93 470 ARG A C 1
ATOM 2827 O O . ARG A 1 698 ? -4.465 18.936 12.582 1.00 96.62 470 ARG A O 1
ATOM 2835 N N . ASN A 1 699 ? -6.634 19.152 12.043 1.00 101.97 471 ASN A N 1
ATOM 2836 C CA . ASN A 1 699 ? -7.116 18.795 13.369 1.00 99.59 471 ASN A CA 1
ATOM 2837 C C . ASN A 1 699 ? -7.305 17.297 13.564 1.00 100.52 471 ASN A C 1
ATOM 2838 O O . ASN A 1 699 ? -7.750 16.885 14.639 1.00 102.24 471 ASN A O 1
ATOM 2843 N N . VAL A 1 700 ? -6.990 16.473 12.562 1.00 97.48 472 VAL A N 1
ATOM 2844 C CA . VAL A 1 700 ? -7.070 15.032 12.769 1.00 94.29 472 VAL A CA 1
ATOM 2845 C C . VAL A 1 700 ? -5.978 14.592 13.738 1.00 99.36 472 VAL A C 1
ATOM 2846 O O . VAL A 1 700 ? -4.975 15.282 13.957 1.00 107.30 472 VAL A O 1
ATOM 2850 N N . GLY A 1 701 ? -6.181 13.420 14.330 1.00 103.38 473 GLY A N 1
ATOM 2851 C CA . GLY A 1 701 ? -5.349 12.944 15.405 1.00 101.59 473 GLY A CA 1
ATOM 2852 C C . GLY A 1 701 ? -5.888 13.241 16.787 1.00 105.44 473 GLY A C 1
ATOM 2853 O O . GLY A 1 701 ? -5.482 12.582 17.750 1.00 110.22 473 GLY A O 1
ATOM 2854 N N . LEU A 1 702 ? -6.791 14.212 16.909 1.00 105.90 474 LEU A N 1
ATOM 2855 C CA . LEU A 1 702 ? -7.526 14.449 18.141 1.00 108.98 474 LEU A CA 1
ATOM 2856 C C . LEU A 1 702 ? -8.861 13.721 18.175 1.00 113.69 474 LEU A C 1
ATOM 2857 O O . LEU A 1 702 ? -9.552 13.772 19.198 1.00 115.33 474 LEU A O 1
ATOM 2862 N N . LEU A 1 703 ? -9.236 13.054 17.087 1.00 112.26 475 LEU A N 1
ATOM 2863 C CA . LEU A 1 703 ? -10.503 12.339 17.039 1.00 109.01 475 LEU A CA 1
ATOM 2864 C C . LEU A 1 703 ? -10.434 11.073 17.882 1.00 109.63 475 LEU A C 1
ATOM 2865 O O . LEU A 1 703 ? -9.400 10.400 17.943 1.00 108.28 475 LEU A O 1
ATOM 2870 N N . THR A 1 704 ? -11.543 10.750 18.538 1.00 123.08 476 THR A N 1
ATOM 2871 C CA . THR A 1 704 ? -11.608 9.578 19.404 1.00 124.88 476 THR A CA 1
ATOM 2872 C C . THR A 1 704 ? -12.628 8.567 18.889 1.00 123.49 476 THR A C 1
ATOM 2873 O O . THR A 1 704 ? -13.638 8.940 18.290 1.00 124.44 476 THR A O 1
#

InterPro domains:
  IPR011701 Major facilitator superfamily [PF07690] (96-422)
  IPR020846 Major facilitator superfamily domain [PS50850] (35-481)
  IPR036259 MFS transporter superfamily [G3DSA:1.20.1250.20] (26-471)
  IPR036259 MFS transporter superfamily [SSF103473] (30-471)
  IPR050930 Major Facilitator Superfamily Vesicular Transporter [PTHR23506] (26-481)

B-factor: mean 86.83, std 17.94, range [20.0, 140.81]

Foldseek 3Di:
DLLVVLLVLLLVLLLLLLLVLPLCLVVQCVLEVVVLLSLVLNLQLLVLLLVCLLPLQQVCLPQPQQVLQLVLLVLLLVLLQQVLVDRYSVSSSVSSNSSSVSCSSNVLSSLQVLCVSDVDDLCSLVSVLSSVLSNLCSNFAVSLVSNVVCVPPNSNVVSNVSSVVSVVSSVVSCVSVVSPPDDRFDRLVVVCVDPVQVLLLVLLLLLLQCCLLCVVPPLVVCCVQQVDDPCLSRNQRRVLSVLLSVLSVVLSVVCNVPVQPLLVLLLVLLLQLLVLLLCQVVDRDSVVNSVSSSSSSNSVSSNCSSSVCVQQVCCVQPIPNGGRSRVSSSSSSSSVSNSVRSNCSVVCCVPPNDNVVSNVSSVSSNVSSVVSCVCNPPPPGD

Sequence (382 aa):
RQRRLVLVIVCVALLLDNMLYMVIVPIVPDYIAEDVKIGVLFASKAILQLLVNPLSGPFIDRMSYDVPLLIGLGVMFASTVLFAFAEDYATLFAARSLQGLGSAFADTSGIAMIADKYPEEPERSRALGVALAFISFGSLVAPPFGGILYEFAGKRVPFLVLAAVSLFDALLLLAVAKPFSAPVGTPIHRLMLDPYIAVVAGALTTCNIPLAFLEPTIATWMKHTMAASEWEMGMAWLPAFVPHVLGVYLTVRLAARYPHLQWLYGALGLAVIGASSCIVPACRSFAPLVVSLCGLCFGIALVDTALLPTLAFLVDVRHVSVYGSVYAIADISYSVAYALGPIVAGHIVHSLGFEQLSLGMGLANLLYAPVLLLLRNVGLLT